Protein AF-A0A5B1QCT6-F1 (afdb_monomer)

Mean predicted aligned error: 11.61 Å

Secondary structure (DSSP, 8-state):
-----STTT-HHHHHHHHHHHHHHHHHHS---------------GGGSS-------SHHHHHHHHHHHHHHHHHHHHHHHHHH-SSGGG--SS--S-SSP----GGGGS---S--SS-EEEES-TTTT-EEEE-GGGTTT-TT-EEEEET--S--HHHHHHHHH-SSPEEEEE-TTSSS--HHHHSGGGSHHIIIIIGGGTTTTTS--TT----SSS-TT----TT-HHHHHHTEEEE--EE-SS-B-STT-SS-EE-HHHHHHHHT-S-EEEEEE--TT-HHHHHHHHHHT-TTS--SEEEEEEEEE-TT--HHHHHHHHHHHHHTTEEEEEEEE-HHHHHHSBTB---EEEEEEEESSS--TTTSPPPPPP----------

Sequence (383 aa):
MAMALIPARHPRYTIILGVLLVTAFFFLLPGSPYPYSESTYVAPDALHNGIVQVDNSLTARVKRSERVYQKMVKRREGLIRKFGPNPREIVSFPPDKAPWPAYTVWDFFPPAFSCPHTVERIGALGDGGKWLCGIDRLQEKPDCIVYSIGSAASASFEAELLARTRHCQVWAYDFTTKGFGDEVTRPHASEFFRLFADPLLPEFYSSAPGIEDTETGTAGEEREYWDDRSLKARTHFKPWVVAGREQLAPGDEPKMYTIQSLMRMNGHMHIDVLKVDIEGWEFDTLRSFLGAAEDGTLPVGQMIIELHLWDRPFYDLLALWERLERAGMRATSREINLVYANYNRGVGAELVEYTFMNVKNGNIFVADRAAPSIEKDVREDDD

Solvent-accessible surface area (backbone atoms only — not comparable to full-atom values): 22212 Å² total; per-residue (Å²): 137,86,91,79,64,75,74,74,78,42,52,69,58,54,51,49,50,50,51,51,51,54,47,49,48,64,69,68,45,89,75,78,86,69,85,77,72,87,71,91,70,83,70,69,84,74,70,80,85,54,86,80,80,73,74,77,49,63,59,46,39,46,56,52,19,50,55,46,29,55,54,47,55,59,47,33,54,53,52,36,54,72,64,18,76,48,52,83,61,37,62,47,64,58,69,100,47,86,86,62,70,93,57,46,53,61,73,62,65,62,44,51,22,61,60,77,51,60,75,47,72,41,37,39,83,76,78,74,32,46,65,44,70,27,63,79,66,42,26,78,31,75,84,32,33,31,37,32,34,42,50,45,68,67,26,35,33,60,29,46,52,41,40,61,23,80,37,44,32,41,40,33,32,24,55,90,42,92,51,72,13,46,37,34,69,36,19,80,78,16,69,62,32,64,72,65,46,55,82,44,58,54,80,73,75,46,78,64,96,84,69,74,91,77,82,93,66,78,91,80,74,80,83,64,54,68,39,38,66,66,44,47,73,32,49,45,73,42,61,30,39,73,28,47,48,77,38,80,58,95,87,53,80,78,39,28,35,29,68,66,53,54,28,59,76,72,70,48,82,58,29,48,37,36,38,42,42,54,91,63,39,51,66,48,27,48,53,38,48,63,68,65,26,87,87,46,47,53,59,43,32,27,39,35,35,48,45,60,41,82,90,59,54,42,45,59,55,50,54,52,50,54,49,40,44,67,29,25,39,37,38,40,41,71,46,70,44,58,66,60,41,64,75,48,71,89,62,64,77,46,38,36,34,35,23,26,38,33,75,68,73,70,31,76,86,56,34,79,78,78,73,80,77,80,77,76,81,74,76,79,82,88,129

pLDDT: mean 84.22, std 18.53, range [34.34, 98.69]

Radius of gyration: 28.28 Å; Cα contacts (8 Å, |Δi|>4): 567; chains: 1; bounding box: 88×64×83 Å

Structure (mmCIF, N/CA/C/O backbone):
data_AF-A0A5B1QCT6-F1
#
_entry.id   AF-A0A5B1QCT6-F1
#
loop_
_atom_site.group_PDB
_atom_site.id
_atom_site.type_symbol
_atom_site.label_atom_id
_atom_site.label_alt_id
_atom_site.label_comp_id
_atom_site.label_asym_id
_atom_site.label_entity_id
_atom_site.label_seq_id
_atom_site.pdbx_PDB_ins_code
_atom_site.Cartn_x
_atom_site.Cartn_y
_atom_site.Cartn_z
_atom_site.occupancy
_atom_site.B_iso_or_equiv
_atom_site.auth_seq_id
_atom_site.auth_comp_id
_atom_site.auth_asym_id
_atom_site.auth_atom_id
_atom_site.pdbx_PDB_model_num
ATOM 1 N N . MET A 1 1 ? -65.818 16.426 -38.764 1.00 37.94 1 MET A N 1
ATOM 2 C CA . MET A 1 1 ? -65.319 17.045 -40.012 1.00 37.94 1 MET A CA 1
ATOM 3 C C . MET A 1 1 ? -63.792 17.050 -39.994 1.00 37.94 1 MET A C 1
ATOM 5 O O . MET A 1 1 ? -63.215 17.700 -39.141 1.00 37.94 1 MET A O 1
ATOM 9 N N . ALA A 1 2 ? -63.193 16.277 -40.908 1.00 43.19 2 ALA A N 1
ATOM 10 C CA . ALA A 1 2 ? -61.856 16.424 -41.506 1.00 43.19 2 ALA A CA 1
ATOM 11 C C . ALA A 1 2 ? -60.584 16.486 -40.614 1.00 43.19 2 ALA A C 1
ATOM 13 O O . ALA A 1 2 ? -59.948 17.528 -40.510 1.00 43.19 2 ALA A O 1
ATOM 14 N N . MET A 1 3 ? -60.105 15.329 -40.134 1.00 47.38 3 MET A N 1
ATOM 15 C CA . MET A 1 3 ? -58.659 15.060 -39.993 1.00 47.38 3 MET A CA 1
ATOM 16 C C . MET A 1 3 ? -58.303 13.771 -40.748 1.00 47.38 3 MET A C 1
ATOM 18 O O . MET A 1 3 ? -58.221 12.682 -40.198 1.00 47.38 3 MET A O 1
ATOM 22 N N . ALA A 1 4 ? -58.156 13.901 -42.058 1.00 51.59 4 ALA A N 1
ATOM 23 C CA . ALA A 1 4 ? -57.461 12.971 -42.940 1.00 51.59 4 ALA A CA 1
ATOM 24 C C . ALA A 1 4 ? -57.084 13.782 -44.187 1.00 51.59 4 ALA A C 1
ATOM 26 O O . ALA A 1 4 ? -57.757 14.769 -44.474 1.00 51.59 4 ALA A O 1
ATOM 27 N N . LEU A 1 5 ? -56.062 13.351 -44.933 1.00 52.56 5 LEU A N 1
ATOM 28 C CA . LEU A 1 5 ? -55.528 13.940 -46.181 1.00 52.56 5 LEU A CA 1
ATOM 29 C C . LEU A 1 5 ? -54.202 14.724 -46.057 1.00 52.56 5 LEU A C 1
ATOM 31 O O . LEU A 1 5 ? -53.994 15.679 -46.801 1.00 52.56 5 LEU A O 1
ATOM 35 N N . ILE A 1 6 ? -53.245 14.283 -45.231 1.00 54.22 6 ILE A N 1
ATOM 36 C CA . ILE A 1 6 ? -51.827 14.555 -45.553 1.00 54.22 6 ILE A CA 1
ATOM 37 C C . ILE A 1 6 ? -51.288 13.560 -46.608 1.00 54.22 6 ILE A C 1
ATOM 39 O O . ILE A 1 6 ? -50.721 14.029 -47.594 1.00 54.22 6 ILE A O 1
ATOM 43 N N . PRO A 1 7 ? -51.534 12.228 -46.548 1.00 53.59 7 PRO A N 1
ATOM 44 C CA . PRO A 1 7 ? -50.950 11.317 -47.542 1.00 53.59 7 PRO A CA 1
ATOM 45 C C . PRO A 1 7 ? -51.664 11.330 -48.908 1.00 53.59 7 PRO A C 1
ATOM 47 O O . PRO A 1 7 ? -51.167 10.751 -49.866 1.00 53.59 7 PRO A O 1
ATOM 50 N N . ALA A 1 8 ? -52.813 12.003 -49.033 1.00 58.31 8 ALA A N 1
ATOM 51 C CA . ALA A 1 8 ? -53.650 11.936 -50.235 1.00 58.31 8 ALA A CA 1
ATOM 52 C C . ALA A 1 8 ? -53.522 13.137 -51.189 1.00 58.31 8 ALA A C 1
ATOM 54 O O . ALA A 1 8 ? -53.941 13.039 -52.338 1.00 58.31 8 ALA A O 1
ATOM 55 N N . ARG A 1 9 ? -52.963 14.276 -50.752 1.00 64.44 9 ARG A N 1
ATOM 56 C CA . ARG A 1 9 ? -52.836 15.465 -51.621 1.00 64.44 9 ARG A CA 1
ATOM 57 C C . ARG A 1 9 ? -51.529 15.503 -52.408 1.00 64.44 9 ARG A C 1
ATOM 59 O O . ARG A 1 9 ? -51.492 16.052 -53.504 1.00 64.44 9 ARG A O 1
ATOM 66 N N . HIS A 1 10 ? -50.471 14.891 -51.881 1.00 71.31 10 HIS A N 1
ATOM 67 C CA . HIS A 1 10 ? -49.112 15.038 -52.400 1.00 71.31 10 HIS A CA 1
ATOM 68 C C . HIS A 1 10 ? -48.300 13.734 -52.276 1.00 71.31 10 HIS A C 1
ATOM 70 O O . HIS A 1 10 ? -47.232 13.734 -51.661 1.00 71.31 10 HIS A O 1
ATOM 76 N N . PRO A 1 11 ? -48.755 12.621 -52.890 1.00 77.19 11 PRO A N 1
ATOM 77 C CA . PRO A 1 11 ? -48.153 11.296 -52.705 1.00 77.19 11 PRO A CA 1
ATOM 78 C C . PRO A 1 11 ? -46.669 11.263 -53.084 1.00 77.19 11 PRO A C 1
ATOM 80 O O . PRO A 1 11 ? -45.876 10.591 -52.435 1.00 77.19 11 PRO A O 1
ATOM 83 N N . ARG A 1 12 ? -46.262 12.063 -54.078 1.00 78.06 12 ARG A N 1
ATOM 84 C CA . ARG A 1 12 ? -44.855 12.200 -54.482 1.00 78.06 12 ARG A CA 1
ATOM 85 C C . ARG A 1 12 ? -43.982 12.764 -53.363 1.00 78.06 12 ARG A C 1
ATOM 87 O O . ARG A 1 12 ? -42.901 12.246 -53.128 1.00 78.06 12 ARG A O 1
ATOM 94 N N . TYR A 1 13 ? -44.455 13.780 -52.646 1.00 77.94 13 TYR A N 1
ATOM 95 C CA . TYR A 1 13 ? -43.693 14.410 -51.568 1.00 77.94 13 TYR A CA 1
ATOM 96 C C . TYR A 1 13 ? -43.664 13.540 -50.312 1.00 77.94 13 TYR A C 1
ATOM 98 O O . TYR A 1 13 ? -42.643 13.485 -49.639 1.00 77.94 13 TYR A O 1
ATOM 106 N N . THR A 1 14 ? -44.742 12.804 -50.029 1.00 81.75 14 THR A N 1
ATOM 107 C CA . THR A 1 14 ? -44.773 11.826 -48.932 1.00 81.75 14 THR A CA 1
ATOM 108 C C . THR A 1 14 ? -43.816 10.662 -49.195 1.00 81.75 14 THR A C 1
ATOM 110 O O . THR A 1 14 ? -43.088 10.261 -48.292 1.00 81.75 14 THR A O 1
ATOM 113 N N . ILE A 1 15 ? -43.757 10.166 -50.436 1.00 84.38 15 ILE A N 1
ATOM 114 C CA . ILE A 1 15 ? -42.793 9.137 -50.846 1.00 84.38 15 ILE A CA 1
ATOM 115 C C . ILE A 1 15 ? -41.365 9.682 -50.767 1.00 84.38 15 ILE A C 1
ATOM 117 O O . ILE A 1 15 ? -40.509 9.026 -50.187 1.00 84.38 15 ILE A O 1
ATOM 121 N N . ILE A 1 16 ? -41.105 10.888 -51.285 1.00 88.44 16 ILE A N 1
ATOM 122 C CA . ILE A 1 16 ? -39.773 11.512 -51.223 1.00 88.44 16 ILE A CA 1
ATOM 123 C C . ILE A 1 16 ? -39.330 11.713 -49.772 1.00 88.44 16 ILE A C 1
ATOM 125 O O . ILE A 1 16 ? -38.201 11.375 -49.439 1.00 88.44 16 ILE A O 1
ATOM 129 N N . LEU A 1 17 ? -40.206 12.206 -48.894 1.00 87.19 17 LEU A N 1
ATOM 130 C CA . LEU A 1 17 ? -39.894 12.372 -47.476 1.00 87.19 17 LEU A CA 1
ATOM 131 C C . LEU A 1 17 ? -39.635 11.021 -46.795 1.00 87.19 17 LEU A C 1
ATOM 133 O O . LEU A 1 17 ? -38.683 10.903 -46.032 1.00 87.19 17 LEU A O 1
ATOM 137 N N . GLY A 1 18 ? -40.428 9.993 -47.108 1.00 88.31 18 GLY A N 1
ATOM 138 C CA . GLY A 1 18 ? -40.201 8.632 -46.621 1.00 88.31 18 GLY A CA 1
ATOM 139 C C . GLY A 1 18 ? -38.853 8.069 -47.074 1.00 88.31 18 GLY A C 1
ATOM 140 O O . GLY A 1 18 ? -38.099 7.554 -46.255 1.00 88.31 18 GLY A O 1
ATOM 141 N N . VAL A 1 19 ? -38.503 8.238 -48.352 1.00 90.38 19 VAL A N 1
ATOM 142 C CA . VAL A 1 19 ? -37.198 7.837 -48.895 1.00 90.38 19 VAL A CA 1
ATOM 143 C C . VAL A 1 19 ? -36.078 8.614 -48.211 1.00 90.38 19 VAL A C 1
ATOM 145 O O . VAL A 1 19 ? -35.119 7.996 -47.765 1.00 90.38 19 VAL A O 1
ATOM 148 N N . LEU A 1 20 ? -36.197 9.935 -48.056 1.00 91.38 20 LEU A N 1
ATOM 149 C CA . LEU A 1 20 ? -35.188 10.758 -47.384 1.00 91.38 20 LEU A CA 1
ATOM 150 C C . LEU A 1 20 ? -34.983 10.346 -45.925 1.00 91.38 20 LEU A C 1
ATOM 152 O O . LEU A 1 20 ? -33.840 10.255 -45.494 1.00 91.38 20 LEU A O 1
ATOM 156 N N . LEU A 1 21 ? -36.053 10.047 -45.184 1.00 88.69 21 LEU A N 1
ATOM 157 C CA . LEU A 1 21 ? -35.961 9.591 -43.795 1.00 88.69 21 LEU A CA 1
ATOM 158 C C . LEU A 1 21 ? -35.336 8.195 -43.685 1.00 88.69 21 LEU A C 1
ATOM 160 O O . LEU A 1 21 ? -34.476 7.993 -42.835 1.00 88.69 21 LEU A O 1
ATOM 164 N N . VAL A 1 22 ? -35.698 7.255 -44.565 1.00 85.88 22 VAL A N 1
ATOM 165 C CA . VAL A 1 22 ? -35.074 5.918 -44.619 1.00 85.88 22 VAL A CA 1
ATOM 166 C C . VAL A 1 22 ? -33.602 6.017 -45.017 1.00 85.88 22 VAL A C 1
ATOM 168 O O . VAL A 1 22 ? -32.764 5.336 -44.440 1.00 85.88 22 VAL A O 1
ATOM 171 N N . THR A 1 23 ? -33.269 6.900 -45.956 1.00 82.56 23 THR A N 1
ATOM 172 C CA . THR A 1 23 ? -31.896 7.122 -46.425 1.00 82.56 23 THR A CA 1
ATOM 173 C C . THR A 1 23 ? -31.056 7.786 -45.336 1.00 82.56 23 THR A C 1
ATOM 175 O O . THR A 1 23 ? -29.965 7.317 -45.037 1.00 82.56 23 THR A O 1
ATOM 178 N N . ALA A 1 24 ? -31.581 8.820 -44.673 1.00 84.12 24 ALA A N 1
ATOM 179 C CA . ALA A 1 24 ? -30.935 9.452 -43.527 1.00 84.12 24 ALA A CA 1
ATOM 180 C C . ALA A 1 24 ? -30.746 8.459 -42.374 1.00 84.12 24 ALA A C 1
ATOM 182 O O . ALA A 1 24 ? -29.669 8.415 -41.795 1.00 84.12 24 ALA A O 1
ATOM 183 N N . PHE A 1 25 ? -31.737 7.608 -42.087 1.00 79.44 25 PHE A N 1
ATOM 184 C CA . PHE A 1 25 ? -31.592 6.520 -41.121 1.00 79.44 25 PHE A CA 1
ATOM 185 C C . PHE A 1 25 ? -30.486 5.541 -41.543 1.00 79.44 25 PHE A C 1
ATOM 187 O O . PHE A 1 25 ? -29.654 5.182 -40.723 1.00 79.44 25 PHE A O 1
ATOM 194 N N . PHE A 1 26 ? -30.393 5.183 -42.826 1.00 76.44 26 PHE A N 1
ATOM 195 C CA . PHE A 1 26 ? -29.341 4.298 -43.341 1.00 76.44 26 PHE A CA 1
ATOM 196 C C . PHE A 1 26 ? -27.931 4.913 -43.270 1.00 76.44 26 PHE A C 1
ATOM 198 O O . PHE A 1 26 ? -26.970 4.194 -43.019 1.00 76.44 26 PHE A O 1
ATOM 205 N N . PHE A 1 27 ? -27.799 6.232 -43.453 1.00 74.50 27 PHE A N 1
ATOM 206 C CA . PHE A 1 27 ? -26.520 6.950 -43.347 1.00 74.50 27 PHE A CA 1
ATOM 207 C C . PHE A 1 27 ? -26.137 7.336 -41.909 1.00 74.50 27 PHE A C 1
ATOM 209 O O . PHE A 1 27 ? -24.957 7.547 -41.640 1.00 74.50 27 PHE A O 1
ATOM 216 N N . LEU A 1 28 ? -27.108 7.456 -40.998 1.00 75.25 28 LEU A N 1
ATOM 217 C CA . LEU A 1 28 ? -26.888 7.807 -39.588 1.00 75.25 28 LEU A CA 1
ATOM 218 C C . LEU A 1 28 ? -26.836 6.584 -38.661 1.00 75.25 28 LEU A C 1
ATOM 220 O O . LEU A 1 28 ? -26.408 6.713 -37.515 1.00 75.25 28 LEU A O 1
ATOM 224 N N . LEU A 1 29 ? -27.235 5.397 -39.133 1.00 63.56 29 LEU A N 1
ATOM 225 C CA . LEU A 1 29 ? -26.869 4.142 -38.484 1.00 63.56 29 LEU A CA 1
ATOM 226 C C . LEU A 1 29 ? -25.334 4.037 -38.477 1.00 63.56 29 LEU A C 1
ATOM 228 O O . LEU A 1 29 ? -24.715 4.266 -39.517 1.00 63.56 29 LEU A O 1
ATOM 232 N N . PRO A 1 30 ? -24.694 3.681 -37.349 1.00 51.31 30 PRO A N 1
ATOM 233 C CA . PRO A 1 30 ? -23.244 3.564 -37.258 1.00 51.31 30 PRO A CA 1
ATOM 234 C C . PRO A 1 30 ? -22.765 2.297 -37.985 1.00 51.31 30 PRO A C 1
ATOM 236 O O . PRO A 1 30 ? -22.315 1.331 -37.378 1.00 51.31 30 PRO A O 1
ATOM 239 N N . GLY A 1 31 ? -22.861 2.293 -39.312 1.00 50.47 31 GLY A N 1
ATOM 240 C CA . GLY A 1 31 ? -22.150 1.380 -40.194 1.00 50.47 31 GLY A CA 1
ATOM 241 C C . GLY A 1 31 ? -20.759 1.939 -40.443 1.00 50.47 31 GLY A C 1
ATOM 242 O O . GLY A 1 31 ? -20.505 2.503 -41.499 1.00 50.47 31 GLY A O 1
ATOM 243 N N . SER A 1 32 ? -19.890 1.846 -39.437 1.00 44.84 32 SER A N 1
ATOM 244 C CA . SER A 1 32 ? -18.481 2.244 -39.509 1.00 44.84 32 SER A CA 1
ATOM 245 C C . SER A 1 32 ? -17.794 1.618 -40.735 1.00 44.84 32 SER A C 1
ATOM 247 O O . SER A 1 32 ? -17.605 0.400 -40.750 1.00 44.84 32 SER A O 1
ATOM 249 N N . PRO A 1 33 ? -17.369 2.397 -41.748 1.00 43.78 33 PRO A N 1
ATOM 250 C CA . PRO A 1 33 ? -16.490 1.921 -42.796 1.00 43.78 33 PRO A CA 1
ATOM 251 C C . PRO A 1 33 ? -15.068 2.349 -42.427 1.00 43.78 33 PRO A C 1
ATOM 253 O O . PRO A 1 33 ? -14.448 3.152 -43.118 1.00 43.78 33 PRO A O 1
ATOM 256 N N . TYR A 1 34 ? -14.553 1.862 -41.298 1.00 36.28 34 TYR A N 1
ATOM 257 C CA . TYR A 1 34 ? -13.113 1.904 -41.067 1.00 36.28 34 TYR A CA 1
ATOM 258 C C . TYR A 1 34 ? -12.513 0.612 -41.624 1.00 36.28 34 TYR A C 1
ATOM 260 O O . TYR A 1 34 ? -12.799 -0.461 -41.089 1.00 36.28 34 TYR A O 1
ATOM 268 N N . PRO A 1 35 ? -11.680 0.677 -42.678 1.00 39.81 35 PRO A N 1
ATOM 269 C CA . PRO A 1 35 ? -10.868 -0.456 -43.072 1.00 39.81 35 PRO A CA 1
ATOM 270 C C . PRO A 1 35 ? -9.815 -0.646 -41.980 1.00 39.81 35 PRO A C 1
ATOM 272 O O . PRO A 1 35 ? -8.778 0.017 -41.964 1.00 39.81 35 PRO A O 1
ATOM 275 N N . TYR A 1 36 ? -10.096 -1.531 -41.025 1.00 34.34 36 TYR A N 1
ATOM 276 C CA . TYR A 1 36 ? -9.045 -2.088 -40.189 1.00 34.34 36 TYR A CA 1
ATOM 277 C C . TYR A 1 36 ? -8.164 -2.926 -41.114 1.00 34.34 36 TYR A C 1
ATOM 279 O O . TYR A 1 36 ? -8.512 -4.041 -41.492 1.00 34.34 36 TYR A O 1
ATOM 287 N N . SER A 1 37 ? -7.049 -2.331 -41.533 1.00 36.12 37 SER A N 1
ATOM 288 C CA . SER A 1 37 ? -5.917 -3.045 -42.105 1.00 36.12 37 SER A CA 1
ATOM 289 C C . SER A 1 37 ? -5.625 -4.253 -41.222 1.00 36.12 37 SER A C 1
ATOM 291 O O . SER A 1 37 ? -5.394 -4.091 -40.021 1.00 36.12 37 SER A O 1
ATOM 293 N N . GLU A 1 38 ? -5.634 -5.442 -41.820 1.00 36.28 38 GLU A N 1
ATOM 294 C CA . GLU A 1 38 ? -5.131 -6.677 -41.231 1.00 36.28 38 GLU A CA 1
ATOM 295 C C . GLU A 1 38 ? -3.722 -6.438 -40.679 1.00 36.28 38 GLU A C 1
ATOM 297 O O . GLU A 1 38 ? -2.724 -6.473 -41.392 1.00 36.28 38 GLU A O 1
ATOM 302 N N . SER A 1 39 ? -3.635 -6.176 -39.381 1.00 35.78 39 SER A N 1
ATOM 303 C CA . SER A 1 39 ? -2.482 -6.582 -38.603 1.00 35.78 39 SER A CA 1
ATOM 304 C C . SER A 1 39 ? -2.934 -7.829 -37.871 1.00 35.78 39 SER A C 1
ATOM 306 O O . SER A 1 39 ? -3.817 -7.785 -37.015 1.00 35.78 39 SER A O 1
ATOM 308 N N . THR A 1 40 ? -2.400 -8.953 -38.325 1.00 36.72 40 THR A N 1
ATOM 309 C CA . THR A 1 40 ? -2.652 -10.324 -37.888 1.00 36.72 40 THR A CA 1
ATOM 310 C C . THR A 1 40 ? -2.743 -10.462 -36.366 1.00 36.72 40 THR A C 1
ATOM 312 O O . THR A 1 40 ? -1.755 -10.744 -35.689 1.00 36.72 40 THR A O 1
ATOM 315 N N . TYR A 1 41 ? -3.950 -10.337 -35.826 1.00 36.38 41 TYR A N 1
ATOM 316 C CA . TYR A 1 41 ? -4.344 -10.997 -34.593 1.00 36.38 41 TYR A CA 1
ATOM 317 C C . TYR A 1 41 ? -5.363 -12.053 -34.985 1.00 36.38 41 TYR A C 1
ATOM 319 O O . TYR A 1 41 ? -6.537 -11.758 -35.181 1.00 36.38 41 TYR A O 1
ATOM 327 N N . VAL A 1 42 ? -4.886 -13.288 -35.144 1.00 38.53 42 VAL A N 1
ATOM 328 C CA . VAL A 1 42 ? -5.749 -14.459 -35.293 1.00 38.53 42 VAL A CA 1
ATOM 329 C C . VAL A 1 42 ? -6.613 -14.533 -34.033 1.00 38.53 42 VAL A C 1
ATOM 331 O O . VAL A 1 42 ? -6.138 -14.922 -32.963 1.00 38.53 42 VAL A O 1
ATOM 334 N N . ALA A 1 43 ? -7.865 -14.088 -34.131 1.00 42.78 43 ALA A N 1
ATOM 335 C CA . ALA A 1 43 ? -8.879 -14.447 -33.156 1.00 42.78 43 ALA A CA 1
ATOM 336 C C . ALA A 1 43 ? -9.034 -15.977 -33.219 1.00 42.78 43 ALA A C 1
ATOM 338 O O . ALA A 1 43 ? -9.061 -16.523 -34.321 1.00 42.78 43 ALA A O 1
ATOM 339 N N . PRO A 1 44 ? -9.094 -16.694 -32.085 1.00 49.59 44 PRO A N 1
ATOM 340 C CA . PRO A 1 44 ? -9.307 -18.135 -32.116 1.00 49.59 44 PRO A CA 1
ATOM 341 C C . PRO A 1 44 ? -10.620 -18.452 -32.849 1.00 49.59 44 PRO A C 1
ATOM 343 O O . PRO A 1 44 ? -11.637 -17.822 -32.554 1.00 49.59 44 PRO A O 1
ATOM 346 N N . ASP A 1 45 ? -10.609 -19.458 -33.731 1.00 47.09 45 ASP A N 1
ATOM 347 C CA . ASP A 1 45 ? -11.738 -19.943 -34.559 1.00 47.09 45 ASP A CA 1
ATOM 348 C C . ASP A 1 45 ? -13.056 -20.219 -33.795 1.00 47.09 45 ASP A C 1
ATOM 350 O O . ASP A 1 45 ? -14.113 -20.414 -34.391 1.00 47.09 45 ASP A O 1
ATOM 354 N N . ALA A 1 46 ? -13.034 -20.203 -32.461 1.00 48.25 46 ALA A N 1
ATOM 355 C CA . ALA A 1 46 ? -14.194 -20.410 -31.600 1.00 48.25 46 ALA A CA 1
ATOM 356 C C . ALA A 1 46 ? -15.248 -19.282 -31.651 1.00 48.25 46 ALA A C 1
ATOM 358 O O . ALA A 1 46 ? -16.345 -19.460 -31.123 1.00 48.25 46 ALA A O 1
ATOM 359 N N . LEU A 1 47 ? -14.949 -18.124 -32.252 1.00 52.72 47 LEU A N 1
ATOM 360 C CA . LEU A 1 47 ? -15.838 -16.954 -32.205 1.00 52.72 47 LEU A CA 1
ATOM 361 C C . LEU A 1 47 ? -16.804 -16.833 -33.393 1.00 52.72 47 LEU A C 1
ATOM 363 O O . LEU A 1 47 ? -17.497 -15.826 -33.502 1.00 52.72 47 LEU A O 1
ATOM 367 N N . HIS A 1 48 ? -16.861 -17.813 -34.298 1.00 51.28 48 HIS A N 1
ATOM 368 C CA . HIS A 1 48 ? -17.688 -17.656 -35.497 1.00 51.28 48 HIS A CA 1
ATOM 369 C C . HIS A 1 48 ? -19.158 -18.072 -35.315 1.00 51.28 48 HIS A C 1
ATOM 371 O O . HIS A 1 48 ? -19.976 -17.647 -36.114 1.00 51.28 48 HIS A O 1
ATOM 377 N N . ASN A 1 49 ? -19.527 -18.841 -34.273 1.00 52.66 49 ASN A N 1
ATOM 378 C CA . ASN A 1 49 ? -20.906 -19.354 -34.111 1.00 52.66 49 ASN A CA 1
ATOM 379 C C . ASN A 1 49 ? -21.391 -19.575 -32.655 1.00 52.66 49 ASN A C 1
ATOM 381 O O . ASN A 1 49 ? -22.378 -20.276 -32.439 1.00 52.66 49 ASN A O 1
ATOM 385 N N . GLY A 1 50 ? -20.732 -19.013 -31.635 1.00 50.12 50 GLY A N 1
ATOM 386 C CA . GLY A 1 50 ? -21.076 -19.268 -30.228 1.00 50.12 50 GLY A CA 1
ATOM 387 C C . GLY A 1 50 ? -21.352 -17.999 -29.427 1.00 50.12 50 GLY A C 1
ATOM 388 O O . GLY A 1 50 ? -20.547 -17.072 -29.439 1.00 50.12 50 GLY A O 1
ATOM 389 N N . ILE A 1 51 ? -22.452 -17.977 -28.667 1.00 56.59 51 ILE A N 1
ATOM 390 C CA . ILE A 1 51 ? -22.611 -17.041 -27.546 1.00 56.59 51 ILE A CA 1
ATOM 391 C C . ILE A 1 51 ? -21.471 -17.338 -26.565 1.00 56.59 51 ILE A C 1
ATOM 393 O O . ILE A 1 51 ? -21.454 -18.397 -25.935 1.00 56.59 51 ILE A O 1
ATOM 397 N N . VAL A 1 52 ? -20.501 -16.430 -26.439 1.00 59.16 52 VAL A N 1
ATOM 398 C CA . VAL A 1 52 ? -19.427 -16.566 -25.448 1.00 59.16 52 VAL A CA 1
ATOM 399 C C . VAL A 1 52 ? -20.018 -16.306 -24.065 1.00 59.16 52 VAL A C 1
ATOM 401 O O . VAL A 1 52 ? -20.138 -15.163 -23.632 1.00 59.16 52 VAL A O 1
ATOM 404 N N . GLN A 1 53 ? -20.398 -17.372 -23.363 1.00 66.12 53 GLN A N 1
ATOM 405 C CA . GLN A 1 53 ? -20.694 -17.310 -21.934 1.00 66.12 53 GLN A CA 1
ATOM 406 C C . GLN A 1 53 ? -19.376 -17.030 -21.197 1.00 66.12 53 GLN A C 1
ATOM 408 O O . GLN A 1 53 ? -18.498 -17.890 -21.106 1.00 66.12 53 GLN A O 1
ATOM 413 N N . VAL A 1 54 ? -19.191 -15.793 -20.733 1.00 79.06 54 VAL A N 1
ATOM 414 C CA . VAL A 1 54 ? -18.021 -15.416 -19.936 1.00 79.06 54 VAL A CA 1
ATOM 415 C C . VAL A 1 54 ? -18.279 -15.838 -18.494 1.00 79.06 54 VAL A C 1
ATOM 417 O O . VAL A 1 54 ? -19.129 -15.262 -17.824 1.00 79.06 54 VAL A O 1
ATOM 420 N N . ASP A 1 55 ? -17.530 -16.831 -18.013 1.00 84.94 55 ASP A N 1
ATOM 421 C CA . ASP A 1 55 ? -17.518 -17.175 -16.591 1.00 84.94 55 ASP A CA 1
ATOM 422 C C . ASP A 1 55 ? -17.018 -15.971 -15.773 1.00 84.94 55 ASP A C 1
ATOM 424 O O . ASP A 1 55 ? -15.866 -15.530 -15.916 1.00 84.94 55 ASP A O 1
ATOM 428 N N . ASN A 1 56 ? -17.931 -15.438 -14.959 1.00 89.62 56 ASN A N 1
ATOM 429 C CA . ASN A 1 56 ? -17.757 -14.269 -14.102 1.00 89.62 56 ASN A CA 1
ATOM 430 C C . ASN A 1 56 ? -17.611 -14.638 -12.618 1.00 89.62 56 ASN A C 1
ATOM 432 O O . ASN A 1 56 ? -17.615 -13.741 -11.773 1.00 89.62 56 ASN A O 1
ATOM 436 N N . SER A 1 57 ? -17.466 -15.929 -12.293 1.00 92.88 57 SER A N 1
ATOM 437 C CA . SER A 1 57 ? -17.153 -16.375 -10.934 1.00 92.88 57 SER A CA 1
ATOM 438 C C . SER A 1 57 ? -15.861 -15.733 -10.421 1.00 92.88 57 SER A C 1
ATOM 440 O O . SER A 1 57 ? -14.955 -15.401 -11.198 1.00 92.88 57 SER A O 1
ATOM 442 N N . LEU A 1 58 ? -15.743 -15.586 -9.098 1.00 94.06 58 LEU A N 1
ATOM 443 C CA . LEU A 1 58 ? -14.542 -15.040 -8.464 1.00 94.06 58 LEU A CA 1
ATOM 444 C C . LEU A 1 58 ? -13.285 -15.798 -8.915 1.00 94.06 58 LEU A C 1
ATOM 446 O O . LEU A 1 58 ? -12.318 -15.189 -9.378 1.00 94.06 58 LEU A O 1
ATOM 450 N N . THR A 1 59 ? -13.336 -17.130 -8.892 1.00 93.12 59 THR A N 1
ATOM 451 C CA . THR A 1 59 ? -12.244 -17.995 -9.350 1.00 93.12 59 THR A CA 1
ATOM 452 C C . THR A 1 59 ? -11.867 -17.731 -10.810 1.00 93.12 59 THR A C 1
ATOM 454 O O . THR A 1 59 ? -10.679 -17.645 -11.135 1.00 93.12 59 THR A O 1
ATOM 457 N N . ALA A 1 60 ? -12.842 -17.553 -11.707 1.00 92.81 60 ALA A N 1
ATOM 458 C CA . ALA A 1 60 ? -12.567 -17.251 -13.109 1.00 92.81 60 ALA A CA 1
ATOM 459 C C . ALA A 1 60 ? -11.956 -15.857 -13.307 1.00 92.81 60 ALA A C 1
ATOM 461 O O . ALA A 1 60 ? -11.035 -15.711 -14.121 1.00 92.81 60 ALA A O 1
ATOM 462 N N . ARG A 1 61 ? -12.411 -14.845 -12.552 1.00 95.62 61 ARG A N 1
ATOM 463 C CA . ARG A 1 61 ? -11.825 -13.492 -12.559 1.00 95.62 61 ARG A CA 1
ATOM 464 C C . ARG A 1 61 ? -10.373 -13.517 -12.082 1.00 95.62 61 ARG A C 1
ATOM 466 O O . ARG A 1 61 ? -9.499 -13.039 -12.806 1.00 95.62 61 ARG A O 1
ATOM 473 N N . VAL A 1 62 ? -10.095 -14.172 -10.953 1.00 96.56 62 VAL A N 1
ATOM 474 C CA . VAL A 1 62 ? -8.737 -14.355 -10.407 1.00 96.56 62 VAL A CA 1
ATOM 475 C C . VAL A 1 62 ? -7.839 -15.088 -11.407 1.00 96.56 62 VAL A C 1
ATOM 477 O O . VAL A 1 62 ? -6.766 -14.597 -11.752 1.00 96.56 62 VAL A O 1
ATOM 480 N N . LYS A 1 63 ? -8.291 -16.215 -11.974 1.00 96.12 63 LYS A N 1
ATOM 481 C CA . LYS A 1 63 ? -7.519 -16.992 -12.963 1.00 96.12 63 LYS A CA 1
ATOM 482 C C . LYS A 1 63 ? -7.247 -16.209 -14.250 1.00 96.12 63 LYS A C 1
ATOM 484 O O . LYS A 1 63 ? -6.206 -16.378 -14.887 1.00 96.12 63 LYS A O 1
ATOM 489 N N . ARG A 1 64 ? -8.188 -15.371 -14.693 1.00 95.94 64 ARG A N 1
ATOM 490 C CA . ARG A 1 64 ? -7.998 -14.488 -15.854 1.00 95.94 64 ARG A CA 1
ATOM 491 C C . ARG A 1 64 ? -6.966 -13.407 -15.554 1.00 95.94 64 ARG A C 1
ATOM 493 O O . ARG A 1 64 ? -6.072 -13.213 -16.374 1.00 95.94 64 ARG A O 1
ATOM 500 N N . SER A 1 65 ? -7.067 -12.780 -14.389 1.00 97.75 65 SER A N 1
ATOM 501 C CA . SER A 1 65 ? -6.129 -11.765 -13.916 1.00 97.75 65 SER A CA 1
ATOM 502 C C . SER A 1 65 ? -4.708 -12.322 -13.778 1.00 97.75 65 SER A C 1
ATOM 504 O O . SER A 1 65 ? -3.762 -11.750 -14.314 1.00 97.75 65 SER A O 1
ATOM 506 N N . GLU A 1 66 ? -4.561 -13.530 -13.223 1.00 97.88 66 GLU A N 1
ATOM 507 C CA . GLU A 1 66 ? -3.263 -14.204 -13.121 1.00 97.88 66 GLU A CA 1
ATOM 508 C C . GLU A 1 66 ? -2.628 -14.444 -14.498 1.00 97.88 66 GLU A C 1
ATOM 510 O O . GLU A 1 66 ? -1.440 -14.198 -14.691 1.00 97.88 66 GLU A O 1
ATOM 515 N N . ARG A 1 67 ? -3.411 -14.848 -15.509 1.00 97.81 67 ARG A N 1
ATOM 516 C CA . ARG A 1 67 ? -2.892 -14.993 -16.884 1.00 97.81 67 ARG A CA 1
ATOM 517 C C . ARG A 1 67 ? -2.380 -13.668 -17.458 1.00 97.81 67 ARG A C 1
ATOM 519 O O . ARG A 1 67 ? -1.369 -13.667 -18.162 1.00 97.81 67 ARG A O 1
ATOM 526 N N . VAL A 1 68 ? -3.064 -12.556 -17.180 1.00 97.56 68 VAL A N 1
ATOM 527 C CA . VAL A 1 68 ? -2.628 -11.213 -17.603 1.00 97.56 68 VAL A CA 1
ATOM 528 C C . VAL A 1 68 ? -1.345 -10.812 -16.876 1.00 97.56 68 VAL A C 1
ATOM 530 O O . VAL A 1 68 ? -0.405 -10.344 -17.521 1.00 97.56 68 VAL A O 1
ATOM 533 N N . TYR A 1 69 ? -1.256 -11.081 -15.574 1.00 98.38 69 TYR A N 1
ATOM 534 C CA . TYR A 1 69 ? -0.062 -10.800 -14.786 1.00 98.38 69 TYR A CA 1
ATOM 535 C C . TYR A 1 69 ? 1.156 -11.590 -15.281 1.00 98.38 69 TYR A C 1
ATOM 537 O O . TYR A 1 69 ? 2.202 -11.010 -15.563 1.00 98.38 69 TYR A O 1
ATOM 545 N N . GLN A 1 70 ? 1.012 -12.899 -15.515 1.00 98.19 70 GLN A N 1
ATOM 546 C CA . GLN A 1 70 ? 2.098 -13.742 -16.037 1.00 98.19 70 GLN A CA 1
ATOM 547 C C . GLN A 1 70 ? 2.565 -13.309 -17.435 1.00 98.19 70 GLN A C 1
ATOM 549 O O . GLN A 1 70 ? 3.752 -13.378 -17.764 1.00 98.19 70 GLN A O 1
ATOM 554 N N . LYS A 1 71 ? 1.649 -12.807 -18.273 1.00 97.75 71 LYS A N 1
ATOM 555 C CA . LYS A 1 71 ? 2.011 -12.175 -19.549 1.00 97.75 71 LYS A CA 1
ATOM 556 C C . LYS A 1 71 ? 2.878 -10.931 -19.327 1.00 97.75 71 LYS A C 1
ATOM 558 O O . LYS A 1 71 ? 3.810 -10.708 -20.101 1.00 97.75 71 LYS A O 1
ATOM 563 N N . MET A 1 72 ? 2.589 -10.132 -18.303 1.00 97.44 72 MET A N 1
ATOM 564 C CA . MET A 1 72 ? 3.375 -8.945 -17.965 1.00 97.44 72 MET A CA 1
ATOM 565 C C . MET A 1 72 ? 4.749 -9.277 -17.382 1.00 97.44 72 MET A C 1
ATOM 567 O O . MET A 1 72 ? 5.721 -8.661 -17.809 1.00 97.44 72 MET A O 1
ATOM 571 N N . VAL A 1 73 ? 4.867 -10.312 -16.546 1.00 97.44 73 VAL A N 1
ATOM 572 C CA . VAL A 1 73 ? 6.165 -10.831 -16.067 1.00 97.44 73 VAL A CA 1
ATOM 573 C C . VAL A 1 73 ? 7.093 -11.163 -17.243 1.00 97.44 73 VAL A C 1
ATOM 575 O O . VAL A 1 73 ? 8.215 -10.665 -17.313 1.00 97.44 73 VAL A O 1
ATOM 578 N N . LYS A 1 74 ? 6.601 -11.897 -18.252 1.00 97.69 74 LYS A N 1
ATOM 579 C CA . LYS A 1 74 ? 7.386 -12.212 -19.465 1.00 97.69 74 LYS A CA 1
ATOM 580 C C . LYS A 1 74 ? 7.782 -10.968 -20.269 1.00 97.69 74 LYS A C 1
ATOM 582 O O . LYS A 1 74 ? 8.846 -10.927 -20.885 1.00 97.69 74 LYS A O 1
ATOM 587 N N . ARG A 1 75 ? 6.922 -9.945 -20.302 1.00 97.50 75 ARG A N 1
ATOM 588 C CA . ARG A 1 75 ? 7.203 -8.673 -20.991 1.00 97.50 75 ARG A CA 1
ATOM 589 C C . ARG A 1 75 ? 8.248 -7.839 -20.252 1.00 97.50 75 ARG A C 1
ATOM 591 O O . ARG A 1 75 ? 9.092 -7.249 -20.924 1.00 97.50 75 ARG A O 1
ATOM 598 N N . ARG A 1 76 ? 8.244 -7.844 -18.913 1.00 97.31 76 ARG A N 1
ATOM 599 C CA . ARG A 1 76 ? 9.280 -7.210 -18.080 1.00 97.31 76 ARG A CA 1
ATOM 600 C C . ARG A 1 76 ? 10.666 -7.738 -18.435 1.00 97.31 76 ARG A C 1
ATOM 602 O O . ARG A 1 76 ? 11.569 -6.942 -18.652 1.00 97.31 76 ARG A O 1
ATOM 609 N N . GLU A 1 77 ? 10.828 -9.050 -18.597 1.00 96.25 77 GLU A N 1
ATOM 610 C CA . GLU A 1 77 ? 12.110 -9.628 -19.033 1.00 96.25 77 GLU A CA 1
ATOM 611 C C . GLU A 1 77 ? 12.560 -9.103 -20.406 1.00 96.25 77 GLU A C 1
ATOM 613 O O . GLU A 1 77 ? 13.745 -8.881 -20.640 1.00 96.25 77 GLU A O 1
ATOM 618 N N . GLY A 1 78 ? 11.617 -8.894 -21.330 1.00 95.94 78 GLY A N 1
ATOM 619 C CA . GLY A 1 78 ? 11.899 -8.280 -22.628 1.00 95.94 78 GLY A CA 1
ATOM 620 C C . GLY A 1 78 ? 12.371 -6.832 -22.501 1.00 95.94 78 GLY A C 1
ATOM 621 O O . GLY A 1 78 ? 13.296 -6.430 -23.205 1.00 95.94 78 GLY A O 1
ATOM 622 N N . LEU A 1 79 ? 11.772 -6.070 -21.583 1.00 94.94 79 LEU A N 1
ATOM 623 C CA . LEU A 1 79 ? 12.170 -4.696 -21.285 1.00 94.94 79 LEU A CA 1
ATOM 624 C C . LEU A 1 79 ? 13.567 -4.640 -20.652 1.00 94.94 79 LEU A C 1
ATOM 626 O O . LEU A 1 79 ? 14.382 -3.815 -21.059 1.00 94.94 79 LEU A O 1
ATOM 630 N N . ILE A 1 80 ? 13.865 -5.575 -19.741 1.00 95.81 80 ILE A N 1
ATOM 631 C CA . ILE A 1 80 ? 15.198 -5.750 -19.148 1.00 95.81 80 ILE A CA 1
ATOM 632 C C . ILE A 1 80 ? 16.212 -6.027 -20.257 1.00 95.81 80 ILE A C 1
ATOM 634 O O . ILE A 1 80 ? 17.137 -5.248 -20.439 1.00 95.81 80 ILE A O 1
ATOM 638 N N . ARG A 1 81 ? 15.983 -7.035 -21.110 1.00 94.88 81 ARG A N 1
ATOM 639 C CA . ARG A 1 81 ? 16.883 -7.339 -22.241 1.00 94.88 81 ARG A CA 1
ATOM 640 C C . ARG A 1 81 ? 17.110 -6.156 -23.187 1.00 94.88 81 ARG A C 1
ATOM 642 O O . ARG A 1 81 ? 18.183 -6.058 -23.771 1.00 94.88 81 ARG A O 1
ATOM 649 N N . LYS A 1 82 ? 16.112 -5.284 -23.360 1.00 92.94 82 LYS A N 1
ATOM 650 C CA . LYS A 1 82 ? 16.202 -4.106 -24.233 1.00 92.94 82 LYS A CA 1
ATOM 651 C C . LYS A 1 82 ? 17.071 -2.992 -23.642 1.00 92.94 82 LYS A C 1
ATOM 653 O O . LYS A 1 82 ? 17.813 -2.370 -24.394 1.00 92.94 82 LYS A O 1
ATOM 658 N N . PHE A 1 83 ? 16.934 -2.706 -22.348 1.00 91.50 83 PHE A N 1
ATOM 659 C CA . PHE A 1 83 ? 17.541 -1.526 -21.714 1.00 91.50 83 PHE A CA 1
ATOM 660 C C . PHE A 1 83 ? 18.705 -1.838 -20.763 1.00 91.50 83 PHE A C 1
ATOM 662 O O . PHE A 1 83 ? 19.409 -0.920 -20.357 1.00 91.50 83 PHE A O 1
ATOM 669 N N . GLY A 1 84 ? 18.925 -3.112 -20.450 1.00 86.38 84 GLY A N 1
ATOM 670 C CA . GLY A 1 84 ? 20.049 -3.619 -19.670 1.00 86.38 84 GLY A CA 1
ATOM 671 C C . GLY A 1 84 ? 19.989 -5.148 -19.606 1.00 86.38 84 GLY A C 1
ATOM 672 O O . GLY A 1 84 ? 19.366 -5.681 -18.683 1.00 86.38 84 GLY A O 1
ATOM 673 N N . PRO A 1 85 ? 20.593 -5.874 -20.578 1.00 85.12 85 PRO A N 1
ATOM 674 C CA . PRO A 1 85 ? 20.674 -7.341 -20.583 1.00 85.12 85 PRO A CA 1
ATOM 675 C C . PRO A 1 85 ? 21.105 -7.928 -19.236 1.00 85.12 85 PRO A C 1
ATOM 677 O O . PRO A 1 85 ? 20.691 -9.033 -18.884 1.00 85.12 85 PRO A O 1
ATOM 680 N N . ASN A 1 86 ? 21.885 -7.158 -18.473 1.00 92.56 86 ASN A N 1
ATOM 681 C CA . ASN A 1 86 ? 22.062 -7.329 -17.043 1.00 92.56 86 ASN A CA 1
ATOM 682 C C . ASN A 1 86 ? 21.211 -6.300 -16.260 1.00 92.56 86 ASN A C 1
ATOM 684 O O . ASN A 1 86 ? 21.394 -5.100 -16.464 1.00 92.56 86 ASN A O 1
ATOM 688 N N . PRO A 1 87 ? 20.366 -6.713 -15.291 1.00 94.00 87 PRO A N 1
ATOM 689 C CA . PRO A 1 87 ? 19.601 -5.789 -14.443 1.00 94.00 87 PRO A CA 1
ATOM 690 C C . PRO A 1 87 ? 20.429 -4.697 -13.743 1.00 94.00 87 PRO A C 1
ATOM 692 O O . PRO A 1 87 ? 19.886 -3.663 -13.369 1.00 94.00 87 PRO A O 1
ATOM 695 N N . ARG A 1 88 ? 21.739 -4.902 -13.554 1.00 95.88 88 ARG A N 1
ATOM 696 C CA . ARG A 1 88 ? 22.652 -3.895 -12.982 1.00 95.88 88 ARG A CA 1
ATOM 697 C C . ARG A 1 88 ? 22.926 -2.702 -13.900 1.00 95.88 88 ARG A C 1
ATOM 699 O O . ARG A 1 88 ? 23.421 -1.691 -13.421 1.00 95.88 88 ARG A O 1
ATOM 706 N N . GLU A 1 89 ? 22.637 -2.825 -15.190 1.00 93.38 89 GLU A N 1
ATOM 707 C CA . GLU A 1 89 ? 22.844 -1.775 -16.197 1.00 93.38 89 GLU A CA 1
ATOM 708 C C . GLU A 1 89 ? 21.623 -0.854 -16.335 1.00 93.38 89 GLU A C 1
ATOM 710 O O . GLU A 1 89 ? 21.701 0.186 -16.986 1.00 93.38 89 GLU A O 1
ATOM 715 N N . ILE A 1 90 ? 20.490 -1.225 -15.733 1.00 94.00 90 ILE A N 1
ATOM 716 C CA . ILE A 1 90 ? 19.242 -0.471 -15.837 1.00 94.00 90 ILE A CA 1
ATOM 717 C C . ILE A 1 90 ? 19.289 0.724 -14.888 1.00 94.00 90 ILE A C 1
ATOM 719 O O . ILE A 1 90 ? 19.442 0.575 -13.675 1.00 94.00 90 ILE A O 1
ATOM 723 N N . VAL A 1 91 ? 19.116 1.915 -15.459 1.00 92.62 91 VAL A N 1
ATOM 724 C CA . VAL A 1 91 ? 19.056 3.185 -14.732 1.00 92.62 91 VAL A CA 1
ATOM 725 C C . VAL A 1 91 ? 17.598 3.490 -14.414 1.00 92.62 91 VAL A C 1
ATOM 727 O O . VAL A 1 91 ? 16.797 3.623 -15.329 1.00 92.62 91 VAL A O 1
ATOM 730 N N . SER A 1 92 ? 17.239 3.627 -13.135 1.00 93.94 92 SER A N 1
ATOM 731 C CA . SER A 1 92 ? 15.838 3.780 -12.705 1.00 93.94 92 SER A CA 1
ATOM 732 C C . SER A 1 92 ? 15.114 4.973 -13.344 1.00 93.94 92 SER A C 1
ATOM 734 O O . SER A 1 92 ? 13.948 4.862 -13.720 1.00 93.94 92 SER A O 1
ATOM 736 N N . PHE A 1 93 ? 15.810 6.099 -13.503 1.00 93.19 93 PHE A N 1
ATOM 737 C CA . PHE A 1 93 ? 15.295 7.306 -14.149 1.00 93.19 93 PHE A CA 1
ATOM 738 C C . PHE A 1 93 ? 16.351 7.811 -15.134 1.00 93.19 93 PHE A C 1
ATOM 740 O O . PHE A 1 93 ? 17.232 8.585 -14.753 1.00 93.19 93 PHE A O 1
ATOM 747 N N . PRO A 1 94 ? 16.358 7.302 -16.377 1.00 91.56 94 PRO A N 1
ATOM 748 C CA . PRO A 1 94 ? 17.369 7.689 -17.342 1.00 91.56 94 PRO A CA 1
ATOM 749 C C . PRO A 1 94 ? 17.228 9.174 -17.726 1.00 91.56 94 PRO A C 1
ATOM 751 O O . PRO A 1 94 ? 16.127 9.727 -17.675 1.00 91.56 94 PRO A O 1
ATOM 754 N N . PRO A 1 95 ? 18.330 9.835 -18.120 1.00 86.88 95 PRO A N 1
ATOM 755 C CA . PRO A 1 95 ? 18.305 11.245 -18.475 1.00 86.88 95 PRO A CA 1
ATOM 756 C C . PRO A 1 95 ? 17.474 11.497 -19.738 1.00 86.88 95 PRO A C 1
ATOM 758 O O . PRO A 1 95 ? 17.492 10.709 -20.685 1.00 86.88 95 PRO A O 1
ATOM 761 N N . ASP A 1 96 ? 16.843 12.668 -19.770 1.00 84.06 96 ASP A N 1
ATOM 762 C CA . ASP A 1 96 ? 16.212 13.279 -20.946 1.00 84.06 96 ASP A CA 1
ATOM 763 C C . ASP A 1 96 ? 17.291 13.683 -21.976 1.00 84.06 96 ASP A C 1
ATOM 765 O O . ASP A 1 96 ? 17.698 14.842 -22.089 1.00 84.06 96 ASP A O 1
ATOM 769 N N . LYS A 1 97 ? 17.884 12.689 -22.652 1.00 82.50 97 LYS A N 1
ATOM 770 C CA . LYS A 1 97 ? 18.887 12.881 -23.711 1.00 82.50 97 LYS A CA 1
ATOM 771 C C . LYS A 1 97 ? 18.718 11.842 -24.815 1.00 82.50 97 LYS A C 1
ATOM 773 O O . LYS A 1 97 ? 18.549 10.656 -24.551 1.00 82.50 97 LYS A O 1
ATOM 778 N N . ALA A 1 98 ? 18.813 12.284 -26.069 1.00 77.75 98 ALA A N 1
ATOM 779 C CA . ALA A 1 98 ? 18.731 11.405 -27.234 1.00 77.75 98 ALA A CA 1
ATOM 780 C C . ALA A 1 98 ? 19.956 10.459 -27.352 1.00 77.75 98 ALA A C 1
ATOM 782 O O . ALA A 1 98 ? 21.079 10.917 -27.131 1.00 77.75 98 ALA A O 1
ATOM 783 N N . PRO A 1 99 ? 19.781 9.185 -27.774 1.00 77.50 99 PRO A N 1
ATOM 784 C CA . PRO A 1 99 ? 18.506 8.512 -28.036 1.00 77.50 99 PRO A CA 1
ATOM 785 C C . PRO A 1 99 ? 17.769 8.209 -26.724 1.00 77.50 99 PRO A C 1
ATOM 787 O O . PRO A 1 99 ? 18.302 7.519 -25.863 1.00 77.50 99 PRO A O 1
ATOM 790 N N . TRP A 1 100 ? 16.543 8.723 -26.584 1.00 70.69 100 TRP A N 1
ATOM 791 C CA . TRP A 1 100 ? 15.806 8.698 -25.322 1.00 70.69 100 TRP A CA 1
ATOM 792 C C . TRP A 1 100 ? 15.333 7.270 -24.984 1.00 70.69 100 TRP A C 1
ATOM 794 O O . TRP A 1 100 ? 14.484 6.725 -25.703 1.00 70.69 100 TRP A O 1
ATOM 804 N N . PRO A 1 101 ? 15.790 6.648 -23.883 1.00 81.00 101 PRO A N 1
ATOM 805 C CA . PRO A 1 101 ? 15.150 5.446 -23.359 1.00 81.00 101 PRO A CA 1
ATOM 806 C C . PRO A 1 101 ? 13.826 5.819 -22.670 1.00 81.00 101 PRO A C 1
ATOM 808 O O . PRO A 1 101 ? 13.807 6.378 -21.580 1.00 81.00 101 PRO A O 1
ATOM 811 N N . ALA A 1 102 ? 12.695 5.582 -23.342 1.00 85.31 102 ALA A N 1
ATOM 812 C CA . ALA A 1 102 ? 11.381 6.039 -22.872 1.00 85.31 102 ALA A CA 1
ATOM 813 C C . ALA A 1 102 ? 10.820 5.106 -21.791 1.00 85.31 102 ALA A C 1
ATOM 815 O O . ALA A 1 102 ? 9.897 4.336 -22.056 1.00 85.31 102 ALA A O 1
ATOM 816 N N . TYR A 1 103 ? 11.438 5.124 -20.610 1.00 92.94 103 TYR A N 1
ATOM 817 C CA . TYR A 1 103 ? 10.992 4.366 -19.450 1.00 92.94 103 TYR A CA 1
ATOM 818 C C . TYR A 1 103 ? 11.345 5.071 -18.136 1.00 92.94 103 TYR A C 1
ATOM 820 O O . TYR A 1 103 ? 12.290 5.851 -18.053 1.00 92.94 103 TYR A O 1
ATOM 828 N N . THR A 1 104 ? 10.611 4.711 -17.095 1.00 94.31 104 THR A N 1
ATOM 829 C CA . THR A 1 104 ? 10.985 4.832 -15.686 1.00 94.31 104 THR A CA 1
ATOM 830 C C . THR A 1 104 ? 11.051 3.435 -15.073 1.00 94.31 104 THR A C 1
ATOM 832 O O . THR A 1 104 ? 10.527 2.468 -15.634 1.00 94.31 104 THR A O 1
ATOM 835 N N . VAL A 1 105 ? 11.667 3.303 -13.902 1.00 95.62 105 VAL A N 1
ATOM 836 C CA . VAL 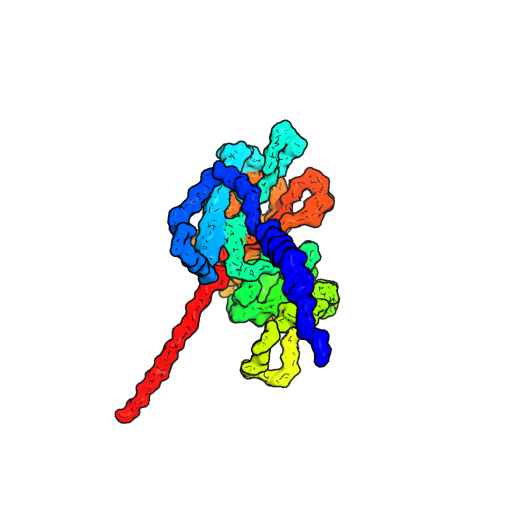A 1 105 ? 11.702 2.045 -13.144 1.00 95.62 105 VAL A CA 1
ATOM 837 C C . VAL A 1 105 ? 10.310 1.430 -12.974 1.00 95.62 105 VAL A C 1
ATOM 839 O O . VAL A 1 105 ? 10.153 0.214 -13.066 1.00 95.62 105 VAL A O 1
ATOM 842 N N . TRP A 1 106 ? 9.274 2.255 -12.832 1.00 96.50 106 TRP A N 1
ATOM 843 C CA . TRP A 1 106 ? 7.901 1.797 -12.636 1.00 96.50 106 TRP A CA 1
ATOM 844 C C . TRP A 1 106 ? 7.284 1.153 -13.881 1.00 96.50 106 TRP A C 1
ATOM 846 O O . TRP A 1 106 ? 6.330 0.386 -13.752 1.00 96.50 106 TRP A O 1
ATOM 856 N N . ASP A 1 107 ? 7.822 1.378 -15.080 1.00 96.00 107 ASP A N 1
ATOM 857 C CA . ASP A 1 107 ? 7.349 0.706 -16.300 1.00 96.00 107 ASP A CA 1
ATOM 858 C C . ASP A 1 107 ? 7.702 -0.789 -16.325 1.00 96.00 107 ASP A C 1
ATOM 860 O O . ASP A 1 107 ? 7.071 -1.572 -17.039 1.00 96.00 107 ASP A O 1
ATOM 864 N N . PHE A 1 108 ? 8.660 -1.214 -15.496 1.00 97.44 108 PHE A N 1
ATOM 865 C CA . PHE A 1 108 ? 8.984 -2.625 -15.293 1.00 97.44 108 PHE A CA 1
ATOM 866 C C . PHE A 1 108 ? 8.013 -3.319 -14.333 1.00 97.44 108 PHE A C 1
ATOM 868 O O . PHE A 1 108 ? 7.897 -4.543 -14.380 1.00 97.44 108 PHE A O 1
ATOM 875 N N . PHE A 1 109 ? 7.295 -2.568 -13.494 1.00 97.81 109 PHE A N 1
ATOM 876 C CA . PHE A 1 109 ? 6.469 -3.100 -12.404 1.00 97.81 109 PHE A CA 1
ATOM 877 C C . PHE A 1 109 ? 5.013 -2.598 -12.445 1.00 97.81 109 PHE A C 1
ATOM 879 O O . PHE A 1 109 ? 4.502 -2.092 -11.451 1.00 97.81 109 PHE A O 1
ATOM 886 N N . PRO A 1 110 ? 4.293 -2.698 -13.575 1.00 97.38 110 PRO A N 1
ATOM 887 C CA . PRO A 1 110 ? 2.917 -2.218 -13.627 1.00 97.38 110 PRO A CA 1
ATOM 888 C C . PRO A 1 110 ? 1.971 -3.094 -12.782 1.00 97.38 110 PRO A C 1
ATOM 890 O O . PRO A 1 110 ? 2.185 -4.309 -12.679 1.00 97.38 110 PRO A O 1
ATOM 893 N N . PRO A 1 111 ? 0.876 -2.519 -12.247 1.00 97.62 111 PRO A N 1
ATOM 894 C CA . PRO A 1 111 ? -0.149 -3.248 -11.504 1.00 97.62 111 PRO A CA 1
ATOM 895 C C . PRO A 1 111 ? -1.042 -4.054 -12.459 1.00 97.62 111 PRO A C 1
ATOM 897 O O . PRO A 1 111 ? -2.179 -3.707 -12.759 1.00 97.62 111 PRO A O 1
ATOM 900 N N . ALA A 1 112 ? -0.482 -5.118 -13.026 1.00 97.50 112 ALA A N 1
ATOM 901 C CA . ALA A 1 112 ? -1.101 -5.869 -14.113 1.00 97.50 112 ALA A CA 1
ATOM 902 C C . ALA A 1 112 ? -2.202 -6.844 -13.667 1.00 97.50 112 ALA A C 1
ATOM 904 O O . ALA A 1 112 ? -2.828 -7.480 -14.518 1.00 97.50 112 ALA A O 1
ATOM 905 N N . PHE A 1 113 ? -2.407 -7.014 -12.361 1.00 98.38 113 PHE A N 1
ATOM 906 C CA . PHE A 1 113 ? -3.427 -7.905 -11.830 1.00 98.38 113 PHE A CA 1
ATOM 907 C C . PHE A 1 113 ? -4.713 -7.118 -11.588 1.00 98.38 113 PHE A C 1
ATOM 909 O O . PHE A 1 113 ? -4.832 -6.372 -10.626 1.00 98.38 113 PHE A O 1
ATOM 916 N N . SER A 1 114 ? -5.711 -7.299 -12.445 1.00 97.38 114 SER A N 1
ATOM 917 C CA . SER A 1 114 ? -7.044 -6.742 -12.230 1.00 97.38 114 SER A CA 1
ATOM 918 C C . SER A 1 114 ? -7.640 -7.227 -10.903 1.00 97.38 114 SER A C 1
ATOM 920 O O . SER A 1 114 ? -7.764 -8.436 -10.682 1.00 97.38 114 SER A O 1
ATOM 922 N N . CYS A 1 115 ? -8.028 -6.278 -10.049 1.00 96.94 115 CYS A N 1
ATOM 923 C CA . CYS A 1 115 ? -8.814 -6.531 -8.845 1.00 96.94 115 CYS A CA 1
ATOM 924 C C . CYS A 1 115 ? -10.130 -7.250 -9.213 1.00 96.94 115 CYS A C 1
ATOM 926 O O . CYS A 1 115 ? -10.835 -6.791 -10.114 1.00 96.94 115 CYS A O 1
ATOM 928 N N . PRO A 1 116 ? -10.481 -8.373 -8.557 1.00 96.19 116 PRO A N 1
ATOM 929 C CA . PRO A 1 116 ? -11.723 -9.092 -8.830 1.00 96.19 116 PRO A CA 1
ATOM 930 C C . PRO A 1 116 ? -12.951 -8.523 -8.096 1.00 96.19 116 PRO A C 1
ATOM 932 O O . PRO A 1 116 ? -14.010 -9.146 -8.175 1.00 96.19 116 PRO A O 1
ATOM 935 N N . HIS A 1 117 ? -12.814 -7.391 -7.402 1.00 96.12 117 HIS A N 1
ATOM 936 C CA . HIS A 1 117 ? -13.841 -6.726 -6.585 1.00 96.12 117 HIS A CA 1
ATOM 937 C C . HIS A 1 117 ? -13.895 -5.225 -6.900 1.00 96.12 117 HIS A C 1
ATOM 939 O O . HIS A 1 117 ? -13.236 -4.760 -7.833 1.00 96.12 117 HIS A O 1
ATOM 945 N N . THR A 1 118 ? -14.659 -4.462 -6.121 1.00 94.31 118 THR A N 1
ATOM 946 C CA . THR A 1 118 ? -14.667 -2.998 -6.205 1.00 94.31 118 THR A CA 1
ATOM 947 C C . THR A 1 118 ? -13.300 -2.442 -5.807 1.00 94.31 118 THR A C 1
ATOM 949 O O . THR A 1 118 ? -12.729 -2.846 -4.797 1.00 94.31 118 THR A O 1
ATOM 952 N N . VAL A 1 119 ? -12.754 -1.529 -6.609 1.00 96.00 119 VAL A N 1
ATOM 953 C CA . VAL A 1 119 ? -11.516 -0.806 -6.290 1.00 96.00 119 VAL A CA 1
ATOM 954 C C . VAL A 1 119 ? -11.898 0.568 -5.770 1.00 96.00 119 VAL A C 1
ATOM 956 O O . VAL A 1 119 ? -12.556 1.322 -6.483 1.00 96.00 119 VAL A O 1
ATOM 959 N N . GLU A 1 120 ? -11.473 0.891 -4.555 1.00 94.50 120 GLU A N 1
ATOM 960 C CA . GLU A 1 120 ? -11.779 2.167 -3.906 1.00 94.50 120 GLU A CA 1
ATOM 961 C C . GLU A 1 120 ? -10.509 2.755 -3.294 1.00 94.50 120 GLU A C 1
ATOM 963 O O . GLU A 1 120 ? -9.642 2.025 -2.809 1.00 94.50 120 GLU A O 1
ATOM 968 N N . ARG A 1 121 ? -10.393 4.083 -3.326 1.00 94.25 121 ARG A N 1
ATOM 969 C CA . ARG A 1 121 ? -9.382 4.822 -2.571 1.00 94.25 121 ARG A CA 1
ATOM 970 C C . ARG A 1 121 ? -10.061 5.360 -1.320 1.00 94.25 121 ARG A C 1
ATOM 972 O O . ARG A 1 121 ? -10.962 6.178 -1.458 1.00 94.25 121 ARG A O 1
ATOM 979 N N . ILE A 1 122 ? -9.647 4.887 -0.150 1.00 93.81 122 ILE A N 1
ATOM 980 C CA . ILE A 1 122 ? -10.255 5.255 1.136 1.00 93.81 122 ILE A CA 1
ATOM 981 C C . ILE A 1 122 ? -9.287 6.102 1.966 1.00 93.81 122 ILE A C 1
ATOM 983 O O . ILE A 1 122 ? -8.067 5.953 1.850 1.00 93.81 122 ILE A O 1
ATOM 987 N N . GLY A 1 123 ? -9.825 6.972 2.812 1.00 93.38 123 GLY A N 1
ATOM 988 C CA . GLY A 1 123 ? -9.100 7.981 3.572 1.00 93.38 123 GLY A CA 1
ATOM 989 C C . GLY A 1 123 ? -9.007 9.321 2.840 1.00 93.38 123 GLY A C 1
ATOM 990 O O . GLY A 1 123 ? -9.724 9.597 1.877 1.00 93.38 123 GLY A O 1
ATOM 991 N N . ALA A 1 124 ? -8.111 10.185 3.313 1.00 90.50 124 ALA A N 1
ATOM 992 C CA . ALA A 1 124 ? -7.976 11.552 2.823 1.00 90.50 124 ALA A CA 1
ATOM 993 C C . ALA A 1 124 ? -7.678 11.614 1.316 1.00 90.50 124 ALA A C 1
ATOM 995 O O . ALA A 1 124 ? -6.852 10.864 0.789 1.00 90.50 124 ALA A O 1
ATOM 996 N N . LEU A 1 125 ? -8.324 12.555 0.620 1.00 86.75 125 LEU A N 1
ATOM 997 C CA . LEU A 1 125 ? -7.913 12.954 -0.726 1.00 86.75 125 LEU A CA 1
ATOM 998 C C . LEU A 1 125 ? -6.565 13.685 -0.653 1.00 86.75 125 LEU A C 1
ATOM 1000 O O . LEU A 1 125 ? -6.328 14.463 0.268 1.00 86.75 125 LEU A O 1
ATOM 1004 N N . GLY A 1 126 ? -5.701 13.474 -1.646 1.00 84.44 126 GLY A N 1
ATOM 1005 C CA . GLY A 1 126 ? -4.308 13.915 -1.556 1.00 84.44 126 GLY A CA 1
ATOM 1006 C C . GLY A 1 126 ? -3.479 12.905 -0.769 1.00 84.44 126 GLY A C 1
ATOM 1007 O O . GLY A 1 126 ? -3.655 11.707 -0.959 1.00 84.44 126 GLY A O 1
ATOM 1008 N N . ASP A 1 127 ? -2.570 13.368 0.080 1.00 81.81 127 ASP A N 1
ATOM 1009 C CA . ASP A 1 127 ? -1.717 12.475 0.867 1.00 81.81 127 ASP A CA 1
ATOM 1010 C C . ASP A 1 127 ? -2.508 11.753 1.982 1.00 81.81 127 ASP A C 1
ATOM 1012 O O . ASP A 1 127 ? -3.450 12.310 2.547 1.00 81.81 127 ASP A O 1
ATOM 1016 N N . GLY A 1 128 ? -2.143 10.505 2.282 1.00 82.75 128 GLY A N 1
ATOM 1017 C CA . GLY A 1 128 ? -2.696 9.701 3.382 1.00 82.75 128 GLY A CA 1
ATOM 1018 C C . GLY A 1 128 ? -3.728 8.627 3.004 1.00 82.75 128 GLY A C 1
ATOM 1019 O O . GLY A 1 128 ? -3.708 7.542 3.590 1.00 82.75 128 GLY A O 1
ATOM 1020 N N . GLY A 1 129 ? -4.612 8.876 2.031 1.00 91.38 129 GLY A N 1
ATOM 1021 C CA . GLY A 1 129 ? -5.572 7.865 1.561 1.00 91.38 129 GLY A CA 1
ATOM 1022 C C . GLY A 1 129 ? -4.902 6.763 0.737 1.00 91.38 129 GLY A C 1
ATOM 1023 O O . GLY A 1 129 ? -3.915 7.024 0.062 1.00 91.38 129 GLY A O 1
ATOM 1024 N N . LYS A 1 130 ? -5.438 5.536 0.758 1.00 94.56 130 LYS A N 1
ATOM 1025 C CA . LYS A 1 130 ? -4.825 4.376 0.083 1.00 94.56 130 LYS A CA 1
ATOM 1026 C C . LYS A 1 130 ? -5.823 3.606 -0.782 1.00 94.56 130 LYS A C 1
ATOM 1028 O O . LYS A 1 130 ? -7.011 3.515 -0.466 1.00 94.56 130 LYS A O 1
ATOM 1033 N N . TRP A 1 131 ? -5.329 2.998 -1.861 1.00 96.56 131 TRP A N 1
ATOM 1034 C CA . TRP A 1 131 ? -6.123 2.133 -2.739 1.00 96.56 131 TRP A CA 1
ATOM 1035 C C . TRP A 1 131 ? -6.318 0.734 -2.139 1.00 96.56 131 TRP A C 1
ATOM 1037 O O . TRP A 1 131 ? -5.355 0.039 -1.807 1.00 96.56 131 TRP A O 1
ATOM 1047 N N . LEU A 1 132 ? -7.567 0.279 -2.072 1.00 96.81 132 LEU A N 1
ATOM 1048 C CA . LEU A 1 132 ? -7.963 -1.035 -1.573 1.00 96.81 132 LEU A CA 1
ATOM 1049 C C . LEU A 1 132 ? -8.806 -1.770 -2.625 1.00 96.81 132 LEU A C 1
ATOM 1051 O O . LEU A 1 132 ? -9.645 -1.180 -3.306 1.00 96.81 132 LEU A O 1
ATOM 1055 N N . CYS A 1 133 ? -8.593 -3.079 -2.760 1.00 97.12 133 CYS A N 1
ATOM 1056 C CA . CYS A 1 133 ? -9.418 -3.937 -3.605 1.00 97.12 133 CYS A CA 1
ATOM 1057 C C . CYS A 1 133 ? -10.392 -4.749 -2.743 1.00 97.12 133 CYS A C 1
ATOM 1059 O O . CYS A 1 133 ? -9.993 -5.668 -2.037 1.00 97.12 133 CYS A O 1
ATOM 1061 N N . GLY A 1 134 ? -11.682 -4.461 -2.837 1.00 95.69 134 GLY A N 1
ATOM 1062 C CA . GLY A 1 134 ? -12.737 -5.272 -2.244 1.00 95.69 134 GLY A CA 1
ATOM 1063 C C . GLY A 1 134 ? -13.007 -4.984 -0.772 1.00 95.69 134 GLY A C 1
ATOM 1064 O O . GLY A 1 134 ? -13.014 -5.911 0.036 1.00 95.69 134 GLY A O 1
ATOM 1065 N N . ILE A 1 135 ? -13.232 -3.718 -0.404 1.00 94.44 135 ILE A N 1
ATOM 1066 C CA . ILE A 1 135 ? -13.660 -3.368 0.962 1.00 94.44 135 ILE A CA 1
ATOM 1067 C C . ILE A 1 135 ? -14.994 -4.034 1.332 1.00 94.44 135 ILE A C 1
ATOM 1069 O O . ILE A 1 135 ? -15.191 -4.406 2.487 1.00 94.44 135 ILE A O 1
ATOM 1073 N N . ASP A 1 136 ? -15.858 -4.287 0.342 1.00 91.94 136 ASP A N 1
ATOM 1074 C CA . ASP A 1 136 ? -17.102 -5.058 0.464 1.00 91.94 136 ASP A CA 1
ATOM 1075 C C . ASP A 1 136 ? -16.871 -6.451 1.074 1.00 91.94 136 ASP A C 1
ATOM 1077 O O . ASP A 1 136 ? -17.676 -6.937 1.867 1.00 91.94 136 ASP A O 1
ATOM 1081 N N . ARG A 1 137 ? -15.715 -7.066 0.800 1.00 94.69 137 ARG A N 1
ATOM 1082 C CA . ARG A 1 137 ? -15.327 -8.371 1.356 1.00 94.69 137 ARG A CA 1
ATOM 1083 C C . ARG A 1 137 ? -15.011 -8.313 2.847 1.00 94.69 137 ARG A C 1
ATOM 1085 O O . ARG A 1 137 ? -15.080 -9.339 3.518 1.00 94.69 137 ARG A O 1
ATOM 1092 N N . LEU A 1 138 ? -14.645 -7.140 3.360 1.00 95.81 138 LEU A N 1
ATOM 1093 C CA . LEU A 1 138 ? -14.237 -6.941 4.749 1.00 95.81 138 LEU A CA 1
ATOM 1094 C C . LEU A 1 138 ? -15.373 -6.448 5.648 1.00 95.81 138 LEU A C 1
ATOM 1096 O O . LEU A 1 138 ? -15.264 -6.597 6.863 1.00 95.81 138 LEU A O 1
ATOM 1100 N N . GLN A 1 139 ? -16.454 -5.896 5.080 1.00 92.19 139 GLN A N 1
ATOM 1101 C CA . GLN A 1 139 ? -17.515 -5.217 5.842 1.00 92.19 139 GLN A CA 1
ATOM 1102 C C . GLN A 1 139 ? -18.061 -6.066 6.995 1.00 92.19 139 GLN A C 1
ATOM 1104 O O . GLN A 1 139 ? -18.194 -5.570 8.111 1.00 92.19 139 GLN A O 1
ATOM 1109 N N . GLU A 1 140 ? -18.292 -7.353 6.734 1.00 90.88 140 GLU A N 1
ATOM 1110 C CA . GLU A 1 140 ? -18.895 -8.308 7.671 1.00 90.88 140 GLU A CA 1
ATOM 1111 C C . GLU A 1 140 ? -17.932 -9.444 8.068 1.00 90.88 140 GLU A C 1
ATOM 1113 O O . GLU A 1 140 ? -18.354 -10.460 8.615 1.00 90.88 140 GLU A O 1
ATOM 1118 N N . LYS A 1 141 ? -16.623 -9.327 7.790 1.00 93.50 141 LYS A N 1
ATOM 1119 C CA . LYS A 1 141 ? -15.656 -10.388 8.124 1.00 93.50 141 LYS A CA 1
ATOM 1120 C C . LYS A 1 141 ? -15.385 -10.402 9.642 1.00 93.50 141 LYS A C 1
ATOM 1122 O O . LYS A 1 141 ? -14.674 -9.515 10.104 1.00 93.50 141 LYS A O 1
ATOM 1127 N N . PRO A 1 142 ? -15.850 -11.407 10.414 1.00 92.56 142 PRO A N 1
ATOM 1128 C CA . PRO A 1 142 ? -15.830 -11.384 11.884 1.00 92.56 142 PRO A CA 1
ATOM 1129 C C . PRO A 1 142 ? -14.422 -11.380 12.497 1.00 92.56 142 PRO A C 1
ATOM 1131 O O . PRO A 1 142 ? -14.202 -10.825 13.565 1.00 92.56 142 PRO A O 1
ATOM 1134 N N . ASP A 1 143 ? -13.463 -11.993 11.815 1.00 94.69 143 ASP A N 1
ATOM 1135 C CA . ASP A 1 143 ? -12.074 -12.188 12.227 1.00 94.69 143 ASP A CA 1
ATOM 1136 C C . ASP A 1 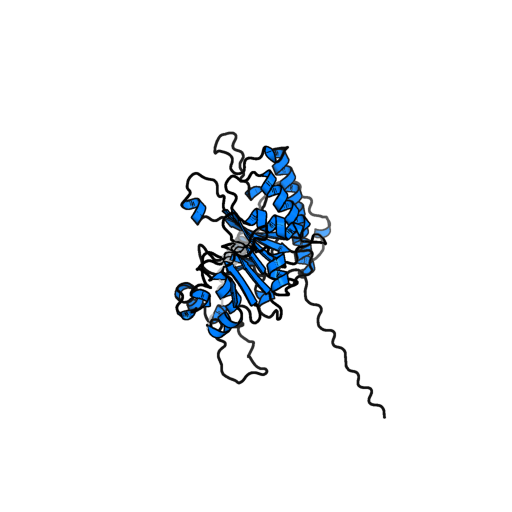143 ? -11.121 -11.284 11.428 1.00 94.69 143 ASP A C 1
ATOM 1138 O O . ASP A 1 143 ? -10.049 -11.714 11.013 1.00 94.69 143 ASP A O 1
ATOM 1142 N N . CYS A 1 144 ? -11.544 -10.065 11.086 1.00 98.00 144 CYS A N 1
ATOM 1143 C CA . CYS A 1 144 ? -10.764 -9.164 10.238 1.00 98.00 144 CYS A CA 1
ATOM 1144 C C . CYS A 1 144 ? -9.610 -8.490 11.005 1.00 98.00 144 CYS A C 1
ATOM 1146 O O . CYS A 1 144 ? -9.842 -7.749 11.961 1.00 98.00 144 CYS A O 1
ATOM 1148 N N . ILE A 1 145 ? -8.370 -8.712 10.562 1.00 98.62 145 ILE A N 1
ATOM 1149 C CA . ILE A 1 145 ? -7.155 -8.149 11.168 1.00 98.62 145 ILE A CA 1
ATOM 1150 C C . ILE A 1 145 ? -6.445 -7.239 10.171 1.00 98.62 145 ILE A C 1
ATOM 1152 O O . ILE A 1 145 ? -6.028 -7.674 9.097 1.00 98.62 145 ILE A O 1
ATOM 1156 N N . VAL A 1 146 ? -6.255 -5.980 10.551 1.00 98.69 146 VAL A N 1
ATOM 1157 C CA . VAL A 1 146 ? -5.555 -4.972 9.752 1.00 98.69 146 VAL A CA 1
ATOM 1158 C C . VAL A 1 146 ? -4.332 -4.493 10.511 1.00 98.69 146 VAL A C 1
ATOM 1160 O O . VAL A 1 146 ? -4.435 -4.111 11.675 1.00 98.69 146 VAL A O 1
ATOM 1163 N N . TYR A 1 147 ? -3.169 -4.515 9.867 1.00 98.50 147 TYR A N 1
ATOM 1164 C CA . TYR A 1 147 ? -1.946 -3.917 10.403 1.00 98.50 147 TYR A CA 1
ATOM 1165 C C . TYR A 1 147 ? -1.664 -2.633 9.634 1.00 98.50 147 TYR A C 1
ATOM 1167 O O . TYR A 1 147 ? -1.606 -2.668 8.407 1.00 98.50 147 TYR A O 1
ATOM 1175 N N . SER A 1 148 ? -1.477 -1.521 10.345 1.00 96.94 148 SER A N 1
ATOM 1176 C CA . SER A 1 148 ? -1.101 -0.235 9.751 1.00 96.94 148 SER A CA 1
ATOM 1177 C C . SER A 1 148 ? 0.210 0.272 10.335 1.00 96.94 148 SER A C 1
ATOM 1179 O O . SER A 1 148 ? 0.288 0.726 11.475 1.00 96.94 148 SER A O 1
ATOM 1181 N N . ILE A 1 149 ? 1.276 0.143 9.560 1.00 96.00 149 ILE A N 1
ATOM 1182 C CA . ILE A 1 149 ? 2.631 0.447 10.001 1.00 96.00 149 ILE A CA 1
ATOM 1183 C C . ILE A 1 149 ? 3.039 1.793 9.404 1.00 96.00 149 ILE A C 1
ATOM 1185 O O . ILE A 1 149 ? 2.953 1.959 8.189 1.00 96.00 149 ILE A O 1
ATOM 1189 N N . GLY A 1 150 ? 3.464 2.720 10.268 1.00 89.75 150 GLY A N 1
ATOM 1190 C CA . GLY A 1 150 ? 3.709 4.120 9.906 1.00 89.75 150 GLY A CA 1
ATOM 1191 C C . GLY A 1 150 ? 2.424 4.927 9.721 1.00 89.75 150 GLY A C 1
ATOM 1192 O O . GLY A 1 150 ? 2.311 5.817 8.886 1.00 89.75 150 GLY A O 1
ATOM 1193 N N . SER A 1 151 ? 1.394 4.572 10.492 1.00 70.50 151 SER A N 1
ATOM 1194 C CA . SER A 1 151 ? 0.223 5.424 10.658 1.00 70.50 151 SER A CA 1
ATOM 1195 C C . SER A 1 151 ? 0.614 6.617 11.532 1.00 70.50 151 SER A C 1
ATOM 1197 O O . SER A 1 151 ? 0.475 6.557 12.756 1.00 70.50 151 SER A O 1
ATOM 1199 N N . ALA A 1 152 ? 1.105 7.684 10.900 1.00 65.75 152 ALA A N 1
ATOM 1200 C CA . ALA A 1 152 ? 1.418 8.941 11.568 1.00 65.75 152 ALA A CA 1
ATOM 1201 C C . ALA A 1 152 ? 0.146 9.592 12.157 1.00 65.75 152 ALA A C 1
ATOM 1203 O O . ALA A 1 152 ? -0.920 8.984 12.273 1.00 65.75 152 ALA A O 1
ATOM 1204 N N . ALA A 1 153 ? 0.225 10.874 12.522 1.00 62.53 153 ALA A N 1
ATOM 1205 C CA . ALA A 1 153 ? -0.906 11.618 13.083 1.00 62.53 153 ALA A CA 1
ATOM 1206 C C . ALA A 1 153 ? -2.097 11.811 12.114 1.00 62.53 153 ALA A C 1
ATOM 1208 O O . ALA A 1 153 ? -3.095 12.384 12.538 1.00 62.53 153 ALA A O 1
ATOM 1209 N N . SER A 1 154 ? -2.013 11.346 10.859 1.00 80.12 154 SER A N 1
ATOM 1210 C CA . SER A 1 154 ? -3.153 11.275 9.938 1.00 80.12 154 SER A CA 1
ATOM 1211 C C . SER A 1 154 ? -3.606 9.828 9.777 1.00 80.12 154 SER A C 1
ATOM 1213 O O . SER A 1 154 ? -2.945 9.024 9.121 1.00 80.12 154 SER A O 1
ATOM 1215 N N . ALA A 1 155 ? -4.738 9.506 10.401 1.00 91.81 155 ALA A N 1
ATOM 1216 C CA . ALA A 1 155 ? -5.291 8.153 10.454 1.00 91.81 155 ALA A CA 1
ATOM 1217 C C . ALA A 1 155 ? -6.593 8.017 9.640 1.00 91.81 155 ALA A C 1
ATOM 1219 O O . ALA A 1 155 ? -7.508 7.283 10.016 1.00 91.81 155 ALA A O 1
ATOM 1220 N N . SER A 1 156 ? -6.721 8.788 8.554 1.00 94.06 156 SER A N 1
ATOM 1221 C CA . SER A 1 156 ? -7.948 8.852 7.745 1.00 94.06 156 SER A CA 1
ATOM 1222 C C . SER A 1 156 ? -8.277 7.524 7.052 1.00 94.06 156 SER A C 1
ATOM 1224 O O . SER A 1 156 ? -9.442 7.130 7.018 1.00 94.06 156 SER A O 1
ATOM 1226 N N . PHE A 1 157 ? -7.264 6.799 6.560 1.00 95.12 157 PHE A N 1
ATOM 1227 C CA . PHE A 1 157 ? -7.424 5.455 5.992 1.00 95.12 157 PHE A CA 1
ATOM 1228 C C . PHE A 1 157 ? -7.994 4.481 7.029 1.00 95.12 157 PHE A C 1
ATOM 1230 O O . PHE A 1 157 ? -8.958 3.764 6.764 1.00 95.12 157 PHE A O 1
ATOM 1237 N N . GLU A 1 158 ? -7.401 4.462 8.222 1.00 96.00 158 GLU A N 1
ATOM 1238 C CA . GLU A 1 158 ? -7.788 3.579 9.315 1.00 96.00 158 GLU A CA 1
ATOM 1239 C C . GLU A 1 158 ? -9.198 3.910 9.801 1.00 96.00 158 GLU A C 1
ATOM 1241 O O . GLU A 1 158 ? -10.003 3.001 10.006 1.00 96.00 158 GLU A O 1
ATOM 1246 N N . ALA A 1 159 ? -9.511 5.199 9.938 1.00 94.56 159 ALA A N 1
ATOM 1247 C CA . ALA A 1 159 ? -10.819 5.672 10.364 1.00 94.56 159 ALA A CA 1
ATOM 1248 C C . ALA A 1 159 ? -11.923 5.292 9.366 1.00 94.56 159 ALA A C 1
ATOM 1250 O O . ALA A 1 159 ? -12.937 4.729 9.774 1.00 94.56 159 ALA A O 1
ATOM 1251 N N . GLU A 1 160 ? -11.717 5.514 8.063 1.00 94.62 160 GLU A N 1
ATOM 1252 C CA . GLU A 1 160 ? -12.705 5.133 7.048 1.00 94.62 160 GLU A CA 1
ATOM 1253 C C . GLU A 1 160 ? -12.863 3.610 6.942 1.00 94.62 160 GLU A C 1
ATOM 1255 O O . GLU A 1 160 ? -13.987 3.106 6.869 1.00 94.62 160 GLU A O 1
ATOM 1260 N N . LEU A 1 161 ? -11.764 2.848 7.023 1.00 95.31 161 LEU A N 1
ATOM 1261 C CA . LEU A 1 161 ? -11.823 1.385 7.062 1.00 95.31 161 LEU A CA 1
ATOM 1262 C C . LEU A 1 161 ? -12.644 0.893 8.260 1.00 95.31 161 LEU A C 1
ATOM 1264 O O . LEU A 1 161 ? -13.484 0.001 8.115 1.00 95.31 161 LEU A O 1
ATOM 1268 N N . LEU A 1 162 ? -12.432 1.469 9.445 1.00 94.50 162 LEU A N 1
ATOM 1269 C CA . LEU A 1 162 ? -13.205 1.138 10.641 1.00 94.50 162 LEU A CA 1
ATOM 1270 C C . LEU A 1 162 ? -14.673 1.527 10.476 1.00 94.50 162 LEU A C 1
ATOM 1272 O O . LEU A 1 162 ? -15.535 0.716 10.807 1.00 94.50 162 LEU A O 1
ATOM 1276 N N . ALA A 1 163 ? -14.974 2.707 9.937 1.00 92.50 163 ALA A N 1
ATOM 1277 C CA . ALA A 1 163 ? -16.348 3.147 9.710 1.00 92.50 163 ALA A CA 1
ATOM 1278 C C . ALA A 1 163 ? -17.095 2.221 8.736 1.00 92.50 163 ALA A C 1
ATOM 1280 O O . ALA A 1 163 ? -18.278 1.935 8.919 1.00 92.50 163 ALA A O 1
ATOM 1281 N N . ARG A 1 164 ? -16.398 1.676 7.733 1.00 91.44 164 ARG A N 1
ATOM 1282 C CA . ARG A 1 164 ? -16.987 0.799 6.710 1.00 91.44 164 ARG A CA 1
ATOM 1283 C C . ARG A 1 164 ? -17.019 -0.686 7.059 1.00 91.44 164 ARG A C 1
ATOM 1285 O O . ARG A 1 164 ? -17.635 -1.457 6.321 1.00 91.44 164 ARG A O 1
ATOM 1292 N N . THR A 1 165 ? -16.421 -1.102 8.174 1.00 92.69 165 THR A N 1
ATOM 1293 C CA . THR A 1 165 ? -16.362 -2.513 8.589 1.00 92.69 165 THR A CA 1
ATOM 1294 C C . THR A 1 165 ? -16.877 -2.722 10.010 1.00 92.69 165 THR A C 1
ATOM 1296 O O . THR A 1 165 ? -16.621 -1.921 10.904 1.00 92.69 165 THR A O 1
ATOM 1299 N N . ARG A 1 166 ? -17.613 -3.814 10.252 1.00 90.50 166 ARG A N 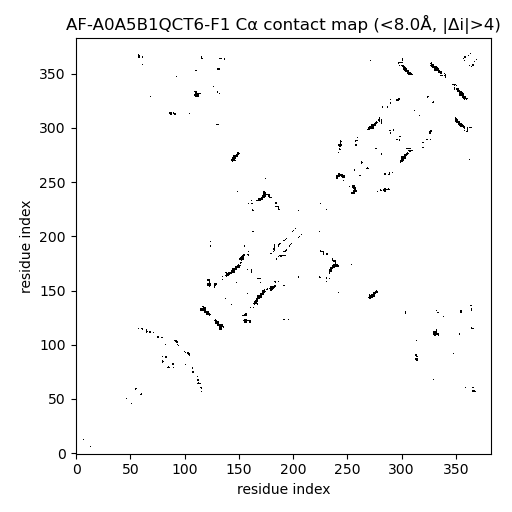1
ATOM 1300 C CA . ARG A 1 166 ? -18.191 -4.112 11.576 1.00 90.50 166 ARG A CA 1
ATOM 1301 C C . ARG A 1 166 ? -17.176 -4.676 12.560 1.00 90.50 166 ARG A C 1
ATOM 1303 O O . ARG A 1 166 ? -17.262 -4.412 13.755 1.00 90.50 166 ARG A O 1
ATOM 1310 N N . HIS A 1 167 ? -16.234 -5.469 12.061 1.00 93.81 167 HIS A N 1
ATOM 1311 C CA . HIS A 1 167 ? -15.442 -6.360 12.909 1.00 93.81 167 HIS A CA 1
ATOM 1312 C C . HIS A 1 167 ? -13.932 -6.194 12.756 1.00 93.81 167 HIS A C 1
ATOM 1314 O O . HIS A 1 167 ? -13.189 -6.751 13.561 1.00 93.81 167 HIS A O 1
ATOM 1320 N N . CYS A 1 168 ? -13.462 -5.439 11.756 1.00 97.31 168 CYS A N 1
ATOM 1321 C CA . CYS A 1 168 ? -12.028 -5.252 11.574 1.00 97.31 168 CYS A CA 1
ATOM 1322 C C . CYS A 1 168 ? -11.402 -4.596 12.798 1.00 97.31 168 CYS A C 1
ATOM 1324 O O . CYS A 1 168 ? -11.899 -3.574 13.279 1.00 97.31 168 CYS A O 1
ATOM 1326 N N . GLN A 1 169 ? -10.306 -5.196 13.259 1.00 97.94 169 GLN A N 1
ATOM 1327 C CA . GLN A 1 169 ? -9.420 -4.640 14.269 1.00 97.94 169 GLN A CA 1
ATOM 1328 C C . GLN A 1 169 ? -8.180 -4.063 13.594 1.00 97.94 169 GLN A C 1
ATOM 1330 O O . GLN A 1 169 ? -7.509 -4.761 12.828 1.00 97.94 169 GLN A O 1
ATOM 1335 N N . VAL A 1 170 ? -7.859 -2.808 13.900 1.00 98.00 170 VAL A N 1
ATOM 1336 C CA . VAL A 1 170 ? -6.697 -2.105 13.350 1.00 98.00 170 VAL A CA 1
ATOM 1337 C C . VAL A 1 170 ? -5.589 -2.051 14.394 1.00 98.00 170 VAL A C 1
ATOM 1339 O O . VAL A 1 170 ? -5.752 -1.475 15.468 1.00 98.00 170 VAL A O 1
ATOM 1342 N N . TRP A 1 171 ? -4.443 -2.629 14.056 1.00 97.88 171 TRP A N 1
ATOM 1343 C CA . TRP A 1 171 ? -3.231 -2.643 14.865 1.00 97.88 171 TRP A CA 1
ATOM 1344 C C . TRP A 1 171 ? -2.197 -1.727 14.228 1.00 97.88 171 TRP A C 1
ATOM 1346 O O . TRP A 1 171 ? -1.648 -2.048 13.172 1.00 97.88 171 TRP A O 1
ATOM 1356 N N . ALA A 1 172 ? -1.951 -0.579 14.853 1.00 96.50 172 ALA A N 1
ATOM 1357 C CA . ALA A 1 172 ? -1.034 0.423 14.342 1.00 96.50 172 ALA A CA 1
ATOM 1358 C C . ALA A 1 172 ? 0.274 0.495 15.124 1.00 96.50 172 ALA A C 1
ATOM 1360 O O . ALA A 1 172 ? 0.301 0.410 16.358 1.00 96.50 172 ALA A O 1
ATOM 1361 N N . TYR A 1 173 ? 1.352 0.688 14.369 1.00 95.44 173 TYR A N 1
ATOM 1362 C CA . TYR A 1 173 ? 2.713 0.764 14.878 1.00 95.44 173 TYR A CA 1
ATOM 1363 C C . TYR A 1 173 ? 3.422 1.958 14.257 1.00 95.44 173 TYR A C 1
ATOM 1365 O O . TYR A 1 173 ? 3.708 1.953 13.060 1.00 95.44 173 TYR A O 1
ATOM 1373 N N . ASP A 1 174 ? 3.686 2.972 15.073 1.00 93.75 174 ASP A N 1
ATOM 1374 C CA . ASP A 1 174 ? 4.400 4.170 14.648 1.00 93.75 174 ASP A CA 1
ATOM 1375 C C . ASP A 1 174 ? 5.089 4.833 15.846 1.00 93.75 174 ASP A C 1
ATOM 1377 O O . ASP A 1 174 ? 4.439 5.312 16.770 1.00 93.75 174 ASP A O 1
ATOM 1381 N N . PHE A 1 175 ? 6.420 4.862 15.838 1.00 92.06 175 PHE A N 1
ATOM 1382 C CA . PHE A 1 175 ? 7.224 5.428 16.923 1.00 92.06 175 PHE A CA 1
ATOM 1383 C C . PHE A 1 175 ? 7.256 6.965 16.952 1.00 92.06 175 PHE A C 1
ATOM 1385 O O . PHE A 1 175 ? 7.742 7.543 17.925 1.00 92.06 175 PHE A O 1
ATOM 1392 N N . THR A 1 176 ? 6.783 7.631 15.898 1.00 90.81 176 THR A N 1
ATOM 1393 C CA . THR A 1 176 ? 6.819 9.093 15.761 1.00 90.81 176 THR A CA 1
ATOM 1394 C C . THR A 1 176 ? 5.678 9.780 16.511 1.00 90.81 176 THR A C 1
ATOM 1396 O O . THR A 1 176 ? 5.776 10.963 16.847 1.00 90.81 176 THR A O 1
ATOM 1399 N N . THR A 1 177 ? 4.613 9.043 16.839 1.00 91.00 177 THR A N 1
ATOM 1400 C CA . THR A 1 177 ? 3.444 9.553 17.562 1.00 91.00 177 THR A CA 1
ATOM 1401 C C . THR A 1 177 ? 3.141 8.710 18.803 1.00 91.00 177 THR A C 1
ATOM 1403 O O . THR A 1 177 ? 3.721 7.654 19.041 1.00 91.00 177 THR A O 1
ATOM 1406 N N . LYS A 1 178 ? 2.247 9.207 19.666 1.00 90.31 178 LYS A N 1
ATOM 1407 C CA . LYS A 1 178 ? 1.838 8.506 20.899 1.00 90.31 178 LYS A CA 1
ATOM 1408 C C . LYS A 1 178 ? 0.540 7.708 20.741 1.00 90.31 178 LYS A C 1
ATOM 1410 O O . LYS A 1 178 ? 0.160 6.998 21.670 1.00 90.31 178 LYS A O 1
ATOM 1415 N N . GLY A 1 179 ? -0.152 7.862 19.618 1.00 92.06 179 GLY A N 1
ATOM 1416 C CA . GLY A 1 179 ? -1.496 7.349 19.392 1.00 92.06 179 GLY A CA 1
ATOM 1417 C C . GLY A 1 179 ? -2.027 7.774 18.029 1.00 92.06 179 GLY A C 1
ATOM 1418 O O . GLY A 1 179 ? -1.409 8.589 17.346 1.00 92.06 179 GLY A O 1
ATOM 1419 N N . PHE A 1 180 ? -3.197 7.249 17.670 1.00 92.31 180 PHE A N 1
ATOM 1420 C CA . PHE A 1 180 ? -3.910 7.675 16.470 1.00 92.31 180 PHE A CA 1
ATOM 1421 C C . PHE A 1 180 ? -4.280 9.165 16.497 1.00 92.31 180 PHE A C 1
ATOM 1423 O O . PHE A 1 180 ? -4.483 9.748 17.566 1.00 92.31 180 PHE A O 1
ATOM 1430 N N . GLY A 1 181 ? -4.419 9.740 15.301 1.00 90.31 181 GLY A N 1
ATOM 1431 C CA . GLY A 1 181 ? -4.923 11.093 15.081 1.00 90.31 181 GLY A CA 1
ATOM 1432 C C . GLY A 1 181 ? -6.395 11.283 15.457 1.00 90.31 181 GLY A C 1
ATOM 1433 O O . GLY A 1 181 ? -7.092 10.363 15.908 1.00 90.31 181 GLY A O 1
ATOM 1434 N N . ASP A 1 182 ? -6.878 12.510 15.271 1.00 92.56 182 ASP A N 1
ATOM 1435 C CA . ASP A 1 182 ? -8.267 12.877 15.562 1.00 92.56 182 ASP A CA 1
ATOM 1436 C C . ASP A 1 182 ? -9.264 12.123 14.673 1.00 92.56 182 ASP A C 1
ATOM 1438 O O . ASP A 1 182 ? -10.390 11.900 15.102 1.00 92.56 182 ASP A O 1
ATOM 1442 N N . GLU A 1 183 ? -8.870 11.663 13.483 1.00 92.88 183 GLU A N 1
ATOM 1443 C CA . GLU A 1 183 ? -9.744 10.900 12.581 1.00 92.88 183 GLU A CA 1
ATOM 1444 C C . GLU A 1 183 ? -10.272 9.617 13.233 1.00 92.88 183 GLU A C 1
ATOM 1446 O O . GLU A 1 183 ? -11.413 9.232 12.999 1.00 92.88 183 GLU A O 1
ATOM 1451 N N . VAL A 1 184 ? -9.469 8.983 14.091 1.00 92.75 184 VAL A N 1
ATOM 1452 C CA . VAL A 1 184 ? -9.877 7.799 14.860 1.00 92.75 184 VAL A CA 1
ATOM 1453 C C . VAL A 1 184 ? -10.331 8.182 16.264 1.00 92.75 184 VAL A C 1
ATOM 1455 O O . VAL A 1 184 ? -11.273 7.590 16.781 1.00 92.75 184 VAL A O 1
ATOM 1458 N N . THR A 1 185 ? -9.646 9.132 16.911 1.00 92.56 185 THR A N 1
ATOM 1459 C CA . THR A 1 185 ? -9.847 9.391 18.345 1.00 92.56 185 THR A CA 1
ATOM 1460 C C . THR A 1 185 ? -10.908 10.429 18.673 1.00 92.56 185 THR A C 1
ATOM 1462 O O . THR A 1 185 ? -11.288 10.540 19.837 1.00 92.56 185 THR A O 1
ATOM 1465 N N . ARG A 1 186 ? -11.311 11.248 17.701 1.00 93.44 186 ARG A N 1
ATOM 1466 C CA . ARG A 1 186 ? -12.377 12.253 17.788 1.00 93.44 186 ARG A CA 1
ATOM 1467 C C . ARG A 1 186 ? -12.932 12.504 16.374 1.00 93.44 186 ARG A C 1
ATOM 1469 O O . ARG A 1 186 ? -12.869 13.644 15.907 1.00 93.44 186 ARG A O 1
ATOM 1476 N N . PRO A 1 187 ? -13.464 11.475 15.685 1.00 92.06 187 PRO A N 1
ATOM 1477 C CA . PRO A 1 187 ? -13.813 11.518 14.261 1.00 92.06 187 PRO A CA 1
ATOM 1478 C C . PRO A 1 187 ? -14.618 12.765 13.887 1.00 92.06 187 PRO A C 1
ATOM 1480 O O . PRO A 1 187 ? -14.175 13.528 13.037 1.00 92.06 187 PRO A O 1
ATOM 1483 N N . HIS A 1 188 ? -15.705 13.069 14.602 1.00 92.31 188 HIS A N 1
ATOM 1484 C CA . HIS A 1 188 ? -16.552 14.253 14.361 1.00 92.31 188 HIS A CA 1
ATOM 1485 C C . HIS A 1 188 ? -15.848 15.611 14.500 1.00 92.31 188 HIS A C 1
ATOM 1487 O O . HIS A 1 188 ? -16.294 16.611 13.938 1.00 92.31 188 HIS A O 1
ATOM 1493 N N . ALA A 1 189 ? -14.757 15.671 15.266 1.00 93.00 189 ALA A N 1
ATOM 1494 C CA . ALA A 1 189 ? -13.933 16.868 15.412 1.00 93.00 189 ALA A CA 1
ATOM 1495 C C . ALA A 1 189 ? -12.792 16.933 14.383 1.00 93.00 189 ALA A C 1
ATOM 1497 O O . ALA A 1 189 ? -12.159 17.982 14.260 1.00 93.00 189 ALA A O 1
ATOM 1498 N N . SER A 1 190 ? -12.519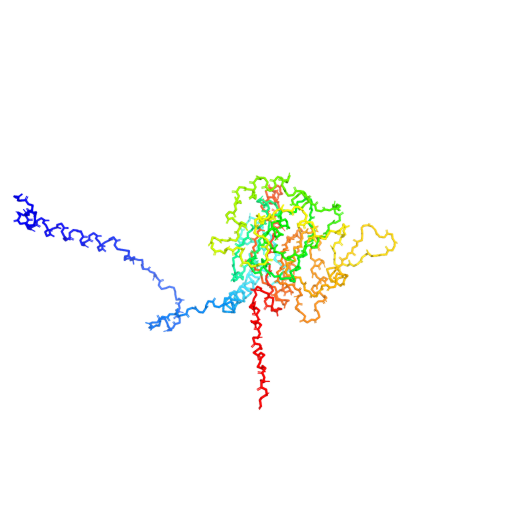 15.839 13.666 1.00 93.25 190 SER A N 1
ATOM 1499 C CA . SER A 1 190 ? -11.476 15.794 12.647 1.00 93.25 190 SER A CA 1
ATOM 1500 C C . SER A 1 190 ? -11.873 16.599 11.409 1.00 93.25 190 SER A C 1
ATOM 1502 O O . SER A 1 190 ? -13.038 16.639 10.998 1.00 93.25 190 SER A O 1
ATOM 1504 N N . GLU A 1 191 ? -10.883 17.239 10.788 1.00 92.50 191 GLU A N 1
ATOM 1505 C CA . GLU A 1 191 ? -11.075 17.937 9.516 1.00 92.50 191 GLU A CA 1
ATOM 1506 C C . GLU A 1 191 ? -11.513 16.962 8.418 1.00 92.50 191 GLU A C 1
ATOM 1508 O O . GLU A 1 191 ? -12.421 17.275 7.646 1.00 92.50 191 GLU A O 1
ATOM 1513 N N . PHE A 1 192 ? -10.924 15.761 8.408 1.00 92.25 192 PHE A N 1
ATOM 1514 C CA . PHE A 1 192 ? -11.257 14.715 7.452 1.00 92.25 192 PHE A CA 1
ATOM 1515 C C . PHE A 1 192 ? -12.753 14.384 7.468 1.00 92.25 192 PHE A C 1
ATOM 1517 O O . PHE A 1 192 ? -13.408 14.453 6.429 1.00 92.25 192 PHE A O 1
ATOM 1524 N N . PHE A 1 193 ? -13.314 14.105 8.647 1.00 92.69 193 PHE A N 1
ATOM 1525 C CA . PHE A 1 193 ? -14.735 13.801 8.763 1.00 92.69 193 PHE A CA 1
ATOM 1526 C C . PHE A 1 193 ? -15.599 14.967 8.279 1.00 92.69 193 PHE A C 1
ATOM 1528 O O . PHE A 1 193 ? -16.419 14.793 7.382 1.00 92.69 193 PHE A O 1
ATOM 1535 N N . ARG A 1 194 ? -15.374 16.172 8.821 1.00 92.94 194 ARG A N 1
ATOM 1536 C CA . ARG A 1 194 ? -16.186 17.361 8.514 1.00 92.94 194 ARG A CA 1
ATOM 1537 C C . ARG A 1 194 ? -16.203 17.726 7.033 1.00 92.94 194 ARG A C 1
ATOM 1539 O O . ARG A 1 194 ? -17.210 18.234 6.552 1.00 92.94 194 ARG A O 1
ATOM 1546 N N . LEU A 1 195 ? -15.073 17.580 6.346 1.00 91.88 195 LEU A N 1
ATOM 1547 C CA . LEU A 1 195 ? -14.936 18.029 4.961 1.00 91.88 195 LEU A CA 1
ATOM 1548 C C . LEU A 1 195 ? -15.222 16.927 3.941 1.00 91.88 195 LEU A C 1
ATOM 1550 O O . LEU A 1 195 ? -15.662 17.250 2.839 1.00 91.88 195 LEU A O 1
ATOM 1554 N N . PHE A 1 196 ? -14.973 15.660 4.282 1.00 90.94 196 PHE A N 1
ATOM 1555 C CA . PHE A 1 196 ? -14.974 14.571 3.301 1.00 90.94 196 PHE A CA 1
ATOM 1556 C C . PHE A 1 196 ? -15.899 13.399 3.647 1.00 90.94 196 PHE A C 1
ATOM 1558 O O . PHE A 1 196 ? -16.377 12.753 2.720 1.00 90.94 196 PHE A O 1
ATOM 1565 N N . ALA A 1 197 ? -16.194 13.127 4.923 1.00 89.81 197 ALA A N 1
ATOM 1566 C CA . ALA A 1 197 ? -17.069 12.010 5.300 1.00 89.81 197 ALA A CA 1
ATOM 1567 C C . ALA A 1 197 ? -18.521 12.444 5.554 1.00 89.81 197 ALA A C 1
ATOM 1569 O O . ALA A 1 197 ? -19.439 11.844 4.998 1.00 89.81 197 ALA A O 1
ATOM 1570 N N . ASP A 1 198 ? -18.727 13.500 6.347 1.00 88.88 198 ASP A N 1
ATOM 1571 C CA . ASP A 1 198 ? -20.047 14.027 6.719 1.00 88.88 198 ASP A CA 1
ATOM 1572 C C . ASP A 1 198 ? -20.926 14.367 5.499 1.00 88.88 198 ASP A C 1
ATOM 1574 O O . ASP A 1 198 ? -22.070 13.916 5.452 1.00 88.88 198 ASP A O 1
ATOM 1578 N N . PRO A 1 199 ? -20.410 15.022 4.434 1.00 89.12 199 PRO A N 1
ATOM 1579 C CA . PRO A 1 199 ? -21.225 15.338 3.258 1.00 89.12 199 PRO A CA 1
ATOM 1580 C C . PRO A 1 199 ? -21.702 14.119 2.450 1.00 89.12 199 PRO A C 1
ATOM 1582 O O . PRO A 1 199 ? -22.552 14.278 1.577 1.00 89.12 199 PRO A O 1
ATOM 1585 N N . LEU A 1 200 ? -21.130 12.931 2.682 1.00 85.00 200 LEU A N 1
ATOM 1586 C CA . LEU A 1 200 ? -21.468 11.687 1.977 1.00 85.00 200 LEU A CA 1
ATOM 1587 C C . LEU A 1 200 ? -22.449 10.803 2.768 1.00 85.00 200 LEU A C 1
ATOM 1589 O O . LEU A 1 200 ? -22.949 9.803 2.245 1.00 85.00 200 LEU A O 1
ATOM 1593 N N . LEU A 1 201 ? -22.697 11.124 4.041 1.00 76.75 201 LEU A N 1
ATOM 1594 C CA . LEU A 1 201 ? -23.634 10.397 4.892 1.00 76.75 201 LEU A CA 1
ATOM 1595 C C . LEU A 1 201 ? -25.085 10.832 4.603 1.00 76.75 201 LEU A C 1
ATOM 1597 O O . LEU A 1 201 ? -25.336 12.023 4.433 1.00 76.75 201 LEU A O 1
ATOM 1601 N N . PRO A 1 202 ? -26.070 9.907 4.589 1.00 73.62 202 PRO A N 1
ATOM 1602 C CA . PRO A 1 202 ? -25.956 8.466 4.832 1.00 73.62 202 PRO A CA 1
ATOM 1603 C C . PRO A 1 202 ? -25.605 7.640 3.585 1.00 73.62 202 PRO A C 1
ATOM 1605 O O . PRO A 1 202 ? -25.179 6.507 3.740 1.00 73.62 202 PRO A O 1
ATOM 1608 N N . GLU A 1 203 ? -25.742 8.184 2.375 1.00 74.38 203 GLU A N 1
ATOM 1609 C CA . GLU A 1 203 ? -25.734 7.450 1.094 1.00 74.38 203 GLU A CA 1
ATOM 1610 C C . GLU A 1 203 ? -24.564 6.472 0.902 1.00 74.38 203 GLU A C 1
ATOM 1612 O O . GLU A 1 203 ? -24.730 5.430 0.267 1.00 74.38 203 GLU A O 1
ATOM 1617 N N . PHE A 1 204 ? -23.386 6.803 1.435 1.00 77.81 204 PHE A N 1
ATOM 1618 C CA . PHE A 1 204 ? -22.173 6.006 1.254 1.00 77.81 204 PHE A CA 1
ATOM 1619 C C . PHE A 1 204 ? -21.896 4.994 2.376 1.00 77.81 204 PHE A C 1
ATOM 1621 O O . PHE A 1 204 ? -21.272 3.957 2.139 1.00 77.81 204 PHE A O 1
ATOM 1628 N N . TYR A 1 205 ? -22.333 5.285 3.603 1.00 76.19 205 TYR A N 1
ATOM 1629 C CA . TYR A 1 205 ? -22.018 4.451 4.768 1.00 76.19 205 TYR A CA 1
ATOM 1630 C C . TYR A 1 205 ? -23.226 3.672 5.277 1.00 76.19 205 TYR A C 1
ATOM 1632 O O . TYR A 1 205 ? -23.035 2.588 5.825 1.00 76.19 205 TYR A O 1
ATOM 1640 N N . SER A 1 206 ? -24.451 4.158 5.051 1.00 64.44 206 SER A N 1
ATOM 1641 C CA . SER A 1 206 ? -25.646 3.361 5.284 1.00 64.44 206 SER A CA 1
ATOM 1642 C C . SER A 1 206 ? -25.674 2.197 4.301 1.00 64.44 206 SER A C 1
ATOM 1644 O O . SER A 1 206 ? -25.399 2.337 3.108 1.00 64.44 206 SER A O 1
ATOM 1646 N N . SER A 1 207 ? -25.949 0.998 4.806 1.00 54.72 207 SER A N 1
ATOM 1647 C CA . SER A 1 207 ? -26.237 -0.137 3.938 1.00 54.72 207 SER A CA 1
ATOM 1648 C C . SER A 1 207 ? -27.399 0.255 3.022 1.00 54.72 207 SER A C 1
ATOM 1650 O O . SER A 1 207 ? -28.437 0.697 3.501 1.00 54.72 207 SER A O 1
ATOM 1652 N N . ALA A 1 208 ? -27.165 0.142 1.717 1.00 46.94 208 ALA A N 1
ATOM 1653 C CA . ALA A 1 208 ? -28.031 0.508 0.599 1.00 46.94 208 ALA A CA 1
ATOM 1654 C C . ALA A 1 208 ? -29.558 0.300 0.821 1.00 46.94 208 ALA A C 1
ATOM 1656 O O . ALA A 1 208 ? -29.971 -0.561 1.602 1.00 46.94 208 ALA A O 1
ATOM 1657 N N . PRO A 1 209 ? -30.423 1.030 0.083 1.00 40.25 209 PRO A N 1
ATOM 1658 C CA . PRO A 1 209 ? -31.863 1.056 0.324 1.00 40.25 209 PRO A CA 1
ATOM 1659 C C . PRO A 1 209 ? -32.483 -0.342 0.196 1.00 40.25 209 PRO A C 1
ATOM 1661 O O . PRO A 1 209 ? -32.412 -0.955 -0.869 1.00 40.25 209 PRO A O 1
ATOM 1664 N N . GLY A 1 210 ? -33.127 -0.818 1.266 1.00 41.81 210 GLY A N 1
ATOM 1665 C CA . GLY A 1 210 ? -33.967 -2.023 1.245 1.00 41.81 210 GLY A CA 1
ATOM 1666 C C . GLY A 1 210 ? -33.548 -3.174 2.162 1.00 41.81 210 GLY A C 1
ATOM 1667 O O . GLY A 1 210 ? -34.240 -4.188 2.167 1.00 41.81 210 GLY A O 1
ATOM 1668 N N . ILE A 1 211 ? -32.478 -3.042 2.949 1.00 41.91 211 ILE A N 1
ATOM 1669 C CA . ILE A 1 211 ? -32.255 -3.916 4.109 1.00 41.91 211 ILE A CA 1
ATOM 1670 C C . ILE A 1 211 ? -32.762 -3.151 5.329 1.00 41.91 211 ILE A C 1
ATOM 1672 O O . ILE A 1 211 ? -32.066 -2.292 5.861 1.00 41.91 211 ILE A O 1
ATOM 1676 N N . GLU A 1 212 ? -34.011 -3.410 5.723 1.00 41.22 212 GLU A N 1
ATOM 1677 C CA . GLU A 1 212 ? -34.449 -3.075 7.075 1.00 41.22 212 GLU A CA 1
ATOM 1678 C C . GLU A 1 212 ? -33.553 -3.848 8.046 1.00 41.22 212 GLU A C 1
ATOM 1680 O O . GLU A 1 212 ? -33.408 -5.068 7.928 1.00 41.22 212 GLU A O 1
ATOM 1685 N N . ASP A 1 213 ? -32.935 -3.132 8.988 1.00 45.62 213 ASP A N 1
ATOM 1686 C CA . ASP A 1 213 ? -32.291 -3.696 10.174 1.00 45.62 213 ASP A CA 1
ATOM 1687 C C . ASP A 1 213 ? -33.367 -4.360 11.054 1.00 45.62 213 ASP A C 1
ATOM 1689 O O . ASP A 1 213 ? -33.734 -3.891 12.129 1.00 45.62 213 ASP A O 1
ATOM 1693 N N . THR A 1 214 ? -33.929 -5.462 10.576 1.00 43.75 214 THR A N 1
ATOM 1694 C CA . THR A 1 214 ? -34.824 -6.329 11.328 1.00 43.75 214 THR A CA 1
ATOM 1695 C C . THR A 1 214 ? -34.160 -7.681 11.416 1.00 43.75 214 THR A C 1
ATOM 1697 O O . THR A 1 214 ? -34.381 -8.542 10.577 1.00 43.75 214 THR A O 1
ATOM 1700 N N . GLU A 1 215 ? -33.320 -7.845 12.431 1.00 44.56 215 GLU A N 1
ATOM 1701 C CA . GLU A 1 215 ? -33.433 -8.977 13.348 1.00 44.56 215 GLU A CA 1
ATOM 1702 C C . GLU A 1 215 ? -32.423 -8.823 14.496 1.00 44.56 215 GLU A C 1
ATOM 1704 O O . GLU A 1 215 ? -31.210 -8.887 14.316 1.00 44.56 215 GLU A O 1
ATOM 1709 N N . THR A 1 216 ? -32.975 -8.670 15.707 1.00 40.12 216 THR A N 1
ATOM 1710 C CA . THR A 1 216 ? -32.358 -8.879 17.038 1.00 40.12 216 THR A CA 1
ATOM 1711 C C . THR A 1 216 ? -31.628 -7.737 17.763 1.00 40.12 216 THR A C 1
ATOM 1713 O O . THR A 1 216 ? -31.039 -7.977 18.814 1.00 40.12 216 THR A O 1
ATOM 1716 N N . GLY A 1 217 ? -31.780 -6.483 17.338 1.00 37.59 217 GLY A N 1
ATOM 1717 C CA . GLY A 1 217 ? -31.447 -5.306 18.156 1.00 37.59 217 GLY A CA 1
ATOM 1718 C C . GLY A 1 217 ? -32.661 -4.397 18.302 1.00 37.59 217 GLY A C 1
ATOM 1719 O O . GLY A 1 217 ? -33.449 -4.276 17.374 1.00 37.59 217 GLY A O 1
ATOM 1720 N N . THR A 1 218 ? -32.857 -3.797 19.469 1.00 36.22 218 THR A N 1
ATOM 1721 C CA . THR A 1 218 ? -33.912 -2.813 19.757 1.00 36.22 218 THR A CA 1
ATOM 1722 C C . THR A 1 218 ? -34.143 -1.821 18.613 1.00 36.22 218 THR A C 1
ATOM 1724 O O . THR A 1 218 ? -33.205 -1.186 18.142 1.00 36.22 218 THR A O 1
ATOM 1727 N N . ALA A 1 219 ? -35.402 -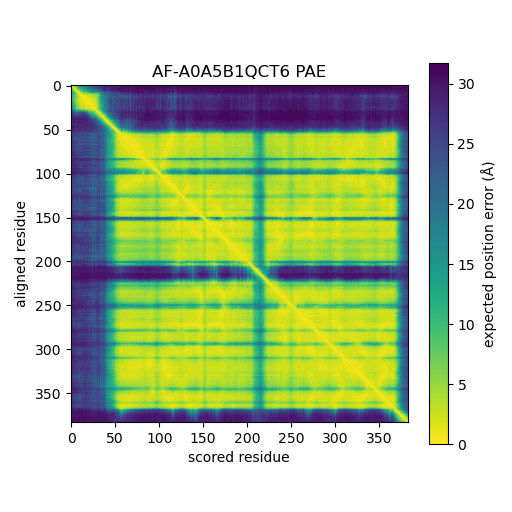1.662 18.200 1.00 36.72 219 ALA A N 1
ATOM 1728 C CA . ALA A 1 219 ? -35.816 -0.649 17.238 1.00 36.72 219 ALA A CA 1
ATOM 1729 C C . ALA A 1 219 ? -35.341 0.750 17.679 1.00 36.72 219 ALA A C 1
ATOM 1731 O O . ALA A 1 219 ? -35.757 1.223 18.737 1.00 36.72 219 ALA A O 1
ATOM 1732 N N . GLY A 1 220 ? -34.511 1.411 16.863 1.00 38.94 220 GLY A N 1
ATOM 1733 C CA . GLY A 1 220 ? -34.368 2.872 16.892 1.00 38.94 220 GLY A CA 1
ATOM 1734 C C . GLY A 1 220 ? -32.990 3.487 17.154 1.00 38.94 220 GLY A C 1
ATOM 1735 O O . GLY A 1 220 ? -32.941 4.707 17.266 1.00 38.94 220 GLY A O 1
ATOM 1736 N N . GLU A 1 221 ? -31.887 2.739 17.233 1.00 44.47 221 GLU A N 1
ATOM 1737 C CA . GLU A 1 221 ? -30.555 3.372 17.226 1.00 44.47 221 GLU A CA 1
ATOM 1738 C C . GLU A 1 221 ? -30.010 3.416 15.795 1.00 44.47 221 GLU A C 1
ATOM 1740 O O . GLU A 1 221 ? -29.630 2.391 15.229 1.00 44.47 221 GLU A O 1
ATOM 1745 N N . GLU A 1 222 ? -30.007 4.610 15.190 1.00 55.00 222 GLU A N 1
ATOM 1746 C CA . GLU A 1 222 ? -29.267 4.869 13.953 1.00 55.00 222 GLU A CA 1
ATOM 1747 C C . GLU A 1 222 ? -27.817 4.413 14.146 1.00 55.00 222 GLU A C 1
ATOM 1749 O O . GLU A 1 222 ? -27.139 4.822 15.091 1.00 55.00 222 GLU A O 1
ATOM 1754 N N . ARG A 1 223 ? -27.333 3.535 13.262 1.00 65.12 223 ARG A N 1
ATOM 1755 C CA . ARG A 1 223 ? -25.951 3.067 13.320 1.00 65.12 223 ARG A CA 1
ATOM 1756 C C . ARG A 1 223 ? -25.008 4.243 13.081 1.00 65.12 223 ARG A C 1
ATOM 1758 O O . ARG A 1 223 ? -24.842 4.708 11.956 1.00 65.12 223 ARG A O 1
ATOM 1765 N N . GLU A 1 224 ? -24.326 4.671 14.133 1.00 76.31 224 GLU A N 1
ATOM 1766 C CA . GLU A 1 224 ? -23.293 5.693 14.036 1.00 76.31 224 GLU A CA 1
ATOM 1767 C C . GLU A 1 224 ? -21.976 5.064 13.544 1.00 76.31 224 GLU A C 1
ATOM 1769 O O . GLU A 1 224 ? -21.186 4.511 14.309 1.00 76.31 224 GLU A O 1
ATOM 1774 N N . TYR A 1 225 ? -21.741 5.121 12.229 1.00 79.38 225 TYR A N 1
ATOM 1775 C CA . TYR A 1 225 ? -20.531 4.584 11.580 1.00 79.38 225 TYR A CA 1
ATOM 1776 C C . TYR A 1 225 ? -19.234 5.218 12.090 1.00 79.38 225 TYR A C 1
ATOM 1778 O O . TYR A 1 225 ? -18.186 4.578 12.077 1.00 79.38 225 TYR A O 1
ATOM 1786 N N . TRP A 1 226 ? -19.326 6.460 12.559 1.00 86.69 226 TRP A N 1
ATOM 1787 C CA . TRP A 1 226 ? -18.213 7.284 13.013 1.00 86.69 226 TRP A CA 1
ATOM 1788 C C . TRP A 1 226 ? -18.242 7.508 14.535 1.00 86.69 226 TRP A C 1
ATOM 1790 O O . TRP A 1 226 ? -17.762 8.529 15.017 1.00 86.69 226 TRP A O 1
ATOM 1800 N N . ASP A 1 227 ? -18.796 6.559 15.303 1.00 86.50 227 ASP A N 1
ATOM 1801 C CA . ASP A 1 227 ? -18.786 6.617 16.771 1.00 86.50 227 ASP A CA 1
ATOM 1802 C C . ASP A 1 227 ? -17.371 6.402 17.323 1.00 86.50 227 ASP A C 1
ATOM 1804 O O . ASP A 1 227 ? -16.762 5.339 17.184 1.00 86.50 227 ASP A O 1
ATOM 1808 N N . ASP A 1 228 ? -16.870 7.414 18.026 1.00 83.94 228 ASP A N 1
ATOM 1809 C CA . ASP A 1 228 ? -15.540 7.423 18.632 1.00 83.94 228 ASP A CA 1
ATOM 1810 C C . ASP A 1 228 ? -15.302 6.206 19.550 1.00 83.94 228 ASP A C 1
ATOM 1812 O O . ASP A 1 228 ? -14.222 5.611 19.553 1.00 83.94 228 ASP A O 1
ATOM 1816 N N . ARG A 1 229 ? -16.319 5.766 20.308 1.00 84.00 229 ARG A N 1
ATOM 1817 C CA . ARG A 1 229 ? -16.170 4.605 21.205 1.00 84.00 229 ARG 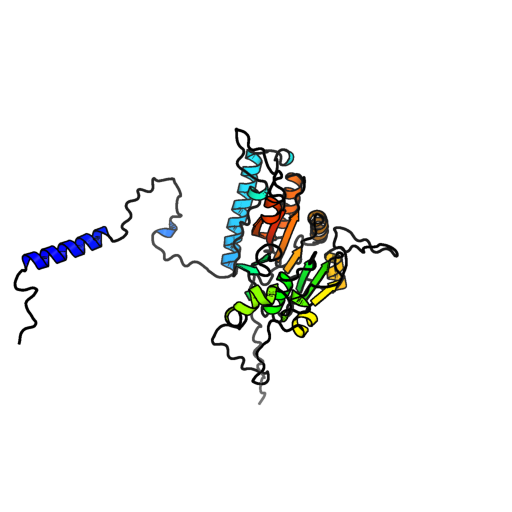A CA 1
ATOM 1818 C C . ARG A 1 229 ? -15.987 3.308 20.419 1.00 84.00 229 ARG A C 1
ATOM 1820 O O . ARG A 1 229 ? -15.097 2.526 20.754 1.00 84.00 229 ARG A O 1
ATOM 1827 N N . SER A 1 230 ? -16.788 3.096 19.379 1.00 85.50 230 SER A N 1
ATOM 1828 C CA . SER A 1 230 ? -16.718 1.950 18.469 1.00 85.50 230 SER A CA 1
ATOM 1829 C C . SER A 1 230 ? -15.390 1.887 17.717 1.00 85.50 230 SER A C 1
ATOM 1831 O O . SER A 1 230 ? -14.778 0.817 17.625 1.00 85.50 230 SER A O 1
ATOM 1833 N N . LEU A 1 231 ? -14.915 3.029 17.211 1.00 88.56 231 LEU A N 1
ATOM 1834 C CA . LEU A 1 231 ? -13.639 3.130 16.503 1.00 88.56 231 LEU A CA 1
ATOM 1835 C C . LEU A 1 231 ? -12.484 2.815 17.459 1.00 88.56 231 LEU A C 1
ATOM 1837 O O . LEU A 1 231 ? -11.705 1.897 17.195 1.00 88.56 231 LEU A O 1
ATOM 1841 N N . LYS A 1 232 ? -12.433 3.474 18.624 1.00 87.94 232 LYS A N 1
ATOM 1842 C CA . LYS A 1 232 ? -11.405 3.223 19.646 1.00 87.94 232 LYS A CA 1
ATOM 1843 C C . LYS A 1 232 ? -11.372 1.772 20.110 1.00 87.94 232 LYS A C 1
ATOM 1845 O O . LYS A 1 232 ? -10.288 1.204 20.213 1.00 87.94 232 LYS A O 1
ATOM 1850 N N . ALA A 1 233 ? -12.530 1.155 20.354 1.00 92.75 233 ALA A N 1
ATOM 1851 C CA . ALA A 1 233 ? -12.622 -0.221 20.847 1.00 92.75 233 ALA A CA 1
ATOM 1852 C C . ALA A 1 233 ? -12.016 -1.263 19.889 1.00 92.75 233 ALA A C 1
ATOM 1854 O O . ALA A 1 233 ? -11.620 -2.342 20.329 1.00 92.75 233 ALA A O 1
ATOM 1855 N N . ARG A 1 234 ? -11.927 -0.947 18.592 1.00 95.19 234 ARG A N 1
ATOM 1856 C CA . ARG A 1 234 ? -11.357 -1.821 17.556 1.00 95.19 234 ARG A CA 1
ATOM 1857 C C . ARG A 1 234 ? -9.955 -1.407 17.119 1.00 95.19 234 ARG A C 1
ATOM 1859 O O . ARG A 1 234 ? -9.439 -1.930 16.133 1.00 95.19 234 ARG A O 1
ATOM 1866 N N . THR A 1 235 ? -9.329 -0.484 17.840 1.00 95.62 235 THR A N 1
ATOM 1867 C CA . THR A 1 235 ? -7.998 0.027 17.510 1.00 95.62 235 THR A CA 1
ATOM 1868 C C . THR A 1 235 ? -6.987 -0.297 18.593 1.00 95.62 235 THR A C 1
ATOM 1870 O O . THR A 1 235 ? -7.272 -0.225 19.786 1.00 95.62 235 THR A O 1
ATOM 1873 N N . HIS A 1 236 ? -5.769 -0.609 18.164 1.00 96.25 236 HIS A N 1
ATOM 1874 C CA . HIS A 1 236 ? -4.660 -0.960 19.037 1.00 96.25 236 HIS A CA 1
ATOM 1875 C C . HIS A 1 236 ? -3.418 -0.225 18.555 1.00 96.25 236 HIS A C 1
ATOM 1877 O O . HIS A 1 236 ? -2.910 -0.522 17.479 1.00 96.25 236 HIS A O 1
ATOM 1883 N N . PHE A 1 237 ? -2.922 0.737 19.330 1.00 95.31 237 PHE A N 1
ATOM 1884 C CA . PHE A 1 237 ? -1.752 1.530 18.946 1.00 95.31 237 PHE A CA 1
ATOM 1885 C C . PHE A 1 237 ? -0.545 1.203 19.822 1.00 95.31 237 PHE A C 1
ATOM 1887 O O . PHE A 1 237 ? -0.667 1.109 21.051 1.00 95.31 237 PHE A O 1
ATOM 1894 N N . LYS A 1 238 ? 0.635 1.081 19.206 1.00 94.12 238 LYS A N 1
ATOM 1895 C CA . LYS A 1 238 ? 1.917 1.000 19.913 1.00 94.12 238 LYS A CA 1
ATOM 1896 C C . LYS A 1 238 ? 2.949 1.945 19.285 1.00 94.12 238 LYS A C 1
ATOM 1898 O O . LYS A 1 238 ? 3.180 1.853 18.081 1.00 94.12 238 LYS A O 1
ATOM 1903 N N . PRO A 1 239 ? 3.629 2.789 20.087 1.00 93.44 239 PRO A N 1
ATOM 1904 C CA . PRO A 1 239 ? 4.652 3.703 19.592 1.00 93.44 239 PRO A CA 1
ATOM 1905 C C . PRO A 1 239 ? 5.990 2.981 19.371 1.00 93.44 239 PRO A C 1
ATOM 1907 O O . PRO A 1 239 ? 6.983 3.256 20.042 1.00 93.44 239 PRO A O 1
ATOM 1910 N N . TRP A 1 240 ? 5.999 1.973 18.502 1.00 93.44 240 TRP A N 1
ATOM 1911 C CA . TRP A 1 240 ? 7.145 1.095 18.265 1.00 93.44 240 TRP A CA 1
ATOM 1912 C C . TRP A 1 240 ? 7.644 1.211 16.830 1.00 93.44 240 TRP A C 1
ATOM 1914 O O . TRP A 1 240 ? 6.865 1.457 15.912 1.00 93.44 240 TRP A O 1
ATOM 1924 N N . VAL A 1 241 ? 8.944 0.986 16.634 1.00 94.81 241 VAL A N 1
ATOM 1925 C CA . VAL A 1 241 ? 9.527 0.879 15.295 1.00 94.81 241 VAL A CA 1
ATOM 1926 C C . VAL A 1 241 ? 9.237 -0.510 14.746 1.00 94.81 241 VAL A C 1
ATOM 1928 O O . VAL A 1 241 ? 9.465 -1.512 15.430 1.00 94.81 241 VAL A O 1
ATOM 1931 N N . VAL A 1 242 ? 8.801 -0.575 13.490 1.00 96.25 242 VAL A N 1
ATOM 1932 C CA . VAL A 1 242 ? 8.792 -1.825 12.729 1.00 96.25 242 VAL A CA 1
ATOM 1933 C C . VAL A 1 242 ? 9.953 -1.819 11.751 1.00 96.25 242 VAL A C 1
ATOM 1935 O O . VAL A 1 242 ? 10.125 -0.872 10.992 1.00 96.25 242 VAL A O 1
ATOM 1938 N N . ALA A 1 243 ? 10.773 -2.864 11.805 1.00 95.44 243 ALA A N 1
ATOM 1939 C CA . ALA A 1 243 ? 11.997 -2.965 11.025 1.00 95.44 243 ALA A CA 1
ATOM 1940 C C . ALA A 1 243 ? 12.267 -4.409 10.583 1.00 95.44 243 ALA A C 1
ATOM 1942 O O . ALA A 1 243 ? 11.619 -5.365 11.012 1.00 95.44 243 ALA A O 1
ATOM 1943 N N . GLY A 1 244 ? 13.307 -4.592 9.766 1.00 95.44 244 GLY A N 1
ATOM 1944 C CA . GLY A 1 244 ? 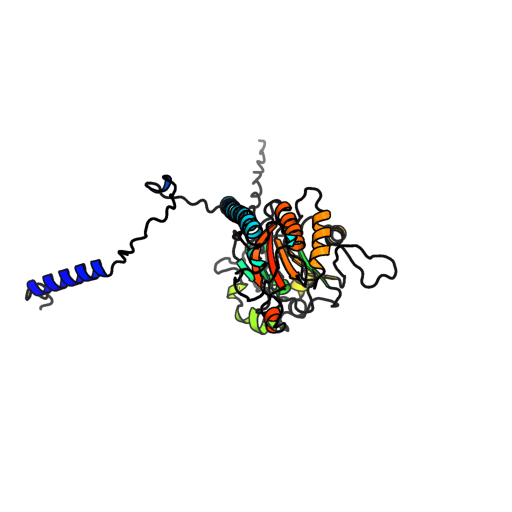13.781 -5.914 9.349 1.00 95.44 244 GLY A CA 1
ATOM 1945 C C . GLY A 1 244 ? 14.440 -6.754 10.454 1.00 95.44 244 GLY A C 1
ATOM 1946 O O . GLY A 1 244 ? 14.800 -7.906 10.205 1.00 95.44 244 GLY A O 1
ATOM 1947 N N . ARG A 1 245 ? 14.611 -6.211 11.666 1.00 94.44 245 ARG A N 1
ATOM 1948 C CA . ARG A 1 245 ? 15.300 -6.857 12.793 1.00 94.44 245 ARG A CA 1
ATOM 1949 C C . ARG A 1 245 ? 14.675 -6.487 14.136 1.00 94.44 245 ARG A C 1
ATOM 1951 O O . ARG A 1 245 ? 14.027 -5.453 14.259 1.00 94.44 245 ARG A O 1
ATOM 1958 N N . GLU A 1 246 ? 14.953 -7.310 15.139 1.00 94.94 246 GLU A N 1
ATOM 1959 C CA . GLU A 1 246 ? 14.581 -7.057 16.533 1.00 94.94 246 GLU A CA 1
ATOM 1960 C C . GLU A 1 246 ? 15.628 -6.179 17.236 1.00 94.94 246 GLU A C 1
ATOM 1962 O O . GLU A 1 246 ? 16.833 -6.368 17.049 1.00 94.94 246 GLU A O 1
ATOM 1967 N N . GLN A 1 247 ? 15.168 -5.265 18.089 1.00 93.44 247 GLN A N 1
ATOM 1968 C CA . GLN A 1 247 ? 15.993 -4.494 19.024 1.00 93.44 247 GLN A CA 1
ATOM 1969 C C . GLN A 1 247 ? 15.206 -4.322 20.330 1.00 93.44 247 GLN A C 1
ATOM 1971 O O . GLN A 1 247 ? 14.401 -3.398 20.475 1.00 93.44 247 GLN A O 1
ATOM 1976 N N . LEU A 1 248 ? 15.371 -5.288 21.242 1.00 92.06 248 LEU A N 1
ATOM 1977 C CA . LEU A 1 248 ? 14.511 -5.469 22.418 1.00 92.06 248 LEU A CA 1
ATOM 1978 C C . LEU A 1 248 ? 15.267 -5.461 23.758 1.00 92.06 248 LEU A C 1
ATOM 1980 O O . LEU A 1 248 ? 14.631 -5.614 24.805 1.00 92.06 248 LEU A O 1
ATOM 1984 N N . ALA A 1 249 ? 16.584 -5.244 23.773 1.00 89.69 249 ALA A N 1
ATOM 1985 C CA . ALA A 1 249 ? 17.398 -5.305 24.985 1.00 89.69 249 ALA A CA 1
ATOM 1986 C C . ALA A 1 249 ? 17.009 -4.214 26.004 1.00 89.69 249 ALA A C 1
ATOM 1988 O O . ALA A 1 249 ? 16.547 -3.134 25.616 1.00 89.69 249 ALA A O 1
ATOM 1989 N N . PRO A 1 250 ? 17.160 -4.455 27.321 1.00 85.06 250 PRO A N 1
ATOM 1990 C CA . PRO A 1 250 ? 16.924 -3.427 28.335 1.00 85.06 250 PRO A CA 1
ATOM 1991 C C . PRO A 1 250 ? 17.790 -2.183 28.065 1.00 85.06 250 PRO A C 1
ATOM 1993 O O . PRO A 1 250 ? 19.013 -2.278 28.082 1.00 85.06 250 PRO A O 1
ATOM 1996 N N . GLY A 1 251 ? 17.157 -1.034 27.801 1.00 85.19 251 GLY A N 1
ATOM 1997 C CA . GLY A 1 251 ? 17.827 0.224 27.434 1.00 85.19 251 GLY A CA 1
ATOM 1998 C C . GLY A 1 251 ? 17.725 0.622 25.956 1.00 85.19 251 GLY A C 1
ATOM 1999 O O . GLY A 1 251 ? 18.015 1.770 25.634 1.00 85.19 251 GLY A O 1
ATOM 2000 N N . ASP A 1 252 ? 17.277 -0.277 25.075 1.00 85.69 252 ASP A N 1
ATOM 2001 C CA . ASP A 1 252 ? 17.035 0.058 23.668 1.00 85.69 252 ASP A CA 1
ATOM 2002 C C . ASP A 1 252 ? 15.838 1.006 23.520 1.00 85.69 252 ASP A C 1
ATOM 2004 O O . ASP A 1 252 ? 14.711 0.621 23.840 1.00 85.69 252 ASP A O 1
ATOM 2008 N N . GLU A 1 253 ? 16.085 2.200 22.976 1.00 85.00 253 GLU A N 1
ATOM 2009 C CA . GLU A 1 253 ? 15.066 3.189 22.615 1.00 85.00 253 GLU A CA 1
ATOM 2010 C C . GLU A 1 253 ? 15.375 3.795 21.228 1.00 85.00 253 GLU A C 1
ATOM 2012 O O . GLU A 1 253 ? 16.473 4.326 21.033 1.00 85.00 253 GLU A O 1
ATOM 2017 N N . PRO A 1 254 ? 14.443 3.742 20.257 1.00 86.31 254 PRO A N 1
ATOM 2018 C CA . PRO A 1 254 ? 13.158 3.044 20.316 1.00 86.31 254 PRO 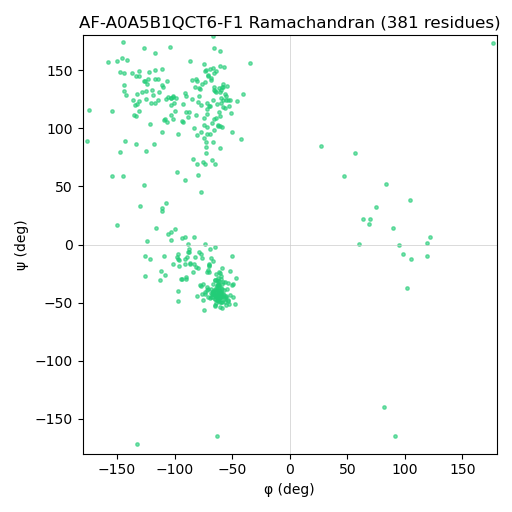A CA 1
ATOM 2019 C C . PRO A 1 254 ? 13.313 1.515 20.198 1.00 86.31 254 PRO A C 1
ATOM 2021 O O . PRO A 1 254 ? 14.263 1.005 19.599 1.00 86.31 254 PRO A O 1
ATOM 2024 N N . LYS A 1 255 ? 12.338 0.771 20.732 1.00 90.25 255 LYS A N 1
ATOM 2025 C CA . LYS A 1 255 ? 12.207 -0.676 20.495 1.00 90.25 255 LYS A CA 1
ATOM 2026 C C . LYS A 1 255 ? 11.886 -0.953 19.028 1.00 90.25 255 LYS A C 1
ATOM 2028 O O . LYS A 1 255 ? 10.999 -0.304 18.470 1.00 90.25 255 LYS A O 1
ATOM 2033 N N . MET A 1 256 ? 12.560 -1.943 18.439 1.00 95.25 256 MET A N 1
ATOM 2034 C CA . MET A 1 256 ? 12.304 -2.391 17.064 1.00 95.25 256 MET A CA 1
ATOM 2035 C C . MET A 1 256 ? 11.744 -3.806 17.054 1.00 95.25 256 MET A C 1
ATOM 2037 O O . MET A 1 256 ? 12.324 -4.695 17.679 1.00 95.25 256 MET A O 1
ATOM 2041 N N . TYR A 1 257 ? 10.661 -3.998 16.308 1.00 96.94 257 TYR A N 1
ATOM 2042 C CA . TYR A 1 257 ? 10.001 -5.284 16.123 1.00 96.94 257 TYR A CA 1
ATOM 2043 C C . TYR A 1 257 ? 9.932 -5.653 14.645 1.00 96.94 257 TYR A C 1
ATOM 2045 O O . TYR A 1 257 ? 9.767 -4.792 13.782 1.00 96.94 257 TYR A O 1
ATOM 2053 N N . THR A 1 258 ? 9.982 -6.946 14.345 1.00 97.69 258 THR A N 1
ATOM 2054 C CA . THR A 1 258 ? 9.604 -7.449 13.018 1.00 97.69 258 THR A CA 1
ATOM 2055 C C . THR A 1 258 ? 8.099 -7.719 12.932 1.00 97.69 258 THR A C 1
ATOM 2057 O O . THR A 1 258 ? 7.447 -7.980 13.948 1.00 97.69 258 THR A O 1
ATOM 2060 N N . ILE A 1 259 ? 7.534 -7.731 11.717 1.00 97.94 259 ILE A N 1
ATOM 2061 C CA . ILE A 1 259 ? 6.103 -8.027 11.494 1.00 97.94 259 ILE A CA 1
ATOM 2062 C C . ILE A 1 259 ? 5.726 -9.391 12.093 1.00 97.94 259 ILE A C 1
ATOM 2064 O O . ILE A 1 259 ? 4.740 -9.499 12.818 1.00 97.94 259 ILE A O 1
ATOM 2068 N N . GLN A 1 260 ? 6.539 -10.425 11.863 1.00 96.19 260 GLN A N 1
ATOM 2069 C CA . GLN A 1 260 ? 6.303 -11.773 12.387 1.00 96.19 260 GLN A CA 1
ATOM 2070 C C . GLN A 1 260 ? 6.314 -11.836 13.922 1.00 96.19 260 GLN A C 1
ATOM 2072 O O . GLN A 1 260 ? 5.583 -12.632 14.513 1.00 96.19 260 GLN A O 1
ATOM 2077 N N . SER A 1 261 ? 7.106 -10.996 14.592 1.00 96.88 261 SER A N 1
ATOM 2078 C CA . SER A 1 261 ? 7.089 -10.910 16.054 1.00 96.88 261 SER A CA 1
ATOM 2079 C C . SER A 1 261 ? 5.846 -10.197 16.563 1.00 96.88 261 SER A C 1
ATOM 2081 O O . SER A 1 261 ? 5.237 -10.682 17.513 1.00 96.88 261 SER A O 1
ATOM 2083 N N . LEU A 1 262 ? 5.410 -9.120 15.903 1.00 97.81 262 LEU A N 1
ATOM 2084 C CA . LEU A 1 262 ? 4.141 -8.457 16.219 1.00 97.81 262 LEU A CA 1
ATOM 2085 C C . LEU A 1 262 ? 2.948 -9.405 16.042 1.00 97.81 262 LEU A C 1
ATOM 2087 O O . LEU A 1 262 ? 2.085 -9.480 16.913 1.00 97.81 262 LEU A O 1
ATOM 2091 N N . MET A 1 263 ? 2.912 -10.169 14.947 1.00 98.00 263 MET A N 1
ATOM 2092 C CA . MET A 1 263 ? 1.911 -11.220 14.725 1.00 98.00 263 MET A CA 1
ATOM 2093 C C . MET A 1 263 ? 1.909 -12.244 15.865 1.00 98.00 263 MET A C 1
ATOM 2095 O O . MET A 1 263 ? 0.862 -12.500 16.455 1.00 98.00 263 MET A O 1
ATOM 2099 N N . ARG A 1 264 ? 3.085 -12.766 16.242 1.00 97.25 264 ARG A N 1
ATOM 2100 C CA . ARG A 1 264 ? 3.223 -13.735 17.339 1.00 97.25 264 ARG A CA 1
ATOM 2101 C C . ARG A 1 264 ? 2.763 -13.173 18.683 1.00 97.25 264 ARG A C 1
ATOM 2103 O O . ARG A 1 264 ? 2.056 -13.865 19.406 1.00 97.25 264 ARG A O 1
ATOM 2110 N N . MET A 1 265 ? 3.152 -11.943 19.017 1.00 97.19 265 MET A N 1
ATOM 2111 C CA . MET A 1 265 ? 2.771 -11.298 20.279 1.00 97.19 265 MET A CA 1
ATOM 2112 C C . MET A 1 265 ? 1.262 -11.090 20.393 1.00 97.19 265 MET A C 1
ATOM 2114 O O . MET A 1 265 ? 0.713 -11.240 21.480 1.00 97.19 265 MET A O 1
ATOM 2118 N N . ASN A 1 266 ? 0.599 -10.785 19.279 1.00 97.69 266 ASN A N 1
ATOM 2119 C CA . ASN A 1 266 ? -0.846 -10.590 19.255 1.00 97.69 266 ASN A CA 1
ATOM 2120 C C . ASN A 1 266 ? -1.630 -11.897 19.036 1.00 97.69 266 ASN A C 1
ATOM 2122 O O . ASN A 1 266 ? -2.856 -11.880 19.047 1.00 97.69 266 ASN A O 1
ATOM 2126 N N . GLY A 1 267 ? -0.953 -13.031 18.817 1.00 97.88 267 GLY A N 1
A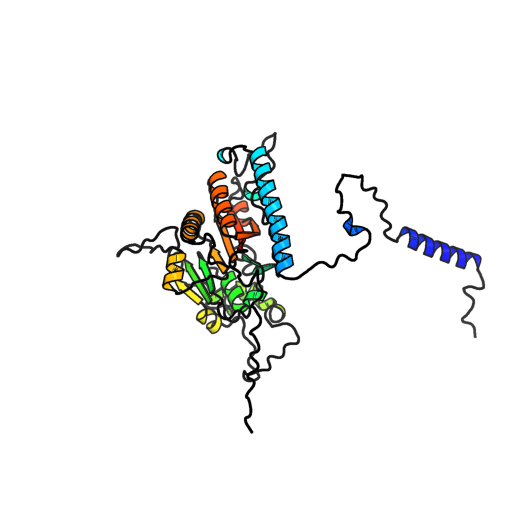TOM 2127 C CA . GLY A 1 267 ? -1.603 -14.310 18.514 1.00 97.88 267 GLY A CA 1
ATOM 2128 C C . GLY A 1 267 ? -2.262 -14.365 17.130 1.00 97.88 267 GLY A C 1
ATOM 2129 O O . GLY A 1 267 ? -3.164 -15.170 16.911 1.00 97.88 267 GLY A O 1
ATOM 2130 N N . HIS A 1 268 ? -1.837 -13.520 16.188 1.00 97.81 268 HIS A N 1
ATOM 2131 C CA . HIS A 1 268 ? -2.393 -13.483 14.839 1.00 97.81 268 HIS A CA 1
ATOM 2132 C C . HIS A 1 268 ? -1.637 -14.415 13.896 1.00 97.81 268 HIS A C 1
ATOM 2134 O O . HIS A 1 268 ? -0.423 -14.313 13.733 1.00 97.81 268 HIS A O 1
ATOM 2140 N N . MET A 1 269 ? -2.383 -15.277 13.209 1.00 95.31 269 MET A N 1
ATOM 2141 C CA . MET A 1 269 ? -1.851 -16.177 12.180 1.00 95.31 269 MET A CA 1
ATOM 2142 C C . MET A 1 269 ? -2.015 -15.621 10.760 1.00 95.31 269 MET A C 1
ATOM 2144 O O . MET A 1 269 ? -1.419 -16.144 9.823 1.00 95.31 269 MET A O 1
ATOM 2148 N N . HIS A 1 270 ? -2.826 -14.575 10.594 1.00 96.69 270 HIS A N 1
ATOM 2149 C CA . HIS A 1 270 ? -3.140 -13.959 9.310 1.00 96.69 270 HIS A CA 1
ATOM 2150 C C . HIS A 1 270 ? -3.380 -12.456 9.477 1.00 96.69 270 HIS A C 1
ATOM 2152 O O . HIS A 1 270 ? -3.877 -12.021 10.516 1.00 96.69 270 HIS A O 1
ATOM 2158 N N . ILE A 1 271 ? -3.047 -11.683 8.445 1.00 98.50 271 ILE A N 1
ATOM 2159 C CA . ILE A 1 271 ? -3.379 -10.262 8.313 1.00 98.50 271 ILE A CA 1
ATOM 2160 C C . ILE A 1 271 ? -4.210 -10.095 7.036 1.00 98.50 271 ILE A C 1
ATOM 2162 O O . ILE A 1 271 ? -3.743 -10.416 5.946 1.00 98.50 271 ILE A O 1
ATOM 2166 N N . ASP A 1 272 ? -5.427 -9.570 7.132 1.00 98.62 272 ASP A N 1
ATOM 2167 C CA . ASP A 1 272 ? -6.273 -9.337 5.958 1.00 98.62 272 ASP A CA 1
ATOM 2168 C C . ASP A 1 272 ? -5.745 -8.182 5.106 1.00 98.62 272 ASP A C 1
ATOM 2170 O O . ASP A 1 272 ? -5.640 -8.313 3.886 1.00 98.62 272 ASP A O 1
ATOM 2174 N N . VAL A 1 273 ? -5.369 -7.075 5.753 1.00 98.69 273 VAL A N 1
ATOM 2175 C CA . VAL A 1 273 ? -4.777 -5.899 5.103 1.00 98.69 273 VAL A CA 1
ATOM 2176 C C . VAL A 1 273 ? -3.546 -5.447 5.881 1.00 98.69 273 VAL A C 1
ATOM 2178 O O . VAL A 1 273 ? -3.632 -5.116 7.061 1.00 98.69 273 VAL A O 1
ATOM 2181 N N . LEU A 1 274 ? -2.395 -5.434 5.217 1.00 98.56 274 LEU A N 1
ATOM 2182 C CA . LEU A 1 274 ? -1.134 -4.926 5.748 1.00 98.56 274 LEU A CA 1
ATOM 2183 C C . LEU A 1 274 ? -0.775 -3.622 5.030 1.00 98.56 274 LEU A C 1
ATOM 2185 O O . LEU A 1 274 ? -0.370 -3.667 3.873 1.00 98.56 274 LEU A O 1
ATOM 2189 N N . LYS A 1 275 ? -0.897 -2.479 5.704 1.00 97.62 275 LYS A N 1
ATOM 2190 C CA . LYS A 1 275 ? -0.365 -1.188 5.250 1.00 97.62 275 LYS A CA 1
ATOM 2191 C C . LYS A 1 275 ? 1.054 -0.996 5.794 1.00 97.62 275 LYS A C 1
ATOM 2193 O O . LYS A 1 275 ? 1.275 -1.178 6.992 1.00 97.62 275 LYS A O 1
ATOM 2198 N N . VAL A 1 276 ? 1.997 -0.640 4.925 1.00 96.50 276 VAL A N 1
ATOM 2199 C CA . VAL A 1 276 ? 3.403 -0.373 5.262 1.00 96.50 276 VAL A CA 1
ATOM 2200 C C . VAL A 1 276 ? 3.833 0.948 4.640 1.00 96.50 276 VAL A C 1
ATOM 2202 O O . VAL A 1 276 ? 3.891 1.064 3.421 1.00 96.50 276 VAL A O 1
ATOM 2205 N N . ASP A 1 277 ? 4.141 1.926 5.476 1.00 93.12 277 ASP A N 1
ATOM 2206 C CA . ASP A 1 277 ? 4.503 3.270 5.037 1.00 93.12 277 ASP A CA 1
ATOM 2207 C C . ASP A 1 277 ? 5.530 3.857 6.021 1.00 93.12 277 ASP A C 1
ATOM 2209 O O . ASP A 1 277 ? 5.164 4.495 6.997 1.00 93.12 277 ASP A O 1
ATOM 2213 N N . ILE A 1 278 ? 6.809 3.470 5.900 1.00 91.69 278 ILE A N 1
ATOM 2214 C CA . ILE A 1 278 ? 7.806 3.602 6.986 1.00 91.69 278 ILE A CA 1
ATOM 2215 C C . ILE A 1 278 ? 9.114 4.266 6.553 1.00 91.69 278 ILE A C 1
ATOM 2217 O O . ILE A 1 278 ? 10.176 3.956 7.099 1.00 91.69 278 ILE A O 1
ATOM 2221 N N . GLU A 1 279 ? 9.037 5.199 5.608 1.00 88.81 279 GLU A N 1
ATOM 2222 C CA . GLU A 1 279 ? 10.098 6.155 5.273 1.00 88.81 279 GLU A CA 1
ATOM 2223 C C . GLU A 1 279 ? 11.490 5.506 5.116 1.00 88.81 279 GLU A C 1
ATOM 2225 O O . GLU A 1 279 ? 12.451 5.815 5.830 1.00 88.81 279 GLU A O 1
ATOM 2230 N N . GLY A 1 280 ? 11.609 4.550 4.189 1.00 85.75 280 GLY A N 1
ATOM 2231 C CA . GLY A 1 280 ? 12.884 3.943 3.782 1.00 85.75 280 GLY A CA 1
ATOM 2232 C C . GLY A 1 280 ? 13.212 2.598 4.436 1.00 85.75 280 GLY A C 1
ATOM 2233 O O . GLY A 1 280 ? 14.157 1.919 4.014 1.00 85.75 280 GLY A O 1
ATOM 2234 N N . TRP A 1 281 ? 12.431 2.163 5.429 1.00 91.06 281 TRP A N 1
ATOM 2235 C CA . TRP A 1 281 ? 12.604 0.865 6.097 1.00 91.06 281 TRP A CA 1
ATOM 2236 C C . TRP A 1 281 ? 11.850 -0.287 5.416 1.00 91.06 281 TRP A C 1
ATOM 2238 O O . TRP A 1 281 ? 11.928 -1.437 5.869 1.00 91.06 281 TRP A O 1
ATOM 2248 N N . GLU A 1 282 ? 11.141 -0.024 4.317 1.00 95.12 282 GLU A N 1
ATOM 2249 C CA . GLU A 1 282 ? 10.259 -0.987 3.651 1.00 95.12 282 GLU A CA 1
ATOM 2250 C C . GLU A 1 282 ? 11.013 -2.208 3.156 1.00 95.12 282 GLU A C 1
ATOM 2252 O O . GLU A 1 282 ? 10.584 -3.341 3.364 1.00 95.12 282 GLU A O 1
ATOM 2257 N N . PHE A 1 283 ? 12.158 -1.989 2.509 1.00 95.94 283 PHE A N 1
ATOM 2258 C CA . PHE A 1 283 ? 12.916 -3.065 1.878 1.00 95.94 283 PHE A CA 1
ATOM 2259 C C . PHE A 1 283 ? 13.425 -4.065 2.910 1.00 95.94 283 PHE A C 1
ATOM 2261 O O . PHE A 1 283 ? 13.281 -5.272 2.719 1.00 95.94 283 PHE A O 1
ATOM 2268 N N . ASP A 1 284 ? 13.983 -3.587 4.020 1.00 95.19 284 ASP A N 1
ATOM 2269 C CA . ASP A 1 284 ? 14.503 -4.465 5.068 1.00 95.19 284 ASP A CA 1
ATOM 2270 C C . ASP A 1 284 ? 13.375 -5.146 5.844 1.00 95.19 284 ASP A C 1
ATOM 2272 O O . ASP A 1 284 ? 13.452 -6.350 6.111 1.00 95.19 284 ASP A O 1
ATOM 2276 N N . THR A 1 285 ? 12.290 -4.421 6.116 1.00 96.56 285 THR A N 1
ATOM 2277 C CA . THR A 1 285 ? 11.081 -4.971 6.743 1.00 96.56 285 THR A CA 1
ATOM 2278 C C . THR A 1 285 ? 10.469 -6.082 5.890 1.00 96.56 285 THR A C 1
ATOM 2280 O O . THR A 1 285 ? 10.249 -7.191 6.381 1.00 96.56 285 THR A O 1
ATOM 2283 N N . LEU A 1 286 ? 10.281 -5.849 4.587 1.00 96.44 286 LEU A N 1
ATOM 2284 C CA . LEU A 1 286 ? 9.754 -6.858 3.671 1.00 96.44 286 LEU A CA 1
ATOM 2285 C C . LEU A 1 286 ? 10.705 -8.037 3.486 1.00 96.44 286 LEU A C 1
ATOM 2287 O O . LEU A 1 286 ? 10.248 -9.176 3.439 1.00 96.44 286 LEU A O 1
ATOM 2291 N N . ARG A 1 287 ? 12.022 -7.814 3.383 1.00 96.44 287 ARG A N 1
ATOM 2292 C CA . ARG A 1 287 ? 12.996 -8.914 3.256 1.00 96.44 287 ARG A CA 1
ATOM 2293 C C . ARG A 1 287 ? 12.953 -9.848 4.456 1.00 96.44 287 ARG A C 1
ATOM 2295 O O . ARG A 1 287 ? 13.045 -11.060 4.244 1.00 96.44 287 ARG A O 1
ATOM 2302 N N . SER A 1 288 ? 12.831 -9.282 5.658 1.00 96.81 288 SER A N 1
ATOM 2303 C CA . SER A 1 288 ? 12.680 -10.021 6.913 1.00 96.81 288 SER A CA 1
ATOM 2304 C C . SER A 1 288 ? 11.374 -10.805 6.924 1.00 96.81 288 SER A C 1
ATOM 2306 O O . SER A 1 288 ? 11.391 -12.023 7.090 1.00 96.81 288 SER A O 1
ATOM 2308 N N . PHE A 1 289 ? 10.258 -10.142 6.613 1.00 96.19 289 PHE A N 1
ATOM 2309 C CA . PHE A 1 289 ? 8.943 -10.773 6.622 1.00 96.19 289 PHE A CA 1
ATOM 2310 C C . PHE A 1 289 ? 8.816 -11.896 5.578 1.00 96.19 289 PHE A C 1
ATOM 2312 O O . PHE A 1 289 ? 8.393 -13.003 5.897 1.00 96.19 289 PHE A O 1
ATOM 2319 N N . LEU A 1 290 ? 9.298 -11.667 4.352 1.00 95.50 290 LEU A N 1
ATOM 2320 C CA . LEU A 1 290 ? 9.409 -12.693 3.308 1.00 95.50 290 LEU A CA 1
ATOM 2321 C C . LEU A 1 290 ? 10.375 -13.821 3.682 1.00 95.50 290 LEU A C 1
ATOM 2323 O O . LEU A 1 290 ? 10.233 -14.929 3.180 1.00 95.50 290 LEU A O 1
ATOM 2327 N N . GLY A 1 291 ? 11.407 -13.534 4.478 1.00 94.69 291 GLY A N 1
ATOM 2328 C CA . GLY A 1 291 ? 12.354 -14.540 4.960 1.00 94.69 291 GLY A CA 1
ATOM 2329 C C . GLY A 1 291 ? 11.753 -15.466 6.017 1.00 94.69 291 GLY A C 1
ATOM 2330 O O . GLY A 1 291 ? 12.220 -16.590 6.162 1.00 94.69 291 GLY A O 1
ATOM 2331 N N . ALA A 1 292 ? 10.711 -15.010 6.716 1.00 92.62 292 ALA A N 1
ATOM 2332 C CA . ALA A 1 292 ? 10.001 -15.772 7.737 1.00 92.62 292 ALA A CA 1
ATOM 2333 C C . ALA A 1 292 ? 8.859 -16.649 7.181 1.00 92.62 292 ALA A C 1
ATOM 2335 O O . ALA A 1 292 ? 8.268 -17.416 7.935 1.00 92.62 292 ALA A O 1
ATOM 2336 N N . ALA A 1 293 ? 8.530 -16.548 5.888 1.00 89.06 293 ALA A N 1
ATOM 2337 C CA . ALA A 1 293 ? 7.481 -17.351 5.258 1.00 89.06 293 ALA A CA 1
ATOM 2338 C C . ALA A 1 293 ? 7.970 -18.785 4.976 1.00 89.06 293 ALA A C 1
ATOM 2340 O O . ALA A 1 293 ? 8.622 -19.034 3.960 1.00 89.06 293 ALA A O 1
ATOM 2341 N N . GLU A 1 294 ? 7.658 -19.723 5.875 1.00 78.75 294 GLU A N 1
ATOM 2342 C CA . GLU A 1 294 ? 8.150 -21.113 5.843 1.00 78.75 294 GLU A CA 1
ATOM 2343 C C . GLU A 1 294 ? 7.757 -21.882 4.570 1.00 78.75 294 GLU A C 1
ATOM 2345 O O . GLU A 1 294 ? 8.580 -22.584 3.985 1.00 78.75 294 GLU A O 1
ATOM 2350 N N . ASP A 1 295 ? 6.517 -21.722 4.106 1.00 84.19 295 ASP A N 1
ATOM 2351 C CA . ASP A 1 295 ? 5.976 -22.361 2.898 1.00 84.19 295 ASP A CA 1
ATOM 2352 C C . ASP A 1 295 ? 6.167 -21.502 1.632 1.00 84.19 295 ASP A C 1
ATOM 2354 O O . ASP A 1 295 ? 5.662 -21.817 0.549 1.00 84.19 295 ASP A O 1
ATOM 2358 N N . GLY A 1 296 ? 6.892 -20.390 1.769 1.00 86.44 296 GLY A N 1
ATOM 2359 C CA . GLY A 1 296 ? 7.080 -19.409 0.717 1.00 86.44 296 GLY A CA 1
ATOM 2360 C C . GLY A 1 296 ? 5.819 -18.621 0.367 1.00 86.44 296 GLY A C 1
ATOM 2361 O O . GLY A 1 296 ? 5.813 -18.023 -0.703 1.00 86.44 296 GLY A O 1
ATOM 2362 N N . THR A 1 297 ? 4.781 -18.596 1.211 1.00 91.62 297 THR A N 1
ATOM 2363 C CA . THR A 1 297 ? 3.577 -17.765 1.053 1.00 91.62 297 THR A CA 1
ATOM 2364 C C . THR A 1 297 ? 3.428 -16.821 2.246 1.00 91.62 297 THR A C 1
ATOM 2366 O O . THR A 1 297 ? 3.545 -17.218 3.400 1.00 91.62 297 THR A O 1
ATOM 2369 N N . LEU A 1 298 ? 3.154 -15.538 1.993 1.00 94.38 298 LEU A N 1
ATOM 2370 C CA . LEU A 1 298 ? 2.920 -14.597 3.091 1.00 94.38 298 LEU A CA 1
ATOM 2371 C C . LEU A 1 298 ? 1.540 -14.831 3.734 1.00 94.38 298 LEU A C 1
ATOM 2373 O O . LEU A 1 298 ? 0.549 -14.987 3.008 1.00 94.38 298 LEU A O 1
ATOM 2377 N N . PRO A 1 299 ? 1.418 -14.751 5.072 1.00 95.75 299 PRO A N 1
ATOM 2378 C CA . PRO A 1 299 ? 0.138 -14.831 5.777 1.00 95.75 299 PRO A CA 1
ATOM 2379 C C . PRO A 1 299 ? -0.646 -13.507 5.685 1.00 95.75 299 PRO A C 1
ATOM 2381 O O . PRO A 1 299 ? -1.170 -13.012 6.677 1.00 95.75 299 PRO A O 1
ATOM 2384 N N . VAL A 1 300 ? -0.702 -12.915 4.488 1.00 97.56 300 VAL A N 1
ATOM 2385 C CA . VAL A 1 300 ? -1.328 -11.615 4.215 1.00 97.56 300 VAL A CA 1
ATOM 2386 C C . VAL A 1 300 ? -2.309 -11.727 3.054 1.00 97.56 300 VAL A C 1
ATOM 2388 O O . VAL A 1 300 ? -1.942 -12.278 2.015 1.00 97.56 300 VAL A O 1
ATOM 2391 N N . GLY A 1 301 ? -3.535 -11.223 3.203 1.00 97.81 301 GLY A N 1
ATOM 2392 C CA . GLY A 1 301 ? -4.540 -11.172 2.134 1.00 97.81 301 GLY A CA 1
ATOM 2393 C C . GLY A 1 301 ? -4.245 -10.086 1.093 1.00 97.81 301 GLY A C 1
ATOM 2394 O O . GLY A 1 301 ? -4.092 -10.377 -0.096 1.00 97.81 301 GLY A O 1
ATOM 2395 N N . GLN A 1 302 ? -4.110 -8.842 1.548 1.00 98.12 302 GLN A N 1
ATOM 2396 C CA . GLN A 1 302 ? -3.673 -7.692 0.758 1.00 98.12 302 GLN A CA 1
ATOM 2397 C C . GLN A 1 302 ? -2.571 -6.909 1.467 1.00 98.12 302 GLN A C 1
ATOM 2399 O O . GLN A 1 302 ? -2.577 -6.777 2.688 1.00 98.12 302 GLN A O 1
ATOM 2404 N N . MET A 1 303 ? -1.637 -6.362 0.693 1.00 98.50 303 MET A N 1
ATOM 2405 C CA . MET A 1 303 ? -0.575 -5.494 1.196 1.00 98.50 303 MET A CA 1
ATOM 2406 C C . MET A 1 303 ? -0.597 -4.169 0.447 1.00 98.50 303 MET A C 1
ATOM 2408 O O . MET A 1 303 ? -0.518 -4.161 -0.775 1.00 98.50 303 MET A O 1
ATOM 2412 N N . ILE A 1 304 ? -0.680 -3.068 1.175 1.00 98.06 304 ILE A N 1
ATOM 2413 C CA . ILE A 1 304 ? -0.561 -1.706 0.665 1.00 98.06 304 ILE A CA 1
ATOM 2414 C C . ILE A 1 304 ? 0.793 -1.194 1.141 1.00 98.06 304 ILE A C 1
ATOM 2416 O O . ILE A 1 304 ? 1.084 -1.270 2.332 1.00 98.06 304 ILE A O 1
ATOM 2420 N N . ILE A 1 305 ? 1.642 -0.721 0.239 1.00 97.19 305 ILE A N 1
ATOM 2421 C CA . ILE A 1 305 ? 2.988 -0.287 0.608 1.00 97.19 305 ILE A CA 1
ATOM 2422 C C . ILE A 1 305 ? 3.444 0.918 -0.197 1.00 97.19 305 ILE A C 1
ATOM 2424 O O . ILE A 1 305 ? 3.344 0.883 -1.423 1.00 97.19 305 ILE A O 1
ATOM 2428 N N . GLU A 1 306 ? 3.982 1.939 0.471 1.00 96.06 306 GLU A N 1
ATOM 2429 C CA . GLU A 1 306 ? 4.714 3.022 -0.190 1.00 96.06 306 GLU A CA 1
ATOM 2430 C C . GLU A 1 306 ? 6.189 2.644 -0.329 1.00 96.06 306 GLU A C 1
ATOM 2432 O O . GLU A 1 306 ? 6.906 2.464 0.647 1.00 96.06 306 GLU A O 1
ATOM 2437 N N . LEU A 1 307 ? 6.658 2.466 -1.562 1.00 96.38 307 LEU A N 1
ATOM 2438 C CA . LEU A 1 307 ? 8.051 2.138 -1.831 1.00 96.38 307 LEU A CA 1
ATOM 2439 C C . LEU A 1 307 ? 8.881 3.412 -1.969 1.00 96.38 307 LEU A C 1
ATOM 2441 O O . LEU A 1 307 ? 8.817 4.090 -2.994 1.00 96.38 307 LEU A O 1
ATOM 2445 N N . HIS A 1 308 ? 9.735 3.647 -0.979 1.00 95.25 308 HIS A N 1
ATOM 2446 C CA . HIS A 1 308 ? 10.764 4.680 -0.977 1.00 95.25 308 HIS A CA 1
ATOM 2447 C C . HIS A 1 308 ? 12.023 4.192 -1.716 1.00 95.25 308 HIS A C 1
ATOM 2449 O O . HIS A 1 308 ? 12.810 3.404 -1.178 1.00 95.25 308 HIS A O 1
ATOM 2455 N N . LEU A 1 309 ? 12.212 4.600 -2.980 1.00 94.25 309 LEU A N 1
ATOM 2456 C CA . LEU A 1 309 ? 13.333 4.098 -3.783 1.00 94.25 309 LEU A CA 1
ATOM 2457 C C . LEU A 1 309 ? 14.682 4.715 -3.395 1.00 94.25 309 LEU A C 1
ATOM 2459 O O . LEU A 1 309 ? 15.626 3.950 -3.258 1.00 94.25 309 LEU A O 1
ATOM 2463 N N . TRP A 1 310 ? 14.775 6.041 -3.250 1.00 89.12 310 TRP A N 1
ATOM 2464 C CA . TRP A 1 310 ? 15.969 6.818 -2.848 1.00 89.12 310 TRP A CA 1
ATOM 2465 C C . TRP A 1 310 ? 17.324 6.174 -3.194 1.00 89.12 310 TRP A C 1
ATOM 2467 O O . TRP A 1 310 ? 17.927 5.470 -2.380 1.00 89.12 310 TRP A O 1
ATOM 2477 N N . ASP A 1 311 ? 17.788 6.394 -4.429 1.00 85.25 311 ASP A N 1
ATOM 2478 C CA . ASP A 1 311 ? 19.043 5.861 -5.002 1.00 85.25 311 ASP A CA 1
ATOM 2479 C C . ASP A 1 311 ? 19.174 4.326 -5.068 1.00 85.25 311 ASP A C 1
ATOM 2481 O O . ASP A 1 311 ? 20.182 3.792 -5.552 1.00 85.25 311 ASP A O 1
ATOM 2485 N N . ARG A 1 312 ? 18.166 3.566 -4.629 1.00 93.44 312 ARG A N 1
ATOM 2486 C CA . ARG A 1 312 ? 18.226 2.106 -4.670 1.00 93.44 312 ARG A CA 1
ATOM 2487 C C . ARG A 1 312 ? 18.307 1.608 -6.114 1.00 93.44 312 ARG A C 1
ATOM 2489 O O . ARG A 1 312 ? 17.501 1.992 -6.969 1.00 93.44 312 ARG A O 1
ATOM 2496 N N . PRO A 1 313 ? 19.249 0.696 -6.406 1.00 95.00 313 PRO A N 1
ATOM 2497 C CA . PRO A 1 313 ? 19.465 0.253 -7.768 1.00 95.00 313 PRO A CA 1
ATOM 2498 C C . PRO A 1 313 ? 18.338 -0.667 -8.242 1.00 95.00 313 PRO A C 1
ATOM 2500 O O . PRO A 1 313 ? 17.786 -1.463 -7.478 1.00 95.00 313 PRO A O 1
ATOM 2503 N N . PHE A 1 314 ? 18.064 -0.623 -9.546 1.00 96.69 314 PHE A N 1
ATOM 2504 C CA . PHE A 1 314 ? 17.013 -1.411 -10.190 1.00 96.69 314 PHE A CA 1
ATOM 2505 C C . PHE A 1 314 ? 17.053 -2.904 -9.827 1.00 96.69 314 PHE A C 1
ATOM 2507 O O . PHE A 1 314 ? 16.019 -3.497 -9.523 1.00 96.69 314 PHE A O 1
ATOM 2514 N N . TYR A 1 315 ? 18.241 -3.521 -9.835 1.00 96.88 315 TYR A N 1
ATOM 2515 C CA . TYR A 1 315 ? 18.386 -4.954 -9.555 1.00 96.88 315 TYR A CA 1
ATOM 2516 C C . TYR A 1 315 ? 17.932 -5.338 -8.139 1.00 96.88 315 TYR A C 1
ATOM 2518 O O . TYR A 1 315 ? 17.494 -6.467 -7.928 1.00 96.88 315 TYR A O 1
ATOM 2526 N N . ASP A 1 316 ? 18.035 -4.417 -7.179 1.00 96.75 316 ASP A N 1
ATOM 2527 C CA . ASP A 1 316 ? 17.630 -4.653 -5.796 1.00 96.75 316 ASP A CA 1
ATOM 2528 C C . ASP A 1 316 ? 16.101 -4.612 -5.659 1.00 96.75 316 ASP A C 1
ATOM 2530 O O . ASP A 1 316 ? 15.496 -5.509 -5.064 1.00 96.75 316 ASP A O 1
ATOM 2534 N N . LEU A 1 317 ? 15.459 -3.637 -6.315 1.00 97.56 317 LEU A N 1
ATOM 2535 C CA . LEU A 1 317 ? 14.002 -3.595 -6.440 1.00 97.56 317 LEU A CA 1
ATOM 2536 C C . LEU A 1 317 ? 13.466 -4.829 -7.174 1.00 97.56 317 LEU A C 1
ATOM 2538 O O . LEU A 1 317 ? 12.528 -5.460 -6.690 1.00 97.56 317 LEU A O 1
ATOM 2542 N N . LEU A 1 318 ? 14.078 -5.212 -8.300 1.00 98.12 318 LEU A N 1
ATOM 2543 C CA . LEU A 1 318 ? 13.689 -6.403 -9.055 1.00 98.12 318 LEU A CA 1
ATOM 2544 C C . LEU A 1 318 ? 13.753 -7.661 -8.179 1.00 98.12 318 LEU A C 1
ATOM 2546 O O . LEU A 1 318 ? 12.798 -8.434 -8.152 1.00 98.12 318 LEU A O 1
ATOM 2550 N N . ALA A 1 319 ? 14.839 -7.848 -7.422 1.00 97.50 319 ALA A N 1
ATOM 2551 C CA . ALA A 1 319 ? 15.004 -9.011 -6.556 1.00 97.50 319 ALA A CA 1
ATOM 2552 C C . ALA A 1 319 ? 13.932 -9.083 -5.454 1.00 97.50 319 ALA A C 1
ATOM 2554 O O . ALA A 1 319 ? 13.402 -10.165 -5.182 1.00 97.50 319 ALA A O 1
ATOM 2555 N N . LEU A 1 320 ? 13.588 -7.950 -4.827 1.00 97.19 320 LEU A N 1
ATOM 2556 C CA . LEU A 1 320 ? 12.492 -7.890 -3.856 1.00 97.19 320 LEU A CA 1
ATOM 2557 C C . LEU A 1 320 ? 11.142 -8.188 -4.522 1.00 97.19 320 LEU A C 1
ATOM 2559 O O . LEU A 1 320 ? 10.371 -9.005 -4.016 1.00 97.19 320 LEU A O 1
ATOM 2563 N N . TRP A 1 321 ? 10.875 -7.570 -5.671 1.00 98.25 321 TRP A N 1
ATOM 2564 C CA . TRP A 1 321 ? 9.623 -7.727 -6.402 1.00 98.25 321 TRP A CA 1
ATOM 2565 C C . TRP A 1 321 ? 9.379 -9.180 -6.822 1.00 98.25 321 TRP A C 1
ATOM 2567 O O . TRP A 1 321 ? 8.305 -9.733 -6.599 1.00 98.25 321 TRP A O 1
ATOM 2577 N N . GLU A 1 322 ? 10.394 -9.852 -7.359 1.00 97.75 322 GLU A N 1
ATOM 2578 C CA . GLU A 1 322 ? 10.292 -11.266 -7.724 1.00 97.75 322 GLU A CA 1
ATOM 2579 C C . GLU A 1 322 ? 10.085 -12.173 -6.499 1.00 97.75 322 GLU A C 1
ATOM 2581 O O . GLU A 1 322 ? 9.429 -13.213 -6.601 1.00 97.75 322 GLU A O 1
ATOM 2586 N N . ARG A 1 323 ? 10.615 -11.806 -5.320 1.00 97.12 323 ARG A N 1
ATOM 2587 C CA . ARG A 1 323 ? 10.307 -12.520 -4.068 1.00 97.12 323 ARG A CA 1
ATOM 2588 C C . ARG A 1 323 ? 8.841 -12.346 -3.675 1.00 97.12 323 ARG A C 1
ATOM 2590 O O . ARG A 1 323 ? 8.221 -13.340 -3.308 1.00 97.12 323 ARG A O 1
ATOM 2597 N N . LEU A 1 324 ? 8.282 -11.141 -3.796 1.00 97.56 324 LEU A N 1
ATOM 2598 C CA . LEU A 1 324 ? 6.854 -10.886 -3.573 1.00 97.56 324 LEU A CA 1
ATOM 2599 C C . LEU A 1 324 ? 5.984 -11.711 -4.534 1.00 97.56 324 LEU A C 1
ATOM 2601 O O . LEU A 1 324 ? 5.041 -12.376 -4.106 1.00 97.56 324 LEU A O 1
ATOM 2605 N N . GLU A 1 325 ? 6.340 -11.751 -5.820 1.00 97.44 325 GLU A N 1
ATOM 2606 C CA . GLU A 1 325 ? 5.634 -12.553 -6.826 1.00 97.44 325 GLU A CA 1
ATOM 2607 C C . GLU A 1 325 ? 5.671 -14.051 -6.505 1.00 97.44 325 GLU A C 1
ATOM 2609 O O . GLU A 1 325 ? 4.640 -14.736 -6.586 1.00 97.44 325 GLU A O 1
ATOM 2614 N N . ARG A 1 326 ? 6.838 -14.569 -6.096 1.00 96.06 326 ARG A N 1
ATOM 2615 C CA . ARG A 1 326 ? 6.974 -15.953 -5.619 1.00 96.06 326 ARG A CA 1
ATOM 2616 C C . ARG A 1 326 ? 6.121 -16.206 -4.380 1.00 96.06 326 ARG A C 1
ATOM 2618 O O . ARG A 1 326 ? 5.505 -17.271 -4.316 1.00 96.06 326 ARG A O 1
ATOM 2625 N N . ALA A 1 327 ? 6.000 -15.219 -3.494 1.00 96.06 327 ALA A N 1
ATOM 2626 C CA . ALA A 1 327 ? 5.164 -15.273 -2.298 1.00 96.06 327 ALA A CA 1
ATOM 2627 C C . ALA A 1 327 ? 3.652 -15.160 -2.544 1.00 96.06 327 ALA A C 1
ATOM 2629 O O . ALA A 1 327 ? 2.865 -15.230 -1.603 1.00 96.06 327 ALA A O 1
ATOM 2630 N N . GLY A 1 328 ? 3.238 -15.029 -3.808 1.00 95.12 328 GLY A N 1
ATOM 2631 C CA . GLY A 1 328 ? 1.833 -14.955 -4.200 1.00 95.12 328 GLY A CA 1
ATOM 2632 C C . GLY A 1 328 ? 1.301 -13.535 -4.340 1.00 95.12 328 GLY A C 1
ATOM 2633 O O . GLY A 1 328 ? 0.151 -13.378 -4.731 1.00 95.12 328 GLY A O 1
ATOM 2634 N N . MET A 1 329 ? 2.111 -12.507 -4.095 1.00 97.94 329 MET A N 1
ATOM 2635 C CA . MET A 1 329 ? 1.670 -11.120 -4.211 1.00 97.94 329 MET A CA 1
ATOM 2636 C C . MET A 1 329 ? 1.574 -10.698 -5.680 1.00 97.94 329 MET A C 1
ATOM 2638 O O . MET A 1 329 ? 2.431 -11.031 -6.506 1.00 97.94 329 MET A O 1
ATOM 2642 N N . ARG A 1 330 ? 0.513 -9.965 -6.016 1.00 98.25 330 ARG A N 1
ATOM 2643 C CA . ARG A 1 330 ? 0.220 -9.444 -7.353 1.00 98.25 330 ARG A CA 1
ATOM 2644 C C . ARG A 1 330 ? -0.207 -7.990 -7.248 1.00 98.25 330 ARG A C 1
ATOM 2646 O O . ARG A 1 330 ? -1.195 -7.704 -6.585 1.00 98.25 330 ARG A O 1
ATOM 2653 N N . ALA A 1 331 ? 0.531 -7.086 -7.885 1.00 98.38 331 ALA A N 1
ATOM 2654 C CA . ALA A 1 331 ? 0.204 -5.663 -7.875 1.00 98.38 331 ALA A CA 1
ATOM 2655 C C . ALA A 1 331 ? -1.109 -5.399 -8.633 1.00 98.38 331 ALA A C 1
ATOM 2657 O O . ALA A 1 331 ? -1.227 -5.777 -9.804 1.00 98.38 331 ALA A O 1
ATOM 2658 N N . THR A 1 332 ? -2.067 -4.761 -7.959 1.00 97.75 332 THR A N 1
ATOM 2659 C CA . THR A 1 332 ? -3.435 -4.502 -8.437 1.00 97.75 332 THR A CA 1
ATOM 2660 C C . THR A 1 332 ? -3.735 -3.031 -8.675 1.00 97.75 332 THR A C 1
ATOM 2662 O O . THR A 1 332 ? -4.501 -2.700 -9.577 1.00 97.75 332 THR A O 1
ATOM 2665 N N . SER A 1 333 ? -3.091 -2.153 -7.912 1.00 97.56 333 SER A N 1
ATOM 2666 C CA . SER A 1 333 ? -3.130 -0.707 -8.090 1.00 97.56 333 SER A CA 1
ATOM 2667 C C . SER A 1 333 ? -1.749 -0.124 -7.826 1.00 97.56 333 SER A C 1
ATOM 2669 O O . SER A 1 333 ? -0.915 -0.757 -7.169 1.00 97.56 333 SER A O 1
ATOM 2671 N N . ARG A 1 334 ? -1.517 1.076 -8.357 1.00 96.19 334 ARG A N 1
ATOM 2672 C CA . ARG A 1 334 ? -0.399 1.921 -7.959 1.00 96.19 334 ARG A CA 1
ATOM 2673 C C . ARG A 1 334 ? -0.797 3.387 -7.971 1.00 96.19 334 ARG A C 1
ATOM 2675 O O . ARG A 1 334 ? -1.541 3.804 -8.858 1.00 96.19 334 ARG A O 1
ATOM 2682 N N . GLU A 1 335 ? -0.208 4.159 -7.077 1.00 95.56 335 GLU A N 1
ATOM 2683 C CA . GLU A 1 335 ? -0.323 5.612 -7.042 1.00 95.56 335 GLU A CA 1
ATOM 2684 C C . GLU A 1 335 ? 1.079 6.211 -6.927 1.00 95.56 335 GLU A C 1
ATOM 2686 O O . GLU A 1 335 ? 1.856 5.849 -6.050 1.00 95.56 335 GLU A O 1
ATOM 2691 N N . ILE A 1 336 ? 1.444 7.078 -7.874 1.00 94.62 336 ILE A N 1
ATOM 2692 C CA . ILE A 1 336 ? 2.714 7.804 -7.796 1.00 94.62 336 ILE A CA 1
ATOM 2693 C C . ILE A 1 336 ? 2.531 8.940 -6.793 1.00 94.62 336 ILE A C 1
ATOM 2695 O O . ILE A 1 336 ? 1.559 9.689 -6.918 1.00 94.62 336 ILE A O 1
ATOM 2699 N N . ASN A 1 337 ? 3.479 9.128 -5.873 1.00 92.62 337 ASN A N 1
ATOM 2700 C CA . ASN A 1 337 ? 3.443 10.253 -4.944 1.00 92.62 337 ASN A CA 1
ATOM 2701 C C . ASN A 1 337 ? 3.780 11.562 -5.688 1.00 92.62 337 ASN A C 1
ATOM 2703 O O . ASN A 1 337 ? 4.926 12.017 -5.773 1.00 92.62 337 ASN A O 1
ATOM 2707 N N . LEU A 1 338 ? 2.758 12.156 -6.311 1.00 92.12 338 LEU A N 1
ATOM 2708 C CA . LEU A 1 338 ? 2.895 13.382 -7.100 1.00 92.12 338 LEU A CA 1
ATOM 2709 C C . LEU A 1 338 ? 3.153 14.614 -6.227 1.00 92.12 338 LEU A C 1
ATOM 2711 O O . LEU A 1 338 ? 3.699 15.597 -6.729 1.00 92.12 338 LEU A O 1
ATOM 2715 N N . VAL A 1 339 ? 2.801 14.566 -4.938 1.00 91.00 339 VAL A N 1
ATOM 2716 C CA . VAL A 1 339 ? 3.152 15.616 -3.975 1.00 91.00 339 VAL A CA 1
ATOM 2717 C C . VAL A 1 339 ? 4.671 15.645 -3.811 1.00 91.00 339 VAL A C 1
ATOM 2719 O O . VAL A 1 339 ? 5.276 16.684 -4.089 1.00 91.00 339 VAL A O 1
ATOM 2722 N N . TYR A 1 340 ? 5.287 14.497 -3.502 1.00 91.25 340 TYR A N 1
ATOM 2723 C CA . TYR A 1 340 ? 6.742 14.322 -3.454 1.00 91.25 340 TYR A CA 1
ATOM 2724 C C . TYR A 1 340 ? 7.419 14.772 -4.746 1.00 91.25 340 TYR A C 1
ATOM 2726 O O . TYR A 1 340 ? 8.331 15.602 -4.719 1.00 91.25 340 TYR A O 1
ATOM 2734 N N . ALA A 1 341 ? 6.936 14.292 -5.895 1.00 91.94 341 ALA A N 1
ATOM 2735 C CA . ALA A 1 341 ? 7.500 14.656 -7.193 1.00 91.94 341 ALA A CA 1
ATOM 2736 C C . ALA A 1 341 ? 7.404 16.168 -7.485 1.00 91.94 341 ALA A C 1
ATOM 2738 O O . ALA A 1 341 ? 8.265 16.731 -8.164 1.00 91.94 341 ALA A O 1
ATOM 2739 N N . ASN A 1 342 ? 6.370 16.847 -6.978 1.00 92.56 342 ASN A N 1
ATOM 2740 C CA . ASN A 1 342 ? 6.181 18.275 -7.203 1.00 92.56 342 ASN A CA 1
ATOM 2741 C C . ASN A 1 342 ? 7.095 19.157 -6.342 1.00 92.56 342 ASN A C 1
ATOM 2743 O O . ASN A 1 342 ? 7.497 20.213 -6.838 1.00 92.56 342 ASN A O 1
ATOM 2747 N N . TYR A 1 343 ? 7.409 18.783 -5.093 1.00 91.62 343 TYR A N 1
ATOM 2748 C CA . TYR A 1 343 ? 8.316 19.582 -4.252 1.00 91.62 343 TYR A CA 1
ATOM 2749 C C . TYR A 1 343 ? 9.791 19.181 -4.399 1.00 91.62 343 TYR A C 1
ATOM 2751 O O . TYR A 1 343 ? 10.652 20.057 -4.340 1.00 91.62 343 TYR A O 1
ATOM 2759 N N . ASN A 1 344 ? 10.099 17.918 -4.712 1.00 90.38 344 ASN A N 1
ATOM 2760 C CA . ASN A 1 344 ? 11.456 17.462 -5.037 1.00 90.38 344 ASN A CA 1
ATOM 2761 C C . ASN A 1 344 ? 11.733 17.537 -6.542 1.00 90.38 344 ASN A C 1
ATOM 2763 O O . ASN A 1 344 ? 12.100 16.561 -7.197 1.00 90.38 344 ASN A O 1
ATOM 2767 N N . ARG A 1 345 ? 11.550 18.726 -7.122 1.00 84.69 345 ARG A N 1
ATOM 2768 C CA . ARG A 1 345 ? 11.813 18.934 -8.551 1.00 84.69 345 ARG A CA 1
ATOM 2769 C C . ARG A 1 345 ? 13.296 18.701 -8.835 1.00 84.69 345 ARG A C 1
ATOM 2771 O O . ARG A 1 345 ? 14.142 19.405 -8.292 1.00 84.69 345 ARG A O 1
ATOM 2778 N N . GLY A 1 346 ? 13.599 17.753 -9.717 1.00 84.19 346 GLY A N 1
ATOM 2779 C CA . GLY A 1 346 ? 14.969 17.446 -10.146 1.00 84.19 346 GLY A CA 1
ATOM 2780 C C . GLY A 1 346 ? 15.431 16.024 -9.838 1.00 84.19 346 GLY A C 1
ATOM 2781 O O . GLY A 1 346 ? 16.457 15.613 -10.375 1.00 84.19 346 GLY A O 1
ATOM 2782 N N . VAL A 1 347 ? 14.667 15.267 -9.048 1.00 86.44 347 VAL A N 1
ATOM 2783 C CA . VAL A 1 347 ? 14.829 13.812 -8.916 1.00 86.44 347 VAL A CA 1
ATOM 2784 C C . VAL A 1 347 ? 13.741 13.071 -9.698 1.00 86.44 347 VAL A C 1
ATOM 2786 O O . VAL A 1 347 ? 12.799 13.678 -10.217 1.00 86.44 347 VAL A O 1
ATOM 2789 N N . GLY A 1 348 ? 13.894 11.753 -9.832 1.00 89.00 348 GLY A N 1
ATOM 2790 C CA . GLY A 1 348 ? 12.847 10.896 -10.384 1.00 89.00 348 GLY A CA 1
ATOM 2791 C C . GLY A 1 348 ? 11.613 10.843 -9.479 1.00 89.00 348 GLY A C 1
ATOM 2792 O O . GLY A 1 348 ? 11.640 11.270 -8.329 1.00 89.00 348 GLY A O 1
ATOM 2793 N N . ALA A 1 349 ? 10.512 10.283 -9.981 1.00 93.62 349 ALA A N 1
ATOM 2794 C CA . ALA A 1 349 ? 9.355 9.974 -9.142 1.00 93.62 349 ALA A CA 1
ATOM 2795 C C . ALA A 1 349 ? 9.683 8.764 -8.248 1.00 93.62 349 ALA A C 1
ATOM 2797 O O . ALA A 1 349 ? 9.345 7.641 -8.593 1.00 93.62 349 ALA A O 1
ATOM 2798 N N . GLU A 1 350 ? 10.425 8.965 -7.162 1.00 94.31 350 GLU A N 1
ATOM 2799 C CA . GLU A 1 350 ? 11.050 7.884 -6.380 1.00 94.31 350 GLU A CA 1
ATOM 2800 C C . GLU A 1 350 ? 10.128 7.191 -5.371 1.00 94.31 350 GLU A C 1
ATOM 2802 O O . GLU A 1 350 ? 10.507 6.148 -4.841 1.00 94.31 350 GLU A O 1
ATOM 2807 N N . LEU A 1 351 ? 8.938 7.744 -5.130 1.00 94.88 351 LEU A N 1
ATOM 2808 C CA . LEU A 1 351 ? 7.949 7.225 -4.187 1.00 94.88 351 LEU A CA 1
ATOM 2809 C C . LEU A 1 351 ? 6.700 6.768 -4.933 1.00 94.88 351 LEU A C 1
ATOM 2811 O O . LEU A 1 351 ? 6.101 7.529 -5.705 1.00 94.88 351 LEU A O 1
ATOM 2815 N N . VAL A 1 352 ? 6.326 5.510 -4.716 1.00 95.62 352 VAL A N 1
ATOM 2816 C CA . VAL A 1 352 ? 5.131 4.908 -5.310 1.00 95.62 352 VAL A CA 1
ATOM 2817 C C . VAL A 1 352 ? 4.459 3.983 -4.323 1.00 95.62 352 VAL A C 1
ATOM 2819 O O . VAL A 1 352 ? 5.067 3.034 -3.830 1.00 95.62 352 VAL A O 1
ATOM 2822 N N . GLU A 1 353 ? 3.166 4.191 -4.149 1.00 96.19 353 GLU A N 1
ATOM 2823 C CA . GLU A 1 353 ? 2.300 3.268 -3.445 1.00 96.19 353 GLU A CA 1
ATOM 2824 C C . GLU A 1 353 ? 1.858 2.136 -4.361 1.00 96.19 353 GLU A C 1
ATOM 2826 O O . GLU A 1 353 ? 1.437 2.364 -5.497 1.00 96.19 353 GLU A O 1
ATOM 2831 N N . TYR A 1 354 ? 1.903 0.909 -3.856 1.00 98.12 354 TYR A N 1
ATOM 2832 C CA . TYR A 1 354 ? 1.334 -0.262 -4.506 1.00 98.12 354 TYR A CA 1
ATOM 2833 C C . TYR A 1 354 ? 0.339 -0.956 -3.592 1.00 98.12 354 TYR A C 1
ATOM 2835 O O . TYR A 1 354 ? 0.622 -1.220 -2.426 1.00 98.12 354 TYR A O 1
ATOM 2843 N N . THR A 1 355 ? -0.776 -1.378 -4.180 1.00 98.44 355 THR A N 1
ATOM 2844 C CA . THR A 1 355 ? -1.672 -2.367 -3.581 1.00 98.44 355 THR A CA 1
ATOM 2845 C C . THR A 1 355 ? -1.364 -3.718 -4.202 1.00 98.44 355 THR A C 1
ATOM 2847 O O . THR A 1 355 ? -1.382 -3.872 -5.424 1.00 98.44 355 THR A O 1
ATOM 2850 N N . PHE A 1 356 ? -1.093 -4.714 -3.372 1.00 98.62 356 PHE A N 1
ATOM 2851 C CA . PHE A 1 356 ? -0.874 -6.094 -3.762 1.00 98.62 356 PHE A CA 1
ATOM 2852 C C . PHE A 1 356 ? -1.973 -6.988 -3.208 1.00 98.62 356 PHE A C 1
ATOM 2854 O O . PHE A 1 356 ? -2.371 -6.861 -2.055 1.00 98.62 356 PHE A O 1
ATOM 2861 N N . MET A 1 357 ? -2.376 -7.972 -4.001 1.00 98.00 357 MET A N 1
ATOM 2862 C CA . MET A 1 357 ? -3.248 -9.064 -3.589 1.00 98.00 357 MET A CA 1
ATOM 2863 C C . MET A 1 357 ? -2.464 -10.369 -3.535 1.00 98.00 357 MET A C 1
ATOM 2865 O O . MET A 1 357 ? -1.706 -10.669 -4.458 1.00 98.00 357 MET A O 1
ATOM 2869 N N . ASN A 1 358 ? -2.660 -11.160 -2.484 1.00 97.81 358 ASN A N 1
ATOM 2870 C CA . ASN A 1 358 ? -2.113 -12.506 -2.412 1.00 97.81 358 ASN A CA 1
ATOM 2871 C C . ASN A 1 358 ? -3.045 -13.496 -3.120 1.00 97.81 358 ASN A C 1
ATOM 2873 O O . ASN A 1 358 ? -4.227 -13.583 -2.799 1.00 97.81 358 ASN A O 1
ATOM 2877 N N . VAL A 1 359 ? -2.522 -14.262 -4.075 1.00 96.75 359 VAL A N 1
ATOM 2878 C CA . VAL A 1 359 ? -3.299 -15.254 -4.839 1.00 96.75 359 VAL A CA 1
ATOM 2879 C C . VAL A 1 359 ? -3.063 -16.701 -4.397 1.00 96.75 359 VAL A C 1
ATOM 2881 O O . VAL A 1 359 ? -3.591 -17.616 -5.025 1.00 96.75 359 VAL A O 1
ATOM 2884 N N . LYS A 1 360 ? -2.262 -16.932 -3.347 1.00 94.12 360 LYS A N 1
ATOM 2885 C CA . LYS A 1 360 ? -1.825 -18.275 -2.921 1.00 94.12 360 LYS A CA 1
ATOM 2886 C C . LYS A 1 360 ? -2.388 -18.761 -1.587 1.00 94.12 360 LYS A C 1
ATOM 2888 O O . LYS A 1 360 ? -2.437 -19.968 -1.389 1.00 94.12 360 LYS A O 1
ATOM 2893 N N . ASN A 1 361 ? -2.823 -17.876 -0.693 1.00 91.06 361 ASN A N 1
ATOM 2894 C CA . ASN A 1 361 ? -3.226 -18.261 0.671 1.00 91.06 361 ASN A CA 1
ATOM 2895 C C . ASN A 1 361 ? -4.746 -18.404 0.885 1.00 91.06 361 ASN A C 1
ATOM 2897 O O . ASN A 1 361 ? -5.190 -18.463 2.026 1.00 91.06 361 ASN A O 1
ATOM 2901 N N . GLY A 1 362 ? -5.550 -18.441 -0.187 1.00 91.25 362 GLY A N 1
ATOM 2902 C CA . GLY A 1 362 ? -6.996 -18.688 -0.088 1.00 91.25 362 GLY A CA 1
ATOM 2903 C C . GLY A 1 362 ? -7.782 -17.621 0.684 1.00 91.25 362 GLY A C 1
ATOM 2904 O O . GLY A 1 362 ? -8.865 -17.909 1.185 1.00 91.25 362 GLY A O 1
ATOM 2905 N N . ASN A 1 363 ? -7.241 -16.404 0.801 1.00 95.19 363 ASN A N 1
ATOM 2906 C CA . ASN A 1 363 ? -7.900 -15.299 1.492 1.00 95.19 363 ASN A CA 1
ATOM 2907 C C . ASN A 1 363 ? -9.257 -14.924 0.860 1.00 95.19 363 ASN A C 1
ATOM 2909 O O . ASN A 1 363 ? -9.574 -15.269 -0.284 1.00 95.19 363 ASN A O 1
ATOM 2913 N N . ILE A 1 364 ? -10.032 -14.132 1.604 1.00 95.38 364 ILE A N 1
ATOM 2914 C CA . ILE A 1 364 ? -11.394 -13.711 1.247 1.00 95.38 364 ILE A CA 1
ATOM 2915 C C . ILE A 1 364 ? -11.492 -12.940 -0.082 1.00 95.38 364 ILE A C 1
ATOM 2917 O O . ILE A 1 364 ? -12.571 -12.864 -0.677 1.00 95.38 364 ILE A O 1
ATOM 2921 N N . PHE A 1 365 ? -10.385 -12.371 -0.571 1.00 96.38 365 PHE A N 1
ATOM 2922 C CA . PHE A 1 365 ? -10.350 -11.635 -1.832 1.00 96.38 365 PHE A CA 1
ATOM 2923 C C . PHE A 1 365 ? -10.193 -12.544 -3.055 1.00 96.38 365 PHE A C 1
ATOM 2925 O O . PHE A 1 365 ? -10.466 -12.099 -4.168 1.00 96.38 365 PHE A O 1
ATOM 2932 N N . VAL A 1 366 ? -9.781 -13.802 -2.891 1.00 95.81 366 VAL A N 1
ATOM 2933 C CA . VAL A 1 366 ? -9.538 -14.720 -4.021 1.00 95.81 366 VAL A CA 1
ATOM 2934 C C . VAL A 1 366 ? -10.373 -15.995 -3.975 1.00 95.81 366 VAL A C 1
ATOM 2936 O O . VAL A 1 366 ? -10.461 -16.698 -4.984 1.00 95.81 366 VAL A O 1
ATOM 2939 N N . ALA A 1 367 ? -11.015 -16.270 -2.842 1.00 92.88 367 ALA A N 1
ATOM 2940 C CA . ALA A 1 367 ? -11.928 -17.385 -2.659 1.00 92.88 367 ALA A CA 1
ATOM 2941 C C . ALA A 1 367 ? -13.180 -16.952 -1.886 1.00 92.88 367 ALA A C 1
ATOM 2943 O O . ALA A 1 367 ? -13.129 -16.088 -1.006 1.00 92.88 367 ALA A O 1
ATOM 2944 N N . ASP A 1 368 ? -14.307 -17.580 -2.210 1.00 87.44 368 ASP A N 1
ATOM 2945 C CA . ASP A 1 368 ? -15.509 -17.494 -1.390 1.00 87.44 368 ASP A CA 1
ATOM 2946 C C . ASP A 1 368 ? -15.397 -18.472 -0.221 1.00 87.44 368 ASP A C 1
ATOM 2948 O O . ASP A 1 368 ? -14.855 -19.572 -0.365 1.00 87.44 368 ASP A O 1
ATOM 2952 N N . ARG A 1 369 ? -15.899 -18.074 0.955 1.00 70.88 369 ARG A N 1
ATOM 2953 C CA . ARG A 1 369 ? -16.031 -19.008 2.078 1.00 70.88 369 ARG A CA 1
ATOM 2954 C C . ARG A 1 369 ? -16.935 -20.155 1.631 1.00 70.88 369 ARG A C 1
ATOM 2956 O O . ARG A 1 369 ? -17.978 -19.911 1.025 1.00 70.88 369 ARG A O 1
ATOM 2963 N N . ALA A 1 370 ? -16.551 -21.392 1.943 1.00 57.50 370 ALA A N 1
ATOM 2964 C CA . ALA A 1 370 ? -17.476 -22.509 1.818 1.00 57.50 370 ALA A CA 1
ATOM 2965 C C . ALA A 1 370 ? -18.728 -22.168 2.638 1.00 57.50 370 ALA A C 1
ATOM 2967 O O . ALA A 1 370 ? -18.608 -21.764 3.798 1.00 57.50 370 ALA A O 1
ATOM 2968 N N . ALA A 1 371 ? -19.910 -22.266 2.024 1.00 45.34 371 ALA A N 1
ATOM 2969 C CA . ALA A 1 371 ? -21.153 -22.102 2.762 1.00 45.34 371 ALA A CA 1
ATOM 2970 C C . ALA A 1 371 ? -21.134 -23.085 3.946 1.00 45.34 371 ALA A C 1
ATOM 2972 O O . ALA A 1 371 ? -20.716 -24.232 3.745 1.00 45.34 371 ALA A O 1
ATOM 2973 N N . PRO A 1 372 ? -21.535 -22.671 5.162 1.00 43.12 372 PRO A N 1
ATOM 2974 C CA . PRO A 1 372 ? -21.674 -23.614 6.259 1.00 43.12 372 PRO A CA 1
ATOM 2975 C C . PRO A 1 372 ? -22.579 -24.753 5.785 1.00 43.12 372 PRO A C 1
ATOM 2977 O O . PRO A 1 372 ? -23.675 -24.516 5.271 1.00 43.12 372 PRO A O 1
ATOM 2980 N N . SER A 1 373 ? -22.082 -25.986 5.878 1.00 37.53 373 SER A N 1
ATOM 2981 C CA . SER A 1 373 ? -22.880 -27.166 5.586 1.00 37.53 373 SER A CA 1
ATOM 2982 C C . SER A 1 373 ? -24.084 -27.134 6.514 1.00 37.53 373 SER A C 1
ATOM 2984 O O . SER A 1 373 ? -23.922 -27.157 7.732 1.00 37.53 373 SER A O 1
ATOM 2986 N N . ILE A 1 374 ? -25.284 -27.060 5.944 1.00 44.62 374 ILE A N 1
ATOM 2987 C CA . ILE A 1 374 ? -26.509 -27.323 6.688 1.00 44.62 374 ILE A CA 1
ATOM 2988 C C . ILE A 1 374 ? -26.458 -28.814 7.032 1.00 44.62 374 ILE A C 1
ATOM 2990 O O . ILE A 1 374 ? -26.914 -29.652 6.254 1.00 44.62 374 ILE A O 1
ATOM 2994 N N . GLU A 1 375 ? -25.839 -29.160 8.160 1.00 40.47 375 GLU A N 1
ATOM 2995 C CA . GLU A 1 375 ? -26.117 -30.426 8.823 1.00 40.47 375 GLU A CA 1
ATOM 2996 C C . GLU A 1 375 ? -27.598 -30.376 9.180 1.00 40.47 375 GLU A C 1
ATOM 2998 O O . GLU A 1 375 ? -28.032 -29.663 10.085 1.00 40.47 375 GLU A O 1
ATOM 3003 N N . LYS A 1 376 ? -28.407 -31.071 8.379 1.00 42.06 376 LYS A N 1
ATOM 3004 C CA . LYS A 1 376 ? -29.757 -31.422 8.786 1.00 42.06 376 LYS A CA 1
ATOM 3005 C C . LYS A 1 376 ? -29.595 -32.321 10.002 1.00 42.06 376 LYS A C 1
ATOM 3007 O O . LYS A 1 376 ? -29.258 -33.491 9.851 1.00 42.06 376 LYS A O 1
ATOM 3012 N N . ASP A 1 377 ? -29.817 -31.744 11.174 1.00 40.09 377 ASP A N 1
ATOM 3013 C CA . ASP A 1 377 ? -30.098 -32.456 12.413 1.00 40.09 377 ASP A CA 1
ATOM 3014 C C . ASP A 1 377 ? -31.387 -33.263 12.180 1.00 40.09 377 ASP A C 1
ATOM 3016 O O . ASP A 1 377 ? -32.504 -32.792 12.405 1.00 40.09 377 ASP A O 1
ATOM 3020 N N . VAL A 1 378 ? -31.244 -34.442 11.568 1.00 44.34 378 VAL A N 1
ATOM 3021 C CA . VAL A 1 378 ? -32.306 -35.442 11.498 1.00 44.34 378 VAL A CA 1
ATOM 3022 C C . VAL A 1 378 ? -32.359 -36.043 12.890 1.00 44.34 378 VAL A C 1
ATOM 3024 O O . VAL A 1 378 ? -31.626 -36.975 13.205 1.00 44.34 378 VAL A O 1
ATOM 3027 N N . ARG A 1 379 ? -33.207 -35.464 13.738 1.00 42.59 379 ARG A N 1
ATOM 3028 C CA . ARG A 1 379 ? -33.694 -36.169 14.916 1.00 42.59 379 ARG A CA 1
ATOM 3029 C C . ARG A 1 379 ? -34.536 -37.329 14.401 1.00 42.59 379 ARG A C 1
ATOM 3031 O O . ARG A 1 379 ? -35.596 -37.114 13.818 1.00 42.59 379 ARG A O 1
ATOM 3038 N N . GLU A 1 380 ? -33.998 -38.534 14.534 1.00 43.00 380 GLU A N 1
ATOM 3039 C CA . GLU A 1 380 ? -34.794 -39.755 14.549 1.00 43.00 380 GLU A CA 1
ATOM 3040 C C . GLU A 1 380 ? -35.714 -39.659 15.770 1.00 43.00 380 GLU A C 1
ATOM 3042 O O . GLU A 1 380 ? -35.272 -39.774 16.913 1.00 43.00 380 GLU A O 1
ATOM 3047 N N . ASP A 1 381 ? -36.984 -39.345 15.519 1.00 47.41 381 ASP A N 1
ATOM 3048 C CA . ASP A 1 381 ? -38.057 -39.665 16.449 1.00 47.41 381 ASP A CA 1
ATOM 3049 C C . ASP A 1 381 ? -38.242 -41.190 16.379 1.00 47.41 381 ASP A C 1
ATOM 3051 O O . ASP A 1 381 ? -38.800 -41.715 15.413 1.00 47.41 381 ASP A O 1
ATOM 3055 N N . ASP A 1 382 ? -37.691 -41.894 17.369 1.00 48.41 382 ASP A N 1
ATOM 3056 C CA . ASP A 1 382 ? -38.001 -43.297 17.648 1.00 48.41 382 ASP A CA 1
ATOM 3057 C C . ASP A 1 382 ? -39.417 -43.380 18.253 1.00 48.41 382 ASP A C 1
ATOM 3059 O O . ASP A 1 382 ? -39.636 -42.927 19.382 1.00 48.41 382 ASP A O 1
ATOM 3063 N N . ASP A 1 383 ? -40.351 -43.975 17.503 1.00 46.44 383 ASP A N 1
ATOM 3064 C CA . ASP A 1 383 ? -41.651 -44.503 17.965 1.00 46.44 383 ASP A CA 1
ATOM 3065 C C . ASP A 1 383 ? -41.605 -46.041 18.045 1.00 46.44 383 ASP A C 1
ATOM 3067 O O . ASP A 1 383 ? -41.136 -46.680 17.067 1.00 46.44 383 ASP A O 1
#

Nearest PDB structures (foldseek):
  8gu3-assembly1_A  TM=4.165E-01  e=4.189E-04  Caenorhabditis elegans
  6gfn-assembly1_A  TM=4.458E-01  e=5.742E-04  Homo sapiens
  3b89-assembly1_A  TM=4.882E-01  e=2.957E-03  Escherichia coli
  3tka-assembly1_A-2  TM=4.190E-01  e=1.261E-02  Escherichia coli K-12
  1mbz-assembly1_A  TM=5.178E-01  e=3.446E+00  Streptomyces clavuligerus

Foldseek 3Di:
DDDDPPCPPCVPVVVVVVVVVVVVVVVPPPPDPDPPDDPDDPDPPVPPDDDPPQPLDLQSLQVVLVVQQVVLLVVLCVLCCVQPPDLQRHDQDDDPDPVDPPDHLCSSPDLSRAQSADWDFFFDDAPDTFIDRPLVLQAEDQPAEEEAEQQPQRCRNLLRSQLRHQHYAYEYEAQVDDDYHCCQQVVVPDPRCVPPVVVCPPVPRPDDPDDDPDDDDDPDDDDDSRDNVSSVVRYHYDNAAEALDFDDDVPDPPGYDAPVVVCVVVVHQAHAEYEEEHQARVLSNLVSQCVPPPVLAHRYFKYKYKQQCVPPRSVSVVVSVVSCVSNQKGWHDKDQNVVCCVVPPPDDSRIMITMIGGQPPCDSSRHPPDDPPPPPPPPPPDD